Protein AF-A0A950Y5V3-F1 (afdb_monomer)

Solvent-accessible surface area (backbone atoms only — not comparable to full-atom values): 19984 Å² total; per-residue (Å²): 130,84,79,66,85,81,79,57,84,55,58,84,80,72,54,72,93,62,82,49,72,66,54,45,43,53,50,51,50,52,52,50,48,52,49,56,53,43,55,74,75,44,81,48,53,52,63,59,47,15,34,53,45,17,49,51,51,35,51,53,52,33,49,35,44,51,53,21,43,54,52,46,48,54,53,44,57,75,69,38,39,94,94,52,65,68,78,80,76,93,67,59,49,24,31,29,23,24,55,45,47,20,21,37,52,18,55,76,78,48,67,42,35,44,41,41,38,30,52,66,90,45,53,93,45,45,72,60,53,36,51,26,48,55,43,23,50,44,67,30,47,45,76,52,99,82,45,51,72,41,50,77,39,53,57,89,38,74,70,26,84,84,25,70,78,53,42,37,52,65,58,52,51,53,38,51,69,76,64,58,53,63,62,55,43,52,46,54,73,28,42,25,53,51,26,68,33,39,66,60,35,48,52,50,52,43,54,49,43,40,46,34,20,71,73,34,20,53,94,58,64,29,42,63,58,44,48,52,50,53,53,47,59,34,56,75,49,60,95,55,74,32,59,45,52,24,85,24,16,53,48,42,57,51,52,49,55,38,53,52,49,38,50,59,80,40,72,76,71,85,71,53,38,70,68,56,44,42,53,49,36,32,75,72,69,74,38,55,70,73,56,36,55,48,51,47,53,45,51,48,45,53,50,25,47,55,49,27,42,18,69,75,68,72,35,74,70,54,58,83,70,89,50,66,69,60,46,53,53,32,44,54,50,25,45,47,35,64,56,77,83,88,63,92,66,50,69,64,56,51,51,52,53,45,17,56,51,41,36,52,55,39,46,62,67,56,71,106

Radius of gyration: 21.38 Å; Cα contacts (8 Å, |Δi|>4): 505; chains: 1; bounding box: 55×49×60 Å

Foldseek 3Di:
DPPDPVPAPPCVVVQDPCLDLVSLQVVLVVQQVVLLVCLQVPLAALLVSLLNNLSSVLVSLQSLLVNLLVVLVVVQCVPADPVRHDDDDPFWKWKKWWDCSLQSRHAQADATAIAIEDAPVCVVVLVSSLSSVVSSQCSQQPQDPSGGSHHYADQLPQVGPPDDRYYYLVVLLVCLQPPDALVSLLRLLSMATRYTPRVVVLVSSLVSLLSSLVVQQPPNNCLQVLVVVLVVQLCVCPPDQFQANHQLHVVLLSSLLSNLVSNLNSDRDNHHHSLRSLVVSVVSVNDPPVVSVLSVLLNSLSSLLQNLCCSLVVHGDRDQDPDPVSQVSSQVSSCSNRDHDPDPDGSVRVSVVSSVVSNVVSCVRRVD

Structure (mmCIF, N/CA/C/O backbone):
data_AF-A0A950Y5V3-F1
#
_entry.id   AF-A0A950Y5V3-F1
#
loop_
_atom_site.group_PDB
_atom_site.id
_atom_site.type_symbol
_atom_site.label_atom_id
_atom_site.label_alt_id
_atom_site.label_comp_id
_atom_site.label_asym_id
_atom_site.label_entity_id
_atom_site.label_seq_id
_atom_site.pdbx_PDB_ins_code
_atom_site.Cartn_x
_atom_site.Cartn_y
_atom_site.Cartn_z
_atom_site.occupancy
_atom_site.B_iso_or_equiv
_atom_site.auth_seq_id
_atom_site.auth_comp_id
_atom_site.auth_asym_id
_atom_site.auth_atom_id
_atom_site.pdbx_PDB_model_num
ATOM 1 N N . MET A 1 1 ? -24.090 -4.302 1.471 1.00 30.78 1 MET A N 1
ATOM 2 C CA . MET A 1 1 ? -24.110 -4.257 -0.006 1.00 30.78 1 MET A CA 1
ATOM 3 C C . MET A 1 1 ? -22.688 -4.464 -0.476 1.00 30.78 1 MET A C 1
ATOM 5 O O . MET A 1 1 ? -21.856 -3.620 -0.173 1.00 30.78 1 MET A O 1
ATOM 9 N N . ALA A 1 2 ? -22.394 -5.600 -1.109 1.00 27.20 2 ALA A N 1
ATOM 10 C CA . ALA A 1 2 ? -21.111 -5.784 -1.777 1.00 27.20 2 ALA A CA 1
ATOM 11 C C . ALA A 1 2 ? -20.998 -4.718 -2.875 1.00 27.20 2 ALA A C 1
ATOM 13 O O . ALA A 1 2 ? -21.950 -4.526 -3.633 1.00 27.20 2 ALA A O 1
ATOM 14 N N . ALA A 1 3 ? -19.895 -3.971 -2.889 1.00 33.31 3 ALA A N 1
ATOM 15 C CA . ALA A 1 3 ? -19.605 -3.045 -3.969 1.00 33.31 3 ALA A CA 1
ATOM 16 C C . ALA A 1 3 ? -19.523 -3.849 -5.271 1.00 33.31 3 ALA A C 1
ATOM 18 O O . ALA A 1 3 ? -18.838 -4.866 -5.321 1.00 33.31 3 ALA A O 1
ATOM 19 N N . ASP A 1 4 ? -20.256 -3.414 -6.289 1.00 33.53 4 ASP A N 1
ATOM 20 C CA . ASP A 1 4 ? -20.145 -3.948 -7.640 1.00 33.53 4 ASP A CA 1
ATOM 21 C C . ASP A 1 4 ? -18.736 -3.618 -8.179 1.00 33.53 4 ASP A C 1
ATOM 23 O O . ASP A 1 4 ? -18.425 -2.436 -8.369 1.00 33.53 4 ASP A O 1
ATOM 27 N N . PRO A 1 5 ? -17.852 -4.613 -8.386 1.00 37.56 5 PRO A N 1
ATOM 28 C CA . PRO A 1 5 ? -16.492 -4.375 -8.857 1.00 37.56 5 PRO A CA 1
ATOM 29 C C . PRO A 1 5 ? -16.435 -3.836 -10.298 1.00 37.56 5 PRO A C 1
ATOM 31 O O . PRO A 1 5 ? -15.358 -3.402 -10.714 1.00 37.56 5 PRO A O 1
ATOM 34 N N . GLU A 1 6 ? -17.553 -3.821 -11.037 1.00 37.25 6 GLU A N 1
ATOM 35 C CA . GLU A 1 6 ? -17.638 -3.310 -12.413 1.00 37.25 6 GLU A CA 1
ATOM 36 C C . GLU A 1 6 ? -18.034 -1.824 -12.509 1.00 37.25 6 GLU A C 1
ATOM 38 O O . GLU A 1 6 ? -17.840 -1.204 -13.553 1.00 37.25 6 GLU A O 1
ATOM 43 N N . ARG A 1 7 ? -18.480 -1.182 -11.419 1.00 43.97 7 ARG A N 1
ATOM 44 C CA . ARG A 1 7 ? -18.772 0.271 -11.375 1.00 43.97 7 ARG A CA 1
ATOM 45 C C . ARG A 1 7 ? -17.561 1.121 -10.980 1.00 43.97 7 ARG A C 1
ATOM 47 O O . ARG A 1 7 ? -17.662 2.054 -10.184 1.00 43.97 7 ARG A O 1
ATOM 54 N N . ARG A 1 8 ? -16.385 0.799 -11.509 1.00 57.81 8 ARG A N 1
ATOM 55 C CA . ARG A 1 8 ? -15.167 1.570 -11.221 1.00 57.81 8 ARG A CA 1
ATOM 56 C C . ARG A 1 8 ? -15.019 2.701 -12.239 1.00 57.81 8 ARG A C 1
ATOM 58 O O . ARG A 1 8 ? -15.225 2.449 -13.425 1.00 57.81 8 ARG A O 1
ATOM 65 N N . PRO A 1 9 ? -14.666 3.932 -11.821 1.00 57.97 9 PRO A N 1
ATOM 66 C CA . PRO A 1 9 ? -14.405 5.004 -12.768 1.00 57.97 9 PRO A CA 1
ATOM 67 C C . PRO A 1 9 ? -13.230 4.597 -13.657 1.00 57.97 9 PRO A C 1
ATOM 69 O O . PRO A 1 9 ? -12.082 4.521 -13.220 1.00 57.97 9 PRO A O 1
ATOM 72 N N . ALA A 1 10 ? -13.533 4.295 -14.914 1.00 66.38 10 ALA A N 1
ATOM 73 C CA . ALA A 1 10 ? -12.530 4.076 -15.934 1.00 66.38 10 ALA A CA 1
ATOM 74 C C . ALA A 1 10 ? -12.007 5.448 -16.364 1.00 66.38 10 ALA A C 1
ATOM 76 O O . ALA A 1 10 ? -12.484 6.017 -17.343 1.00 66.38 10 ALA A O 1
ATOM 77 N N . PHE A 1 11 ? -11.031 5.989 -15.628 1.00 82.50 11 PHE A N 1
ATOM 78 C CA . PHE A 1 11 ? -10.346 7.222 -16.033 1.00 82.50 11 PHE A CA 1
ATOM 79 C C . PHE A 1 11 ? -9.751 7.094 -17.444 1.00 82.50 11 PHE A C 1
ATOM 81 O O . PHE A 1 11 ? -9.668 8.080 -18.160 1.00 82.50 11 PHE A O 1
ATOM 88 N N . GLU A 1 12 ? -9.431 5.876 -17.898 1.00 71.62 12 GLU A N 1
ATOM 89 C CA . GLU A 1 12 ? -9.037 5.609 -19.288 1.00 71.62 12 GLU A CA 1
ATOM 90 C C . GLU A 1 12 ? -10.112 5.980 -20.322 1.00 71.62 12 GLU A C 1
ATOM 92 O O . GLU A 1 12 ? -9.761 6.381 -21.427 1.00 71.62 12 GLU A O 1
ATOM 97 N N . ALA A 1 13 ? -11.400 5.877 -19.983 1.00 69.75 13 ALA A N 1
ATOM 98 C CA . ALA A 1 13 ? -12.501 6.195 -20.892 1.00 69.75 13 ALA A CA 1
ATOM 99 C C . ALA A 1 13 ? -12.866 7.689 -20.901 1.00 69.75 13 ALA A C 1
ATOM 101 O O . ALA A 1 13 ? -13.433 8.170 -21.880 1.00 69.75 13 ALA A O 1
ATOM 102 N N . SER A 1 14 ? -12.574 8.418 -19.818 1.00 72.50 14 SER A N 1
ATOM 103 C CA . SER A 1 14 ? -12.936 9.834 -19.659 1.00 72.50 14 SER A CA 1
ATOM 104 C C . SER A 1 14 ? -11.762 10.805 -19.800 1.00 72.50 14 SER A C 1
ATOM 106 O O . SER A 1 14 ? -11.987 11.998 -20.005 1.00 72.50 14 SER A O 1
ATOM 108 N N . ALA A 1 15 ? -10.518 10.334 -19.688 1.00 77.38 15 ALA A N 1
ATOM 109 C CA . ALA A 1 15 ? -9.348 11.194 -19.771 1.00 77.38 15 ALA A CA 1
ATOM 110 C C . ALA A 1 15 ? -9.096 11.681 -21.210 1.00 77.38 15 ALA A C 1
ATOM 112 O O . ALA A 1 15 ? -9.225 10.908 -22.164 1.00 77.38 15 ALA A O 1
ATOM 113 N N . PRO A 1 16 ? -8.662 12.943 -21.388 1.00 78.56 16 PRO A N 1
ATOM 114 C CA . PRO A 1 16 ? -8.148 13.404 -22.673 1.00 78.56 16 PRO A CA 1
ATOM 115 C C . PRO A 1 16 ? -6.844 12.667 -23.032 1.00 78.56 16 PRO A C 1
ATOM 117 O O . PRO A 1 16 ? -6.314 11.871 -22.256 1.00 78.56 16 PRO A O 1
ATOM 120 N N . ALA A 1 17 ? -6.278 12.947 -24.208 1.00 75.38 17 ALA A N 1
ATOM 121 C CA . ALA A 1 17 ? -4.962 12.433 -24.583 1.00 75.38 17 ALA A CA 1
ATOM 122 C C . ALA A 1 17 ? -3.862 13.036 -23.678 1.00 75.38 17 ALA A C 1
ATOM 124 O O . ALA A 1 17 ? -3.264 14.060 -23.996 1.00 75.38 17 ALA A O 1
ATOM 125 N N . LEU A 1 18 ? -3.619 12.415 -22.520 1.00 80.81 18 LEU A N 1
ATOM 126 C CA . LEU A 1 18 ? -2.630 12.831 -21.518 1.00 80.81 18 LEU A CA 1
ATOM 127 C C . LEU A 1 18 ? -1.224 12.376 -21.926 1.00 80.81 18 LEU A C 1
ATOM 129 O O . LEU A 1 18 ? -0.666 11.442 -21.340 1.00 80.81 18 LEU A O 1
ATOM 133 N N . ASN A 1 19 ? -0.694 12.980 -22.987 1.00 75.00 19 ASN A N 1
ATOM 134 C CA . ASN A 1 19 ? 0.603 12.621 -23.570 1.00 75.00 19 ASN A CA 1
ATOM 135 C C . ASN A 1 19 ? 1.759 13.492 -23.048 1.00 75.00 19 ASN A C 1
ATOM 137 O O . ASN A 1 19 ? 2.917 13.146 -23.257 1.00 75.00 19 ASN A O 1
ATOM 141 N N . ASP A 1 20 ? 1.460 14.590 -22.352 1.00 85.38 20 ASP A N 1
ATOM 142 C CA . ASP A 1 20 ? 2.444 15.441 -21.686 1.00 85.38 20 ASP A CA 1
ATOM 143 C C . ASP A 1 20 ? 2.291 15.410 -20.155 1.00 85.38 20 ASP A C 1
ATOM 145 O O . ASP A 1 20 ? 1.214 15.151 -19.604 1.00 85.38 20 ASP A O 1
ATOM 149 N N . ILE A 1 21 ? 3.401 15.671 -19.460 1.00 91.25 21 ILE A N 1
ATOM 150 C CA . ILE A 1 21 ? 3.504 15.586 -17.996 1.00 91.25 21 ILE A CA 1
ATOM 151 C C . ILE A 1 21 ? 2.609 16.631 -17.309 1.00 91.25 21 ILE A C 1
ATOM 153 O O . ILE A 1 21 ? 2.000 16.346 -16.276 1.00 91.25 21 ILE A O 1
ATOM 157 N N . ASP A 1 22 ? 2.481 17.828 -17.884 1.00 90.00 22 ASP A N 1
ATOM 158 C CA . ASP A 1 22 ? 1.691 18.905 -17.285 1.00 90.00 22 ASP A CA 1
ATOM 159 C C . ASP A 1 22 ? 0.186 18.653 -17.422 1.00 90.00 22 ASP A C 1
ATOM 161 O O . ASP A 1 22 ? -0.574 18.903 -16.483 1.00 90.00 22 ASP A O 1
ATOM 165 N N . GLY A 1 23 ? -0.251 18.104 -18.556 1.00 91.00 23 GLY A N 1
ATOM 166 C CA . GLY A 1 23 ? -1.608 17.612 -18.762 1.00 91.00 23 GLY A CA 1
ATOM 167 C C . GLY A 1 23 ? -1.978 16.538 -17.745 1.00 91.00 23 GLY A C 1
ATOM 168 O O . GLY A 1 23 ? -3.021 16.648 -17.096 1.00 91.00 23 GLY A O 1
ATOM 169 N N . LEU A 1 24 ? -1.103 15.545 -17.546 1.00 92.75 24 LEU A N 1
ATOM 170 C CA . LEU A 1 24 ? -1.306 14.483 -16.556 1.00 92.75 24 LEU A CA 1
ATOM 171 C C . LEU A 1 24 ? -1.449 15.046 -15.134 1.00 92.75 24 LEU A C 1
ATOM 173 O O . LEU A 1 24 ? -2.336 14.633 -14.384 1.00 92.75 24 LEU A O 1
ATOM 177 N N . ARG A 1 25 ? -0.620 16.032 -14.780 1.00 93.00 25 ARG A N 1
ATOM 178 C CA . ARG A 1 25 ? -0.653 16.695 -13.472 1.00 93.00 25 ARG A CA 1
ATOM 179 C C . ARG A 1 25 ? -1.942 17.492 -13.247 1.00 93.00 25 ARG A C 1
ATOM 181 O O . ARG A 1 25 ? -2.551 17.366 -12.184 1.00 93.00 25 ARG A O 1
ATOM 188 N N . ARG A 1 26 ? -2.389 18.275 -14.236 1.00 91.75 26 ARG A N 1
ATOM 189 C CA . ARG A 1 26 ? -3.663 19.018 -14.158 1.00 91.75 26 ARG A CA 1
ATOM 190 C C . ARG A 1 26 ? -4.854 18.078 -14.006 1.00 91.75 26 ARG A C 1
ATOM 192 O O . ARG A 1 26 ? -5.717 18.322 -13.167 1.00 91.75 26 ARG A O 1
ATOM 199 N N . PHE A 1 27 ? -4.869 16.988 -14.775 1.00 93.56 27 PHE A N 1
ATOM 200 C CA . PHE A 1 27 ? -5.906 15.964 -14.677 1.00 93.56 27 PHE A CA 1
ATOM 201 C C . PHE A 1 27 ? -5.957 15.348 -13.277 1.00 93.56 27 PHE A C 1
ATOM 203 O O . PHE A 1 27 ? -7.015 15.332 -12.655 1.00 93.56 27 PHE A O 1
ATOM 210 N N . PHE A 1 28 ? -4.808 14.913 -12.746 1.00 94.44 28 PHE A N 1
ATOM 211 C CA . PHE A 1 28 ? -4.733 14.332 -11.405 1.00 94.44 28 PHE A CA 1
ATOM 212 C C . PHE A 1 28 ? -5.331 15.250 -10.341 1.00 94.44 28 PHE A C 1
ATOM 214 O O . PHE A 1 28 ? -6.136 14.816 -9.524 1.00 94.44 28 PHE A O 1
ATOM 221 N N . LYS A 1 29 ? -4.959 16.530 -10.358 1.00 93.38 29 LYS A N 1
ATOM 222 C CA . LYS A 1 29 ? -5.463 17.503 -9.389 1.00 93.38 29 LYS A CA 1
ATOM 223 C C . LYS A 1 29 ? -6.957 17.728 -9.487 1.00 93.38 29 LYS A C 1
ATOM 225 O O . LYS A 1 29 ? -7.616 17.799 -8.454 1.00 93.38 29 LYS A O 1
ATOM 230 N N . HIS A 1 30 ? -7.460 17.871 -10.710 1.00 94.25 30 HIS A N 1
ATOM 231 C CA . HIS A 1 30 ? -8.881 18.058 -10.956 1.00 94.25 30 HIS A CA 1
ATOM 232 C C . HIS A 1 30 ? -9.675 16.877 -10.394 1.00 94.25 30 HIS A C 1
ATOM 234 O O . HIS A 1 30 ? -10.546 17.065 -9.549 1.00 94.25 30 HIS A O 1
ATOM 240 N N . GLU A 1 31 ? -9.303 15.655 -10.776 1.00 95.56 31 GLU A N 1
ATOM 241 C CA . GLU A 1 31 ? -9.992 14.450 -10.315 1.00 95.56 31 GLU A CA 1
ATOM 242 C C . GLU A 1 31 ? -9.834 14.233 -8.809 1.00 95.56 31 GLU A C 1
ATOM 244 O O . GLU A 1 31 ? -10.801 13.887 -8.134 1.00 95.56 31 GLU A O 1
ATOM 249 N N . MET A 1 32 ? -8.651 14.499 -8.246 1.00 95.38 32 MET A N 1
ATOM 250 C CA . MET A 1 32 ? -8.439 14.433 -6.802 1.00 95.38 32 MET A CA 1
ATOM 251 C C . MET A 1 32 ? -9.374 15.406 -6.080 1.00 95.38 32 MET A C 1
ATOM 253 O O . MET A 1 32 ? -10.070 14.997 -5.153 1.00 95.38 32 MET A O 1
ATOM 257 N N . PHE A 1 33 ? -9.452 16.663 -6.527 1.00 94.94 33 PHE A N 1
ATOM 258 C CA . PHE A 1 33 ? -10.370 17.651 -5.965 1.00 94.94 33 PHE A CA 1
ATOM 259 C C . PHE A 1 33 ? -11.827 17.182 -6.050 1.00 94.94 33 PHE A C 1
ATOM 261 O O . PHE A 1 33 ? -12.532 17.226 -5.045 1.00 94.94 33 PHE A O 1
ATOM 268 N N . CYS A 1 34 ? -12.269 16.675 -7.204 1.00 95.38 34 CYS A N 1
ATOM 269 C CA . CYS A 1 34 ? -13.626 16.158 -7.377 1.00 95.38 34 CYS A CA 1
ATOM 270 C C . CYS A 1 34 ? -13.931 14.982 -6.437 1.00 95.38 34 CYS A C 1
ATOM 272 O O . CYS A 1 34 ? -14.991 14.964 -5.812 1.00 95.38 34 CYS A O 1
ATOM 274 N N . ILE A 1 35 ? -13.006 14.027 -6.293 1.00 95.44 35 ILE A N 1
ATOM 275 C CA . ILE A 1 35 ? -13.162 12.874 -5.394 1.00 95.44 35 ILE A CA 1
ATOM 276 C C . ILE A 1 35 ? -13.253 13.331 -3.931 1.00 95.44 35 ILE A C 1
ATOM 278 O O . ILE A 1 35 ? -14.135 12.868 -3.206 1.00 95.44 35 ILE A O 1
ATOM 282 N N . GLN A 1 36 ? -12.382 14.249 -3.501 1.00 95.56 36 GLN A N 1
ATOM 283 C CA . GLN A 1 36 ? -12.391 14.764 -2.127 1.00 95.56 36 GLN A CA 1
ATOM 284 C C . GLN A 1 36 ? -13.626 15.635 -1.845 1.00 95.56 36 GLN A C 1
ATOM 286 O O . GLN A 1 36 ? -14.238 15.530 -0.788 1.00 95.56 36 GLN A O 1
ATOM 291 N N . ALA A 1 37 ? -14.059 16.460 -2.799 1.00 95.50 37 ALA A N 1
ATOM 292 C CA . ALA A 1 37 ? -15.290 17.236 -2.663 1.00 95.50 37 ALA A CA 1
ATOM 293 C C . ALA A 1 37 ? -16.520 16.319 -2.558 1.00 95.50 37 ALA A C 1
ATOM 295 O O . ALA A 1 37 ? -17.403 16.548 -1.730 1.00 95.50 37 ALA A O 1
ATOM 296 N N . ALA A 1 38 ? -16.565 15.246 -3.354 1.00 94.25 38 ALA A N 1
ATOM 297 C CA . ALA A 1 38 ? -17.622 14.247 -3.266 1.00 94.25 38 ALA A CA 1
ATOM 298 C C . ALA A 1 38 ? -17.640 13.548 -1.898 1.00 94.25 38 ALA A C 1
ATOM 300 O O . ALA A 1 38 ? -18.726 13.350 -1.359 1.00 94.25 38 ALA A O 1
ATOM 301 N N . SER A 1 39 ? -16.480 13.239 -1.304 1.00 94.12 39 SER A N 1
ATOM 302 C CA . SER A 1 39 ? -16.420 12.585 0.013 1.00 94.12 39 SER A CA 1
ATOM 303 C C . SER A 1 39 ? -17.003 13.441 1.141 1.00 94.12 39 SER A C 1
ATOM 305 O O . SER A 1 39 ? -17.593 12.903 2.078 1.00 94.12 39 SER A O 1
ATOM 307 N N . VAL A 1 40 ? -16.896 14.768 1.039 1.00 93.88 40 VAL A N 1
ATOM 308 C CA . VAL A 1 40 ? -17.511 15.716 1.982 1.00 93.88 40 VAL A CA 1
ATOM 309 C C . VAL A 1 40 ? -19.021 15.837 1.747 1.00 93.88 40 VAL A C 1
ATOM 311 O O . VAL A 1 40 ? -19.812 15.865 2.696 1.00 93.88 40 VAL A O 1
ATOM 314 N N . CYS A 1 41 ? -19.438 15.902 0.481 1.00 91.88 41 CYS A N 1
ATOM 315 C CA . CYS A 1 41 ? -20.822 16.179 0.098 1.00 91.88 41 CYS A CA 1
ATOM 316 C C . CYS A 1 41 ? -21.745 14.949 0.148 1.00 91.88 41 CYS A C 1
ATOM 318 O O . CYS A 1 41 ? -22.943 15.100 0.394 1.00 91.88 41 CYS A O 1
ATOM 320 N N . VAL A 1 42 ? -21.217 13.745 -0.084 1.00 87.94 42 VAL A N 1
ATOM 321 C CA . VAL A 1 42 ? -21.991 12.501 -0.203 1.00 87.94 42 VAL A CA 1
ATOM 322 C C . VAL A 1 42 ? -21.745 11.610 1.023 1.00 87.94 42 VAL A C 1
ATOM 324 O O . VAL A 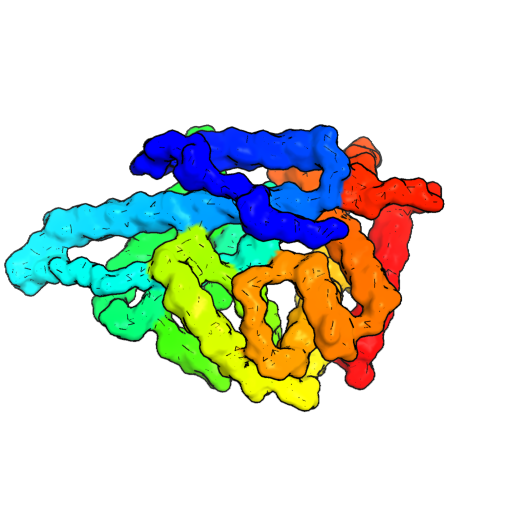1 42 ? -20.602 11.239 1.288 1.00 87.94 42 VAL A O 1
ATOM 327 N N . PRO A 1 43 ? -22.791 11.233 1.786 1.00 84.12 43 PRO A N 1
ATOM 328 C CA . PRO A 1 43 ? -22.647 10.382 2.964 1.00 84.12 43 PRO A CA 1
ATOM 329 C C . PRO A 1 43 ? -22.516 8.908 2.553 1.00 84.12 43 PRO A C 1
ATOM 331 O O . PRO A 1 43 ? -23.477 8.138 2.593 1.00 84.12 43 PRO A O 1
ATOM 334 N N . GLU A 1 44 ? -21.316 8.520 2.136 1.00 88.06 44 GLU A N 1
ATOM 335 C CA . GLU A 1 44 ? -20.955 7.143 1.794 1.00 88.06 44 GLU A CA 1
ATOM 336 C C . GLU A 1 44 ? -19.795 6.633 2.658 1.00 88.06 44 GLU A C 1
ATOM 338 O O . GLU A 1 44 ? -19.155 7.385 3.389 1.00 88.06 44 GLU A O 1
ATOM 343 N N . SER A 1 45 ? -19.526 5.327 2.622 1.00 90.31 45 SER A N 1
ATOM 344 C CA . SER A 1 45 ? -18.393 4.774 3.370 1.00 90.31 45 SER A CA 1
ATOM 345 C C . SER A 1 45 ? -17.077 5.370 2.866 1.00 90.31 45 SER A C 1
ATOM 347 O O . SER A 1 45 ? -16.850 5.424 1.656 1.00 90.31 45 SER A O 1
ATOM 349 N N . VAL A 1 46 ? -16.167 5.711 3.787 1.00 94.56 46 VAL A N 1
ATOM 350 C CA . VAL A 1 46 ? -14.829 6.235 3.454 1.00 94.56 46 VAL A CA 1
ATOM 351 C C . VAL A 1 46 ? -14.094 5.347 2.444 1.00 94.56 46 VAL A C 1
ATOM 353 O O . VAL A 1 46 ? -13.416 5.852 1.554 1.00 94.56 46 VAL A O 1
ATOM 356 N N . PHE A 1 47 ? -14.292 4.025 2.496 1.00 94.81 47 PHE A N 1
ATOM 357 C CA . PHE A 1 47 ? -13.660 3.083 1.571 1.00 94.81 47 PHE A CA 1
ATOM 358 C C . PHE A 1 47 ? -14.038 3.310 0.100 1.00 94.81 47 PHE A C 1
ATOM 360 O O . PHE A 1 47 ? -13.232 2.997 -0.768 1.00 94.81 47 PHE A O 1
ATOM 367 N N . GLN A 1 48 ? -15.201 3.895 -0.204 1.00 93.38 48 GLN A N 1
ATOM 368 C CA . GLN A 1 48 ? -15.578 4.231 -1.584 1.00 93.38 48 GLN A CA 1
ATOM 369 C C . GLN A 1 48 ? -14.741 5.399 -2.121 1.00 93.38 48 GLN A C 1
ATOM 371 O O . GLN A 1 48 ? -14.267 5.372 -3.257 1.00 93.38 48 GLN A O 1
ATOM 376 N N . THR A 1 49 ? -14.480 6.405 -1.285 1.00 95.06 49 THR A N 1
ATOM 377 C CA . THR A 1 49 ? -13.554 7.497 -1.612 1.00 95.06 49 THR A CA 1
ATOM 378 C C . THR A 1 49 ? -12.134 6.988 -1.796 1.00 95.06 49 THR A C 1
ATOM 380 O O . THR A 1 49 ? -11.480 7.355 -2.774 1.00 95.06 49 THR A O 1
ATOM 383 N N . LEU A 1 50 ? -11.667 6.117 -0.902 1.00 96.38 50 LEU A N 1
ATOM 384 C CA . LEU A 1 50 ? -10.321 5.559 -0.997 1.00 96.38 50 LEU A CA 1
ATOM 385 C C . LEU A 1 50 ? -10.146 4.668 -2.237 1.00 96.38 50 LEU A C 1
ATOM 387 O O . LEU A 1 50 ? -9.094 4.704 -2.874 1.00 96.38 50 LEU A O 1
ATOM 391 N N . ASP A 1 51 ? -11.184 3.927 -2.633 1.00 95.00 51 ASP A N 1
ATOM 392 C CA . ASP A 1 51 ? -11.174 3.120 -3.857 1.00 95.00 51 ASP A CA 1
ATOM 393 C C . ASP A 1 51 ? -11.032 3.997 -5.113 1.00 95.00 51 ASP A C 1
ATOM 395 O O . ASP A 1 51 ? -10.149 3.757 -5.940 1.00 95.00 51 ASP A O 1
ATOM 399 N N . ARG A 1 52 ? -11.829 5.073 -5.220 1.00 95.56 52 ARG A N 1
ATOM 400 C CA . ARG A 1 52 ? -11.734 6.050 -6.325 1.00 95.56 52 ARG A CA 1
ATOM 401 C C . ARG A 1 52 ? -10.376 6.749 -6.354 1.00 95.56 52 ARG A C 1
ATOM 403 O O . ARG A 1 52 ? -9.784 6.905 -7.419 1.00 95.56 52 ARG A O 1
ATOM 410 N N . THR A 1 53 ? -9.866 7.126 -5.182 1.00 96.62 53 THR A N 1
ATOM 411 C CA . THR A 1 53 ? -8.548 7.761 -5.028 1.00 96.62 53 THR A CA 1
ATOM 412 C C . THR A 1 53 ? -7.425 6.814 -5.461 1.00 96.62 53 THR A C 1
ATOM 414 O O . THR A 1 53 ? -6.483 7.226 -6.137 1.00 96.62 53 THR A O 1
ATOM 417 N N . SER A 1 54 ? -7.553 5.522 -5.150 1.00 96.75 54 SER A N 1
ATOM 418 C CA . SER A 1 54 ? -6.617 4.485 -5.594 1.00 96.75 54 SER A CA 1
ATOM 419 C C . SER A 1 54 ? -6.664 4.285 -7.103 1.00 96.75 54 SER A C 1
ATOM 421 O O . SER A 1 54 ? -5.618 4.258 -7.740 1.00 96.75 54 SER A O 1
ATOM 423 N N . ALA A 1 55 ? -7.863 4.225 -7.689 1.00 95.75 55 ALA A N 1
ATOM 424 C CA . ALA A 1 55 ? -8.029 4.110 -9.135 1.00 95.75 55 ALA A CA 1
ATOM 425 C C . ALA A 1 55 ? -7.398 5.297 -9.886 1.00 95.75 55 ALA A C 1
ATOM 427 O O . ALA A 1 55 ? -6.756 5.099 -10.917 1.00 95.75 55 ALA A O 1
ATOM 428 N N . LEU A 1 56 ? -7.514 6.515 -9.344 1.00 96.81 56 LEU A N 1
ATOM 429 C CA . LEU A 1 56 ? -6.854 7.696 -9.898 1.00 96.81 56 LEU A CA 1
ATOM 430 C C . LEU A 1 56 ? -5.324 7.580 -9.808 1.00 96.81 56 LEU A C 1
ATOM 432 O O . LEU A 1 56 ? -4.635 7.834 -10.795 1.00 96.81 56 LEU A O 1
ATOM 436 N N . ALA A 1 57 ? -4.792 7.169 -8.653 1.00 97.06 57 ALA A N 1
ATOM 437 C CA . ALA A 1 57 ? -3.355 6.971 -8.459 1.00 97.06 57 ALA A CA 1
ATOM 438 C C . ALA A 1 57 ? -2.783 5.906 -9.414 1.00 97.06 57 ALA A C 1
ATOM 440 O O . ALA A 1 57 ? -1.759 6.130 -10.055 1.00 97.06 57 ALA A O 1
ATOM 441 N N . GLU A 1 58 ? -3.471 4.774 -9.568 1.00 95.94 58 GLU A N 1
ATOM 442 C CA . GLU A 1 58 ? -3.114 3.721 -10.527 1.00 95.94 58 GLU A CA 1
ATOM 443 C C . GLU A 1 58 ? -3.078 4.247 -11.960 1.00 95.94 58 GLU A C 1
ATOM 445 O O . GLU A 1 58 ? -2.106 4.016 -12.681 1.00 95.94 58 GLU A O 1
ATOM 450 N N . PHE A 1 59 ? -4.110 4.993 -12.359 1.00 95.69 59 PHE A N 1
ATOM 451 C CA . PHE A 1 59 ? -4.199 5.569 -13.693 1.00 95.69 59 PHE A CA 1
ATOM 452 C C . PHE A 1 59 ? -3.006 6.484 -13.992 1.00 95.69 59 PHE A C 1
ATOM 454 O O . PHE A 1 59 ? -2.355 6.334 -15.030 1.00 95.69 59 PHE A O 1
ATOM 461 N N . VAL A 1 60 ? -2.667 7.400 -13.078 1.00 96.19 60 VAL A N 1
ATOM 462 C CA . VAL A 1 60 ? -1.549 8.327 -13.306 1.00 96.19 60 VAL A CA 1
ATOM 463 C C . VAL A 1 60 ? -0.190 7.634 -13.257 1.00 96.19 60 VAL A C 1
ATOM 465 O O . VAL A 1 60 ? 0.679 7.986 -14.050 1.00 96.19 60 VAL A O 1
ATOM 468 N N . ILE A 1 61 ? -0.018 6.605 -12.418 1.00 97.56 61 ILE A N 1
ATOM 469 C CA . ILE A 1 61 ? 1.191 5.765 -12.406 1.00 97.56 61 ILE A CA 1
ATOM 470 C C . ILE A 1 61 ? 1.343 5.035 -13.744 1.00 97.56 61 ILE A C 1
ATOM 472 O O . ILE A 1 61 ? 2.422 5.056 -14.335 1.00 97.56 61 ILE A O 1
ATOM 476 N N . ALA A 1 62 ? 0.271 4.435 -14.265 1.00 96.31 62 ALA A N 1
ATOM 477 C CA . ALA A 1 62 ? 0.300 3.734 -15.545 1.00 96.31 62 ALA A CA 1
ATOM 478 C C . ALA A 1 62 ? 0.591 4.678 -16.722 1.00 96.31 62 ALA A C 1
ATOM 480 O O . ALA A 1 62 ? 1.377 4.338 -17.609 1.00 96.31 62 ALA A O 1
ATOM 481 N N . ARG A 1 63 ? 0.010 5.886 -16.728 1.00 95.81 63 ARG A N 1
ATOM 482 C CA . ARG A 1 63 ? 0.310 6.911 -17.743 1.00 95.81 63 ARG A CA 1
ATOM 483 C C . ARG A 1 63 ? 1.751 7.403 -17.650 1.00 95.81 63 ARG A C 1
ATOM 485 O O . ARG A 1 63 ? 2.429 7.440 -18.673 1.00 95.81 63 ARG A O 1
ATOM 492 N N . ALA A 1 64 ? 2.234 7.720 -16.451 1.00 96.81 64 ALA A N 1
ATOM 493 C CA . ALA A 1 64 ? 3.617 8.133 -16.243 1.00 96.81 64 ALA A CA 1
ATOM 494 C C . ALA A 1 64 ? 4.605 7.029 -16.656 1.00 96.81 64 ALA A C 1
ATOM 496 O O . ALA A 1 64 ? 5.624 7.326 -17.272 1.00 96.81 64 ALA A O 1
ATOM 497 N N . TYR A 1 65 ? 4.282 5.755 -16.400 1.00 97.56 65 TYR A N 1
ATOM 498 C CA . TYR A 1 65 ? 5.110 4.620 -16.818 1.00 97.56 65 TYR A CA 1
ATOM 499 C C . TYR A 1 65 ? 5.239 4.546 -18.343 1.00 97.56 65 TYR A C 1
ATOM 501 O O . TYR A 1 65 ? 6.348 4.392 -18.856 1.00 97.56 65 TYR A O 1
ATOM 509 N N . ARG A 1 66 ? 4.125 4.707 -19.072 1.00 95.38 66 ARG A N 1
ATOM 510 C CA . ARG A 1 66 ? 4.119 4.724 -20.544 1.00 95.38 66 ARG A CA 1
ATOM 511 C C . ARG A 1 66 ? 4.971 5.870 -21.092 1.00 95.38 66 ARG A C 1
ATOM 513 O O . ARG A 1 66 ? 5.874 5.606 -21.882 1.00 95.38 66 ARG A O 1
ATOM 520 N N . ILE A 1 67 ? 4.761 7.097 -20.599 1.00 95.31 67 ILE A N 1
ATOM 521 C CA . ILE A 1 67 ? 5.565 8.273 -20.979 1.00 95.31 67 ILE A CA 1
ATOM 522 C C . ILE A 1 67 ? 7.049 7.999 -20.714 1.00 95.31 67 ILE A C 1
ATOM 524 O O . ILE A 1 67 ? 7.888 8.206 -21.591 1.00 95.31 67 ILE A O 1
ATOM 528 N N . ALA A 1 68 ? 7.380 7.477 -19.529 1.00 96.81 68 ALA A N 1
ATOM 529 C CA . ALA A 1 68 ? 8.767 7.248 -19.164 1.00 96.81 68 ALA A CA 1
ATOM 530 C C . ALA A 1 68 ? 9.449 6.188 -20.036 1.00 96.81 68 ALA A C 1
ATOM 532 O O . ALA A 1 68 ? 10.605 6.346 -20.438 1.00 96.81 68 ALA A O 1
ATOM 533 N N . ARG A 1 69 ? 8.722 5.117 -20.366 1.00 96.25 69 ARG A N 1
ATOM 534 C CA . ARG A 1 69 ? 9.193 4.059 -21.262 1.00 96.25 69 ARG A CA 1
ATOM 535 C C . ARG A 1 69 ? 9.413 4.588 -22.678 1.00 96.25 69 ARG A C 1
ATOM 537 O O . ARG A 1 69 ? 10.471 4.331 -23.245 1.00 96.25 69 ARG A O 1
ATOM 544 N N . GLU A 1 70 ? 8.459 5.332 -23.232 1.00 94.56 70 GLU A N 1
ATOM 545 C CA . GLU A 1 70 ? 8.557 5.921 -24.575 1.00 94.56 70 GLU A CA 1
ATOM 546 C C . GLU A 1 70 ? 9.766 6.855 -24.695 1.00 94.56 70 GLU A C 1
ATOM 548 O O . GLU A 1 70 ? 10.562 6.724 -25.629 1.00 94.56 70 GLU A O 1
ATOM 553 N N . GLN A 1 71 ? 9.972 7.735 -23.711 1.00 94.94 71 GLN A N 1
ATOM 554 C CA . GLN A 1 71 ? 11.123 8.638 -23.693 1.00 94.94 71 GLN A CA 1
ATOM 555 C C . GLN A 1 71 ? 12.453 7.886 -23.550 1.00 94.94 71 GLN A C 1
ATOM 557 O O . GLN A 1 71 ? 13.420 8.204 -24.246 1.00 94.94 71 GLN A O 1
ATOM 562 N N . ALA A 1 72 ? 12.512 6.852 -22.704 1.00 95.25 72 ALA A N 1
ATOM 563 C CA . ALA A 1 72 ? 13.711 6.031 -22.550 1.00 95.25 72 ALA A CA 1
ATOM 564 C C . ALA A 1 72 ? 14.056 5.250 -23.829 1.00 95.25 72 ALA A C 1
ATOM 566 O O . ALA A 1 72 ? 15.234 5.146 -24.177 1.00 95.25 72 ALA A O 1
ATOM 567 N N . VAL A 1 73 ? 13.052 4.723 -24.542 1.00 95.31 73 VAL A N 1
ATOM 568 C CA . VAL A 1 73 ? 13.232 4.065 -25.848 1.00 95.31 73 VAL A CA 1
ATOM 569 C C . VAL A 1 73 ? 13.742 5.065 -26.881 1.00 95.31 73 VAL A C 1
ATOM 571 O O . VAL A 1 73 ? 14.760 4.802 -27.518 1.00 95.31 73 VAL A O 1
ATOM 574 N N . ALA A 1 74 ? 13.107 6.233 -27.006 1.00 94.69 74 ALA A N 1
ATOM 575 C CA . ALA A 1 74 ? 13.536 7.276 -27.938 1.00 94.69 74 ALA A CA 1
ATOM 576 C C . ALA A 1 74 ? 14.981 7.731 -27.666 1.00 94.69 74 ALA A C 1
ATOM 578 O O . ALA A 1 74 ? 15.784 7.865 -28.592 1.00 94.69 74 ALA A O 1
ATOM 579 N N . HIS A 1 75 ? 15.344 7.903 -26.392 1.00 94.38 75 HIS A N 1
ATOM 580 C CA . HIS A 1 75 ? 16.710 8.218 -25.984 1.00 94.38 75 HIS A CA 1
ATOM 581 C C . HIS A 1 75 ? 17.695 7.084 -26.313 1.00 94.38 75 HIS A C 1
ATOM 583 O O . HIS A 1 75 ? 18.796 7.340 -26.797 1.00 94.38 75 HIS A O 1
ATOM 589 N N . ALA A 1 76 ? 17.324 5.825 -26.071 1.00 93.56 76 ALA A N 1
ATOM 590 C CA . ALA A 1 76 ? 18.185 4.686 -26.373 1.00 93.56 76 ALA A CA 1
ATOM 591 C C . ALA A 1 76 ? 18.412 4.516 -27.884 1.00 93.56 76 ALA A C 1
ATOM 593 O O . ALA A 1 76 ? 19.538 4.245 -28.300 1.00 93.56 76 ALA A O 1
ATOM 594 N N . LEU A 1 77 ? 17.374 4.732 -28.695 1.00 94.44 77 LEU A N 1
ATOM 595 C CA . LEU A 1 77 ? 17.452 4.709 -30.155 1.00 94.44 77 LEU A CA 1
ATOM 596 C C . LEU A 1 77 ? 18.349 5.828 -30.698 1.00 94.44 77 LEU A C 1
ATOM 598 O O . LEU A 1 77 ? 19.170 5.565 -31.572 1.00 94.44 77 LEU A O 1
ATOM 602 N N . SER A 1 78 ? 18.262 7.049 -30.156 1.00 94.75 78 SER A N 1
ATOM 603 C CA . SER A 1 78 ? 19.092 8.177 -30.613 1.00 94.75 78 SER A CA 1
ATOM 604 C C . SER A 1 78 ? 20.583 8.031 -30.287 1.00 94.75 78 SER A C 1
ATOM 606 O O . SER A 1 78 ? 21.412 8.668 -30.931 1.00 94.75 78 SER A O 1
ATOM 608 N N . HIS A 1 79 ? 20.933 7.167 -29.329 1.00 92.38 79 HIS A N 1
ATOM 609 C CA . HIS A 1 79 ? 22.318 6.868 -28.942 1.00 92.38 79 HIS A CA 1
ATOM 610 C C . HIS A 1 79 ? 22.794 5.484 -29.416 1.00 92.38 79 HIS A C 1
ATOM 612 O O . HIS A 1 79 ? 23.922 5.079 -29.113 1.00 92.38 79 HIS A O 1
ATOM 618 N N . ALA A 1 80 ? 21.952 4.733 -30.132 1.00 91.56 80 ALA A N 1
ATOM 619 C CA . ALA A 1 80 ? 22.319 3.437 -30.684 1.00 91.56 80 ALA A CA 1
ATOM 620 C C . ALA A 1 80 ? 23.335 3.608 -31.824 1.00 91.56 80 ALA A C 1
ATOM 622 O O . ALA A 1 80 ? 23.242 4.518 -32.643 1.00 91.56 80 ALA A O 1
ATOM 623 N N . THR A 1 81 ? 24.309 2.703 -31.899 1.00 92.06 81 THR A N 1
ATOM 624 C CA . THR A 1 81 ? 25.304 2.673 -32.986 1.00 92.06 81 THR A CA 1
ATOM 625 C C . THR A 1 81 ? 25.373 1.276 -33.586 1.00 92.06 81 THR A C 1
ATOM 627 O O . THR A 1 81 ? 24.942 0.315 -32.954 1.00 92.06 81 THR A O 1
ATOM 630 N N . VAL A 1 82 ? 25.970 1.121 -34.771 1.00 89.44 82 VAL A N 1
ATOM 631 C CA . VAL A 1 82 ? 26.161 -0.207 -35.392 1.00 89.44 82 VAL A CA 1
ATOM 632 C C . VAL A 1 82 ? 26.946 -1.153 -34.472 1.00 89.44 82 VAL A C 1
ATOM 634 O O . VAL A 1 82 ? 26.614 -2.328 -34.365 1.00 89.44 82 VAL A O 1
ATOM 637 N N . ALA A 1 83 ? 27.952 -0.635 -33.759 1.00 90.38 83 ALA A N 1
ATOM 638 C CA . ALA A 1 83 ? 28.758 -1.415 -32.818 1.00 90.38 83 ALA A CA 1
ATOM 639 C C . ALA A 1 83 ? 28.027 -1.734 -31.500 1.00 90.38 83 ALA A C 1
ATOM 641 O O . ALA A 1 83 ? 28.409 -2.661 -30.787 1.00 90.38 83 ALA A O 1
ATOM 642 N N . LYS A 1 84 ? 26.989 -0.964 -31.157 1.00 88.00 84 LYS A N 1
ATOM 643 C CA . LYS A 1 84 ? 26.186 -1.140 -29.946 1.00 88.00 84 LYS A CA 1
ATOM 644 C C . LYS A 1 84 ? 24.715 -0.838 -30.254 1.00 88.00 84 LYS A C 1
ATOM 646 O O . LYS A 1 84 ? 24.229 0.241 -29.895 1.00 88.00 84 LYS A O 1
ATOM 651 N N . PRO A 1 85 ? 24.021 -1.753 -30.951 1.00 88.94 85 PRO A N 1
ATOM 652 C CA . PRO A 1 85 ? 22.622 -1.555 -31.282 1.00 88.94 85 PRO A CA 1
ATOM 653 C C . PRO A 1 85 ? 21.782 -1.574 -30.005 1.00 88.94 85 PRO A C 1
ATOM 655 O O . PRO A 1 85 ? 22.051 -2.342 -29.076 1.00 88.94 85 PRO A O 1
ATOM 658 N N . PHE A 1 86 ? 20.751 -0.733 -29.959 1.00 91.06 86 PHE A N 1
ATOM 659 C CA . PHE A 1 86 ? 19.724 -0.864 -28.937 1.00 91.06 86 PHE A CA 1
ATOM 660 C C . PHE A 1 86 ? 18.869 -2.088 -29.259 1.00 91.06 86 PHE A C 1
ATOM 662 O O . PHE A 1 86 ? 18.376 -2.240 -30.373 1.00 91.06 86 PHE A O 1
ATOM 669 N N . GLN A 1 87 ? 18.722 -2.970 -28.277 1.00 88.81 87 GLN A N 1
ATOM 670 C CA . GLN A 1 87 ? 17.795 -4.087 -28.357 1.00 88.81 87 GLN A CA 1
ATOM 671 C C . GLN A 1 87 ? 16.574 -3.729 -27.530 1.00 88.81 87 GLN A C 1
ATOM 673 O O . GLN A 1 87 ? 16.691 -3.614 -26.306 1.00 88.81 87 GLN A O 1
ATOM 678 N N . GLU A 1 88 ? 15.431 -3.575 -28.189 1.00 88.62 88 GLU A N 1
ATOM 679 C CA . GLU A 1 88 ? 14.178 -3.314 -27.493 1.00 88.62 88 GLU A CA 1
ATOM 680 C C . GLU A 1 88 ? 13.872 -4.421 -26.470 1.00 88.62 88 GLU A C 1
ATOM 682 O O . GLU A 1 88 ? 14.184 -5.595 -26.714 1.00 88.62 88 GLU A O 1
ATOM 687 N N . PRO A 1 89 ? 13.307 -4.065 -25.303 1.00 89.62 89 PRO A N 1
ATOM 688 C CA . PRO A 1 89 ? 12.844 -5.058 -24.346 1.00 89.62 89 PRO A CA 1
ATOM 689 C C . PRO A 1 89 ? 11.765 -5.955 -24.956 1.00 89.62 89 PRO A C 1
ATOM 691 O O . PRO A 1 89 ? 10.881 -5.472 -25.663 1.00 89.62 89 PRO A O 1
ATOM 694 N N . GLN A 1 90 ? 11.816 -7.251 -24.653 1.00 85.75 90 GLN A N 1
ATOM 695 C CA . GLN A 1 90 ? 10.863 -8.236 -25.183 1.00 85.75 90 GLN A CA 1
ATOM 696 C C . GLN A 1 90 ? 9.564 -8.291 -24.375 1.00 85.75 90 GLN A C 1
ATOM 698 O O . GLN A 1 90 ? 8.546 -8.784 -24.853 1.00 85.75 90 GLN A O 1
ATOM 703 N N . THR A 1 91 ? 9.609 -7.795 -23.144 1.00 93.19 91 THR A N 1
ATOM 704 C CA . THR A 1 91 ? 8.496 -7.760 -22.195 1.00 93.19 91 THR A CA 1
ATOM 705 C C . THR A 1 91 ? 8.457 -6.407 -21.501 1.00 93.19 91 THR A C 1
ATOM 707 O O . THR A 1 91 ? 9.413 -5.635 -21.577 1.00 93.19 91 THR A O 1
ATOM 710 N N . GLU A 1 92 ? 7.379 -6.118 -20.781 1.00 94.94 92 GLU A N 1
ATOM 711 C CA . GLU A 1 92 ? 7.318 -4.939 -19.920 1.00 94.94 92 GLU A CA 1
ATOM 712 C C . GLU A 1 92 ? 7.861 -5.226 -18.513 1.00 94.94 92 GLU A C 1
ATOM 714 O O . GLU A 1 92 ? 7.989 -6.372 -18.078 1.00 94.94 92 GLU A O 1
ATOM 719 N N . MET A 1 93 ? 8.213 -4.156 -17.803 1.00 98.12 93 MET A N 1
ATOM 720 C CA . MET A 1 93 ? 8.522 -4.209 -16.375 1.00 98.12 93 MET A CA 1
ATOM 721 C C . MET A 1 93 ? 7.218 -4.359 -15.590 1.00 98.12 93 MET A C 1
ATOM 723 O O . MET A 1 93 ? 6.184 -3.841 -15.994 1.00 98.12 93 MET A O 1
ATOM 727 N N . MET A 1 94 ? 7.264 -5.020 -14.445 1.00 98.62 94 MET A N 1
ATOM 728 C CA . MET A 1 94 ? 6.156 -5.086 -13.502 1.00 98.62 94 MET A CA 1
ATOM 729 C C . MET A 1 94 ? 6.264 -3.922 -12.515 1.00 98.62 94 MET A C 1
ATOM 731 O O . MET A 1 94 ? 7.253 -3.818 -11.783 1.00 98.62 94 MET A O 1
ATOM 735 N N . VAL A 1 95 ? 5.243 -3.064 -12.474 1.00 98.56 95 VAL A N 1
ATOM 736 C CA . VAL A 1 95 ? 5.102 -2.019 -11.451 1.00 98.56 95 VAL A CA 1
ATOM 737 C C . VAL A 1 95 ? 4.061 -2.476 -10.440 1.00 98.56 95 VAL A C 1
ATOM 739 O O . VAL A 1 95 ? 2.895 -2.700 -10.781 1.00 98.56 95 VAL A O 1
ATOM 742 N N . ILE A 1 96 ? 4.484 -2.629 -9.189 1.00 98.38 96 ILE A N 1
ATOM 743 C CA . ILE A 1 96 ? 3.670 -3.202 -8.117 1.00 98.38 96 ILE A CA 1
ATOM 744 C C . ILE A 1 96 ? 3.526 -2.176 -7.001 1.00 98.38 96 ILE A C 1
ATOM 746 O O . ILE A 1 96 ? 4.520 -1.658 -6.505 1.00 98.38 96 ILE A O 1
ATOM 750 N N . ALA A 1 97 ? 2.294 -1.916 -6.579 1.00 97.75 97 ALA A N 1
ATOM 751 C CA . ALA A 1 97 ? 2.000 -1.127 -5.398 1.00 97.75 97 ALA A CA 1
ATOM 752 C C . ALA A 1 97 ? 1.897 -2.009 -4.153 1.00 97.75 97 ALA A C 1
ATOM 754 O O . ALA A 1 97 ? 1.303 -3.085 -4.198 1.00 97.75 97 ALA A O 1
ATOM 755 N N . LEU A 1 98 ? 2.421 -1.523 -3.034 1.00 95.75 98 LEU A N 1
ATOM 756 C CA . LEU A 1 98 ? 2.287 -2.080 -1.690 1.00 95.75 98 LEU A CA 1
ATOM 757 C C . LEU A 1 98 ? 1.349 -1.204 -0.843 1.00 95.75 98 LEU A C 1
ATOM 759 O O . LEU A 1 98 ? 0.740 -0.243 -1.324 1.00 95.75 98 LEU A O 1
ATOM 763 N N . GLY A 1 99 ? 1.220 -1.557 0.438 1.00 93.56 99 GLY A N 1
ATOM 764 C CA . GLY A 1 99 ? 0.619 -0.678 1.436 1.00 93.56 99 GLY A CA 1
ATOM 765 C C . GLY A 1 99 ? -0.811 -0.271 1.085 1.00 93.56 99 GLY A C 1
ATOM 766 O O . GLY A 1 99 ? -1.617 -1.089 0.648 1.00 93.56 99 GLY A O 1
ATOM 767 N N . ARG A 1 100 ? -1.143 1.006 1.291 1.00 94.81 100 ARG A N 1
ATOM 768 C CA . ARG A 1 100 ? -2.505 1.521 1.068 1.00 94.81 100 ARG A CA 1
ATOM 769 C C . ARG A 1 100 ? -2.928 1.461 -0.394 1.00 94.81 100 ARG A C 1
ATOM 771 O O . ARG A 1 100 ? -4.066 1.094 -0.667 1.00 94.81 100 ARG A O 1
ATOM 778 N N . LEU A 1 101 ? -2.028 1.758 -1.328 1.00 96.56 101 LEU A N 1
ATOM 779 C CA . LEU A 1 101 ? -2.347 1.727 -2.755 1.00 96.56 101 LEU A CA 1
ATOM 780 C C . LEU A 1 101 ? -2.594 0.297 -3.250 1.00 96.56 101 LEU A C 1
ATOM 782 O O . LEU A 1 101 ? -3.587 0.033 -3.935 1.00 96.56 101 LEU A O 1
ATOM 786 N N . GLY A 1 102 ? -1.750 -0.654 -2.844 1.00 94.94 102 GLY A N 1
ATOM 787 C CA . GLY A 1 102 ? -1.952 -2.068 -3.168 1.00 94.94 102 GLY A CA 1
ATOM 788 C C . GLY A 1 102 ? -3.285 -2.611 -2.632 1.00 94.94 102 GLY A C 1
ATOM 789 O O . GLY A 1 102 ? -3.933 -3.441 -3.270 1.00 94.94 102 GLY A O 1
ATOM 790 N N . MET A 1 103 ? -3.765 -2.032 -1.529 1.00 93.94 103 MET A N 1
ATOM 791 C CA . MET A 1 103 ? -5.053 -2.324 -0.896 1.00 93.94 103 MET A CA 1
ATOM 792 C C . MET A 1 103 ? -6.271 -1.595 -1.438 1.00 93.94 103 MET A C 1
ATOM 794 O O . MET A 1 103 ? -7.370 -1.848 -0.952 1.00 93.94 103 MET A O 1
ATOM 798 N N . ARG A 1 104 ? -6.094 -0.700 -2.410 1.00 95.19 104 ARG A N 1
ATOM 799 C CA . ARG A 1 104 ? -7.156 0.208 -2.865 1.00 95.19 104 ARG A CA 1
ATOM 800 C C . ARG A 1 104 ? -7.719 1.083 -1.736 1.00 95.19 104 ARG A C 1
ATOM 802 O O . ARG A 1 104 ? -8.898 1.411 -1.690 1.00 95.19 104 ARG A O 1
ATOM 809 N N . GLU A 1 105 ? -6.842 1.465 -0.815 1.00 96.19 105 GLU A N 1
ATOM 810 C CA . GLU A 1 105 ? -7.128 2.355 0.308 1.00 96.19 105 GLU A CA 1
ATOM 811 C C . GLU A 1 105 ? -6.283 3.636 0.285 1.00 96.19 105 GLU A C 1
ATOM 813 O O . GLU A 1 105 ? -6.016 4.233 1.334 1.00 96.19 105 GLU A O 1
ATOM 818 N N . PHE A 1 106 ? -5.814 4.029 -0.900 1.00 96.38 106 PHE A N 1
ATOM 819 C CA . PHE A 1 106 ? -5.032 5.239 -1.114 1.00 96.38 106 PHE A CA 1
ATOM 820 C C . PHE A 1 106 ? -5.839 6.492 -0.763 1.00 96.38 106 PHE A C 1
ATOM 822 O O . PHE A 1 106 ? -7.053 6.531 -0.950 1.00 96.38 106 PHE A O 1
ATOM 829 N N . ASP A 1 107 ? -5.162 7.511 -0.246 1.00 95.31 107 ASP A N 1
ATOM 830 C CA . ASP A 1 107 ? -5.788 8.705 0.327 1.00 95.31 107 ASP A CA 1
ATOM 831 C C . ASP A 1 107 ? -5.010 9.969 -0.054 1.00 95.31 107 ASP A C 1
ATOM 833 O O . ASP A 1 107 ? -3.854 9.886 -0.482 1.00 95.31 107 ASP A O 1
ATOM 837 N N . LEU A 1 108 ? -5.607 11.140 0.165 1.00 92.12 108 LEU A N 1
ATOM 838 C CA . LEU A 1 108 ? -4.993 12.440 -0.092 1.00 92.12 108 LEU A CA 1
ATOM 839 C C . LEU A 1 108 ? -3.642 12.566 0.627 1.00 92.12 108 LEU A C 1
ATOM 841 O O . LEU A 1 108 ? -3.552 12.389 1.843 1.00 92.12 108 LEU A O 1
ATOM 845 N N . GLY A 1 109 ? -2.581 12.879 -0.118 1.00 89.88 109 GLY A N 1
ATOM 846 C CA . GLY A 1 109 ? -1.234 13.023 0.445 1.00 89.88 109 GLY A CA 1
ATOM 847 C C . GLY A 1 109 ? -0.672 11.723 1.033 1.00 89.88 109 GLY A C 1
ATOM 848 O O . GLY A 1 109 ? 0.059 11.759 2.022 1.00 89.88 109 GLY A O 1
ATOM 849 N N . SER A 1 110 ? -1.086 10.565 0.513 1.00 93.38 110 SER A N 1
ATOM 850 C CA . SER A 1 110 ? -0.432 9.285 0.803 1.00 93.38 110 SER A CA 1
ATOM 851 C C . SER A 1 110 ? 0.804 9.108 -0.074 1.00 93.38 110 SER A C 1
ATOM 853 O O . SER A 1 110 ? 0.797 9.495 -1.242 1.00 93.38 110 SER A O 1
ATOM 855 N N . ASP A 1 111 ? 1.831 8.466 0.472 1.00 94.69 111 ASP A N 1
ATOM 856 C CA . ASP A 1 111 ? 2.959 7.988 -0.321 1.00 94.69 111 ASP A CA 1
ATOM 857 C C . ASP A 1 111 ? 2.552 6.706 -1.062 1.00 94.69 111 ASP A C 1
ATOM 859 O O . ASP A 1 111 ? 1.908 5.819 -0.490 1.00 94.69 111 ASP A O 1
ATOM 863 N N . ALA A 1 112 ? 2.897 6.602 -2.345 1.00 97.19 112 ALA A N 1
ATOM 864 C CA . ALA A 1 112 ? 2.721 5.380 -3.114 1.00 97.19 112 ALA A CA 1
ATOM 865 C C . ALA A 1 112 ? 3.947 4.478 -2.920 1.00 97.19 112 ALA A C 1
ATOM 867 O O . ALA A 1 112 ? 5.016 4.736 -3.474 1.00 97.19 112 ALA A O 1
ATOM 868 N N . ASP A 1 113 ? 3.774 3.413 -2.138 1.00 97.81 113 ASP A N 1
ATOM 869 C CA . ASP A 1 113 ? 4.782 2.369 -1.964 1.00 97.81 113 ASP A CA 1
ATOM 870 C C . ASP A 1 113 ? 4.892 1.538 -3.254 1.00 97.81 113 ASP A C 1
ATOM 872 O O . ASP A 1 113 ? 3.992 0.747 -3.545 1.00 97.81 113 ASP A O 1
ATOM 876 N N . LEU A 1 114 ? 5.960 1.704 -4.039 1.00 98.50 114 LEU A N 1
ATOM 877 C CA . LEU A 1 114 ? 6.145 1.041 -5.335 1.00 98.50 114 LEU A CA 1
ATOM 878 C C . LEU A 1 114 ? 7.369 0.117 -5.368 1.00 98.50 114 LEU A C 1
ATOM 880 O O . LEU A 1 114 ? 8.441 0.427 -4.845 1.00 98.50 114 LEU A O 1
ATOM 884 N N . LEU A 1 115 ? 7.206 -1.008 -6.060 1.00 98.50 115 LEU A N 1
ATOM 885 C CA . LEU A 1 115 ? 8.251 -1.958 -6.422 1.00 98.50 115 LEU A CA 1
ATOM 886 C C . LEU A 1 115 ? 8.357 -2.059 -7.943 1.00 98.50 115 LEU A C 1
ATOM 888 O O . LEU A 1 115 ? 7.347 -2.038 -8.652 1.00 98.50 115 LEU A O 1
ATOM 892 N N . PHE A 1 116 ? 9.584 -2.253 -8.420 1.00 98.69 116 PHE A N 1
ATOM 893 C CA . PHE A 1 116 ? 9.901 -2.362 -9.839 1.00 98.69 116 PHE A CA 1
ATOM 894 C C . PHE A 1 116 ? 10.646 -3.667 -10.091 1.00 98.69 116 PHE A C 1
ATOM 896 O O . PHE A 1 116 ? 11.754 -3.881 -9.586 1.00 98.69 116 PHE A O 1
ATOM 903 N N . ILE A 1 117 ? 10.003 -4.567 -10.831 1.00 98.69 117 ILE A N 1
ATOM 904 C CA . ILE A 1 117 ? 10.484 -5.936 -11.021 1.00 98.69 117 ILE A CA 1
ATOM 905 C C . ILE A 1 117 ? 10.538 -6.237 -12.507 1.00 98.69 117 ILE A C 1
ATOM 907 O O . ILE A 1 117 ? 9.595 -5.949 -13.239 1.00 98.69 117 ILE A O 1
ATOM 911 N N . ILE A 1 118 ? 11.636 -6.827 -12.958 1.00 98.50 118 ILE A N 1
ATOM 912 C CA . ILE A 1 118 ? 11.791 -7.256 -14.345 1.00 98.50 118 ILE A CA 1
ATOM 913 C C . ILE A 1 118 ? 11.862 -8.781 -14.439 1.00 98.50 118 ILE A C 1
ATOM 915 O O . ILE A 1 118 ? 12.360 -9.439 -13.522 1.00 98.50 118 ILE A O 1
ATOM 919 N N . PRO A 1 119 ? 11.416 -9.350 -15.565 1.00 97.69 119 PRO A N 1
ATOM 920 C CA . PRO A 1 119 ? 11.704 -10.732 -15.920 1.00 97.69 119 PRO A CA 1
ATOM 921 C C . PRO A 1 119 ? 13.194 -11.059 -15.868 1.00 97.69 119 PRO A C 1
ATOM 923 O O . PRO A 1 119 ? 14.023 -10.229 -16.244 1.00 97.69 119 PRO A O 1
ATOM 926 N N . ASP A 1 120 ? 13.545 -12.297 -15.517 1.00 97.00 120 ASP A N 1
ATOM 927 C CA . ASP A 1 120 ? 14.942 -12.754 -15.583 1.00 97.00 120 ASP A CA 1
ATOM 928 C C . ASP A 1 120 ? 15.539 -12.618 -16.998 1.00 97.00 120 ASP A C 1
ATOM 930 O O . ASP A 1 120 ? 16.714 -12.285 -17.153 1.00 97.00 120 ASP A O 1
ATOM 934 N N . SER A 1 121 ? 14.717 -12.778 -18.043 1.00 96.06 121 SER A N 1
ATOM 935 C CA . SER A 1 121 ? 15.106 -12.558 -19.446 1.00 96.06 121 SER A CA 1
ATOM 936 C C . SER A 1 121 ? 15.507 -11.111 -19.756 1.00 96.06 121 SER A C 1
ATOM 938 O O . SER A 1 121 ? 16.238 -10.862 -20.714 1.00 96.06 121 SER A O 1
ATOM 940 N N . GLU A 1 122 ? 15.060 -10.153 -18.943 1.00 96.44 122 GLU A N 1
ATOM 941 C CA . GLU A 1 122 ? 15.362 -8.728 -19.080 1.00 96.44 122 GLU A CA 1
ATOM 942 C C . GLU A 1 122 ? 16.517 -8.273 -18.175 1.00 96.44 122 GLU A C 1
ATOM 944 O O . GLU A 1 122 ? 16.891 -7.098 -18.206 1.00 96.44 122 GLU A O 1
ATOM 949 N N . ALA A 1 123 ? 17.154 -9.182 -17.424 1.00 96.31 123 ALA A N 1
ATOM 950 C CA . ALA A 1 123 ? 18.325 -8.869 -16.600 1.00 96.31 123 ALA A CA 1
ATOM 951 C C . ALA A 1 123 ? 19.450 -8.133 -17.369 1.00 96.31 123 ALA A C 1
ATOM 953 O O . ALA A 1 123 ? 19.978 -7.151 -16.839 1.00 96.31 123 ALA A O 1
ATOM 954 N N . PRO A 1 124 ? 19.784 -8.479 -18.636 1.00 95.00 124 PRO A N 1
ATOM 955 C CA . PRO A 1 124 ? 20.768 -7.720 -19.419 1.00 95.00 124 PRO A CA 1
ATOM 956 C C . PRO A 1 124 ? 20.375 -6.253 -19.671 1.00 95.00 124 PRO A C 1
ATOM 958 O O . PRO A 1 124 ? 21.240 -5.413 -19.926 1.00 95.00 124 PRO A O 1
ATOM 961 N N . ARG A 1 125 ? 19.078 -5.927 -19.584 1.00 95.31 125 ARG A N 1
ATOM 962 C CA . ARG A 1 125 ? 18.515 -4.580 -19.764 1.00 95.31 125 ARG A CA 1
ATOM 963 C C . ARG A 1 125 ? 18.170 -3.892 -18.442 1.00 95.31 125 ARG A C 1
ATOM 965 O O . ARG A 1 125 ? 17.525 -2.847 -18.463 1.00 95.31 125 ARG A O 1
ATOM 972 N N . GLN A 1 126 ? 18.650 -4.386 -17.297 1.00 95.81 126 GLN A N 1
ATOM 973 C CA . GLN A 1 126 ? 18.375 -3.782 -15.985 1.00 95.81 126 GLN A CA 1
ATOM 974 C C . GLN A 1 126 ? 18.675 -2.274 -15.954 1.00 95.81 126 GLN A C 1
ATOM 976 O O . GLN A 1 126 ? 17.859 -1.505 -15.467 1.00 95.81 126 GLN A O 1
ATOM 981 N N . ARG A 1 127 ? 19.786 -1.817 -16.555 1.00 95.12 127 ARG A N 1
ATOM 982 C CA . ARG A 1 127 ? 20.121 -0.378 -16.626 1.00 95.12 127 ARG A CA 1
ATOM 983 C C . ARG A 1 127 ? 19.101 0.452 -17.410 1.00 95.12 127 ARG A C 1
ATOM 985 O O . ARG A 1 127 ? 18.873 1.605 -17.066 1.00 95.12 127 ARG A O 1
ATOM 992 N N . PHE A 1 128 ? 18.524 -0.108 -18.472 1.00 96.69 128 PHE A N 1
ATOM 993 C CA . PHE A 1 128 ? 17.463 0.554 -19.230 1.00 96.69 128 PHE A CA 1
ATOM 994 C C . PHE A 1 128 ? 16.209 0.692 -18.359 1.00 96.69 128 PHE A C 1
ATOM 996 O O . PHE A 1 128 ? 15.670 1.787 -18.234 1.00 96.69 128 PHE A O 1
ATOM 1003 N N . TRP A 1 129 ? 15.808 -0.382 -17.678 1.00 98.06 129 TRP A N 1
ATOM 1004 C CA . TRP A 1 129 ? 14.644 -0.368 -16.793 1.00 98.06 129 TRP A CA 1
ATOM 1005 C C . TRP A 1 129 ? 14.822 0.520 -15.560 1.00 98.06 129 TRP A C 1
ATOM 1007 O O . TRP A 1 129 ? 13.870 1.181 -15.148 1.00 98.06 129 TRP A O 1
ATOM 1017 N N . THR A 1 130 ? 16.037 0.616 -15.015 1.00 98.19 130 THR A N 1
ATOM 1018 C CA . THR A 1 130 ? 16.355 1.586 -13.960 1.00 98.19 130 THR A CA 1
ATOM 1019 C C . THR A 1 130 ? 16.109 3.013 -14.442 1.00 98.19 130 THR A C 1
ATOM 1021 O O . THR A 1 130 ? 15.435 3.755 -13.742 1.00 98.19 130 THR A O 1
ATOM 1024 N N . ARG A 1 131 ? 16.534 3.375 -15.661 1.00 97.69 131 ARG A N 1
ATOM 1025 C CA . ARG A 1 131 ? 16.271 4.713 -16.227 1.00 97.69 131 ARG A CA 1
ATOM 1026 C C . ARG A 1 131 ? 14.783 4.986 -16.432 1.00 97.69 131 ARG A C 1
ATOM 1028 O O . ARG A 1 131 ? 14.317 6.068 -16.101 1.00 97.69 131 ARG A O 1
ATOM 1035 N N . VAL A 1 132 ? 14.034 4.002 -16.942 1.00 98.44 132 VAL A N 1
ATOM 1036 C CA . VAL A 1 132 ? 12.565 4.100 -17.047 1.00 98.44 132 VAL A CA 1
ATOM 1037 C C . VAL A 1 132 ? 11.953 4.370 -15.672 1.00 98.44 132 VAL A C 1
ATOM 1039 O O . VAL A 1 132 ? 11.067 5.205 -15.542 1.00 98.44 132 VAL A O 1
ATOM 1042 N N . THR A 1 133 ? 12.444 3.684 -14.642 1.00 98.62 133 THR A N 1
ATOM 1043 C CA . THR A 1 133 ? 11.944 3.812 -13.270 1.00 98.62 133 THR A CA 1
ATOM 1044 C C . THR A 1 133 ? 12.285 5.163 -12.648 1.00 98.62 133 THR A C 1
ATOM 1046 O O . THR A 1 133 ? 11.416 5.801 -12.064 1.00 98.62 133 THR A O 1
ATOM 1049 N N . GLU A 1 134 ? 13.531 5.616 -12.779 1.00 98.38 134 GLU A N 1
ATOM 1050 C CA . GLU A 1 134 ? 13.976 6.927 -12.294 1.00 98.38 134 GLU A CA 1
ATOM 1051 C C . GLU A 1 134 ? 13.148 8.044 -12.927 1.00 98.38 134 GLU A C 1
ATOM 1053 O O . GLU A 1 134 ? 12.661 8.924 -12.222 1.00 98.38 134 GLU A O 1
ATOM 1058 N N . HIS A 1 135 ? 12.909 7.957 -14.235 1.00 97.62 135 HIS A N 1
ATOM 105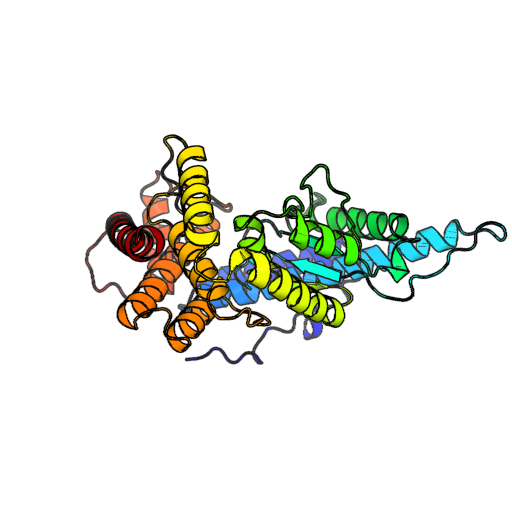9 C CA . HIS A 1 135 ? 12.128 8.958 -14.940 1.00 97.62 135 HIS A CA 1
ATOM 1060 C C . HIS A 1 135 ? 10.622 8.874 -14.626 1.00 97.62 135 HIS A C 1
ATOM 1062 O O . HIS A 1 135 ? 9.965 9.897 -14.475 1.00 97.62 135 HIS A O 1
ATOM 1068 N N . LEU A 1 136 ? 10.066 7.674 -14.421 1.00 98.25 136 LEU A N 1
ATOM 1069 C CA . LEU A 1 136 ? 8.714 7.504 -13.872 1.00 98.25 136 LEU A CA 1
ATOM 1070 C C . LEU A 1 136 ? 8.570 8.209 -12.513 1.00 98.25 136 LEU A C 1
ATOM 1072 O O . LEU A 1 136 ? 7.609 8.949 -12.302 1.00 98.25 136 LEU A O 1
ATOM 1076 N N . ILE A 1 137 ? 9.518 7.988 -11.598 1.00 98.19 137 ILE A N 1
ATOM 1077 C CA . ILE A 1 137 ? 9.521 8.640 -10.283 1.00 98.19 137 ILE A CA 1
ATOM 1078 C C . ILE A 1 137 ? 9.608 10.156 -10.463 1.00 98.19 137 ILE A C 1
ATOM 1080 O O . ILE A 1 137 ? 8.800 10.874 -9.883 1.00 98.19 137 ILE A O 1
ATOM 1084 N N . GLU A 1 138 ? 10.509 10.639 -11.319 1.00 96.81 138 GLU A N 1
ATOM 1085 C CA . GLU A 1 138 ? 10.649 12.061 -11.632 1.00 96.81 138 GLU A CA 1
ATOM 1086 C C . GLU A 1 138 ? 9.332 12.678 -12.123 1.00 96.81 138 GLU A C 1
ATOM 1088 O O . GLU A 1 138 ? 8.899 13.683 -11.564 1.00 96.81 138 GLU A O 1
ATOM 1093 N N . ILE A 1 139 ? 8.642 12.057 -13.087 1.00 95.88 139 ILE A N 1
ATOM 1094 C CA . ILE A 1 139 ? 7.342 12.531 -13.596 1.00 95.88 139 ILE A CA 1
ATOM 1095 C C . ILE A 1 139 ? 6.329 12.706 -12.455 1.00 95.88 139 ILE A C 1
ATOM 1097 O O . ILE A 1 139 ? 5.598 13.699 -12.416 1.00 95.88 139 ILE A O 1
ATOM 1101 N N . LEU A 1 140 ? 6.275 11.746 -11.528 1.00 96.88 140 LEU A N 1
ATOM 1102 C CA . LEU A 1 140 ? 5.296 11.739 -10.442 1.00 96.88 140 LEU A CA 1
ATOM 1103 C C . LEU A 1 140 ? 5.660 12.714 -9.312 1.00 96.88 140 LEU A C 1
ATOM 1105 O O . LEU A 1 140 ? 4.761 13.353 -8.758 1.00 96.88 140 LEU A O 1
ATOM 1109 N N . THR A 1 141 ? 6.950 12.861 -8.992 1.00 96.25 141 THR A N 1
ATOM 1110 C CA . THR A 1 141 ? 7.421 13.616 -7.817 1.00 96.25 141 THR A CA 1
ATOM 1111 C C . THR A 1 141 ? 7.921 15.025 -8.129 1.00 96.25 141 THR A C 1
ATOM 1113 O O . THR A 1 141 ? 8.075 15.826 -7.207 1.00 96.25 141 THR A O 1
ATOM 1116 N N . ALA A 1 142 ? 8.216 15.348 -9.393 1.00 92.25 142 ALA A N 1
ATOM 1117 C CA . ALA A 1 142 ? 8.802 16.635 -9.755 1.00 92.25 142 ALA A CA 1
ATOM 1118 C C . ALA A 1 142 ? 7.889 17.799 -9.356 1.00 92.25 142 ALA A C 1
ATOM 1120 O O . ALA A 1 142 ? 6.697 17.838 -9.690 1.00 92.25 142 ALA A O 1
ATOM 1121 N N . TYR A 1 143 ? 8.488 18.775 -8.675 1.00 84.88 143 TYR A N 1
ATOM 1122 C CA . TYR A 1 143 ? 7.819 20.001 -8.278 1.00 84.88 143 TYR A CA 1
ATOM 1123 C C . TYR A 1 143 ? 7.769 20.963 -9.470 1.00 84.88 143 TYR A C 1
ATOM 1125 O O . TYR A 1 143 ? 8.772 21.573 -9.834 1.00 84.88 143 TYR A O 1
ATOM 1133 N N . ALA A 1 144 ? 6.601 21.076 -10.097 1.00 79.94 144 ALA A N 1
ATOM 1134 C CA . ALA A 1 144 ? 6.334 22.083 -11.123 1.00 79.94 144 ALA A CA 1
ATOM 1135 C C . ALA A 1 144 ? 5.482 23.225 -10.551 1.00 79.94 144 ALA A C 1
ATOM 1137 O O . ALA A 1 144 ? 5.183 23.239 -9.360 1.00 79.94 144 ALA A O 1
ATOM 1138 N N . ALA A 1 145 ? 5.033 24.157 -11.398 1.00 78.62 145 ALA A N 1
ATOM 1139 C CA . ALA A 1 145 ? 4.135 25.248 -10.992 1.00 78.62 145 ALA A CA 1
ATOM 1140 C C . ALA A 1 145 ? 2.871 24.750 -10.259 1.00 78.62 145 ALA A C 1
ATOM 1142 O O . ALA A 1 145 ? 2.326 25.421 -9.390 1.00 78.62 145 ALA A O 1
ATOM 1143 N N . GLU A 1 146 ? 2.432 23.538 -10.590 1.00 75.50 146 GLU A N 1
ATOM 1144 C CA . GLU A 1 146 ? 1.280 22.874 -9.997 1.00 75.50 146 GLU A CA 1
ATOM 1145 C C . GLU A 1 146 ? 1.685 21.919 -8.839 1.00 75.50 146 GLU A C 1
ATOM 1147 O O . GLU A 1 146 ? 0.832 21.315 -8.213 1.00 75.50 146 GLU A O 1
ATOM 1152 N N . GLY A 1 147 ? 2.954 21.772 -8.466 1.00 84.06 147 GLY A N 1
ATOM 1153 C CA . GLY A 1 147 ? 3.382 20.802 -7.442 1.00 84.06 147 GLY A CA 1
ATOM 1154 C C . GLY A 1 147 ? 3.402 19.342 -7.939 1.00 84.06 147 GLY A C 1
ATOM 1155 O O . GLY A 1 147 ? 3.235 19.098 -9.135 1.00 84.06 147 GLY A O 1
ATOM 1156 N N . PRO A 1 148 ? 3.678 18.358 -7.065 1.00 91.19 148 PRO A N 1
ATOM 1157 C CA . PRO A 1 148 ? 3.833 16.956 -7.464 1.00 91.19 148 PRO A CA 1
ATOM 1158 C C . PRO A 1 148 ? 2.485 16.265 -7.723 1.00 91.19 148 PRO A C 1
ATOM 1160 O O . PRO A 1 148 ? 1.443 16.714 -7.246 1.00 91.19 148 PRO A O 1
ATOM 1163 N N . ILE A 1 149 ? 2.513 15.149 -8.461 1.00 94.31 149 ILE A N 1
ATOM 1164 C CA . ILE A 1 149 ? 1.351 14.260 -8.620 1.00 94.31 149 ILE A CA 1
ATOM 1165 C C . ILE A 1 149 ? 1.252 13.365 -7.382 1.00 94.31 149 ILE A C 1
ATOM 1167 O O . ILE A 1 149 ? 0.253 13.384 -6.673 1.00 94.31 149 ILE A O 1
ATOM 1171 N N . LEU A 1 150 ? 2.310 12.603 -7.096 1.00 95.25 150 LEU A N 1
ATOM 1172 C CA . LEU A 1 150 ? 2.373 11.665 -5.978 1.00 95.25 150 LEU A CA 1
ATOM 1173 C C . LEU A 1 150 ? 3.753 11.723 -5.329 1.00 95.25 150 LEU A C 1
ATOM 1175 O O . LEU A 1 150 ? 4.761 11.913 -6.006 1.00 95.25 150 LEU A O 1
ATOM 1179 N N . SER A 1 151 ? 3.799 11.470 -4.027 1.00 94.94 151 SER A N 1
ATOM 1180 C CA . SER A 1 151 ? 5.027 11.045 -3.359 1.00 94.94 151 SER A CA 1
ATOM 1181 C C . SER A 1 151 ? 5.226 9.548 -3.585 1.00 94.94 151 SER A C 1
ATOM 1183 O O . SER A 1 151 ? 4.259 8.788 -3.521 1.00 94.94 151 SER A O 1
ATOM 1185 N N . ILE A 1 152 ? 6.462 9.115 -3.834 1.00 97.44 152 ILE A N 1
ATOM 1186 C CA . ILE A 1 152 ? 6.798 7.704 -4.064 1.00 97.44 152 ILE A CA 1
ATOM 1187 C C . ILE A 1 152 ? 7.731 7.206 -2.962 1.00 97.44 152 ILE A C 1
ATOM 1189 O O . ILE A 1 152 ? 8.751 7.836 -2.678 1.00 97.44 152 ILE A O 1
ATOM 1193 N N . ASP A 1 153 ? 7.422 6.040 -2.400 1.00 97.62 153 ASP A N 1
ATOM 1194 C CA . ASP A 1 153 ? 8.312 5.302 -1.508 1.00 97.62 153 ASP A CA 1
ATOM 1195 C C . ASP A 1 153 ? 8.706 3.966 -2.147 1.00 97.62 153 ASP A C 1
ATOM 1197 O O . ASP A 1 153 ? 7.873 3.214 -2.636 1.00 97.62 153 ASP A O 1
ATOM 1201 N N . THR A 1 154 ? 9.999 3.655 -2.153 1.00 97.56 154 THR A N 1
ATOM 1202 C CA . THR A 1 154 ? 10.546 2.411 -2.722 1.00 97.56 154 THR A CA 1
ATOM 1203 C C . THR A 1 154 ? 11.289 1.571 -1.684 1.00 97.56 154 THR A C 1
ATOM 1205 O O . THR A 1 154 ? 11.970 0.604 -2.033 1.00 97.56 154 THR A O 1
ATOM 1208 N N . ARG A 1 155 ? 11.219 1.939 -0.397 1.00 96.88 155 ARG A N 1
ATOM 1209 C CA . ARG A 1 155 ? 12.028 1.348 0.685 1.00 96.88 155 ARG A CA 1
ATOM 1210 C C . ARG A 1 155 ? 11.652 -0.086 1.043 1.00 96.88 155 ARG A C 1
ATOM 1212 O O . ARG A 1 155 ? 12.453 -0.748 1.687 1.00 96.88 155 ARG A O 1
ATOM 1219 N N . LEU A 1 156 ? 10.482 -0.566 0.629 1.00 95.88 156 LEU A N 1
ATOM 1220 C CA . LEU A 1 156 ? 10.020 -1.932 0.900 1.00 95.88 156 LEU A CA 1
ATOM 1221 C C . LEU A 1 156 ? 10.528 -2.972 -0.116 1.00 95.88 156 LEU A C 1
ATOM 1223 O O . LEU A 1 156 ? 10.123 -4.131 -0.063 1.00 95.88 156 LEU A O 1
ATOM 1227 N N . ARG A 1 157 ? 11.403 -2.588 -1.054 1.00 97.38 157 ARG A N 1
ATOM 1228 C CA . ARG A 1 157 ? 12.087 -3.535 -1.951 1.00 97.38 157 ARG A CA 1
ATOM 1229 C C . ARG A 1 157 ? 13.129 -4.379 -1.194 1.00 97.38 157 ARG A C 1
ATOM 1231 O O . ARG A 1 157 ? 13.629 -3.918 -0.167 1.00 97.38 157 ARG A O 1
ATOM 1238 N N . PRO A 1 158 ? 13.530 -5.558 -1.706 1.00 97.31 158 PRO A N 1
ATOM 1239 C CA . PRO A 1 158 ? 14.584 -6.370 -1.107 1.00 97.31 158 PRO A CA 1
ATOM 1240 C C . PRO A 1 158 ? 15.857 -5.562 -0.857 1.00 97.31 158 PRO A C 1
ATOM 1242 O O . PRO A 1 158 ? 16.343 -4.876 -1.763 1.00 97.31 158 PRO A O 1
ATOM 1245 N N . ASN A 1 159 ? 16.402 -5.679 0.357 1.00 96.06 159 ASN A N 1
ATOM 1246 C CA . ASN A 1 159 ? 17.552 -4.913 0.867 1.00 96.06 159 ASN A CA 1
ATOM 1247 C C . ASN A 1 159 ? 17.299 -3.399 1.045 1.00 96.06 159 ASN A C 1
ATOM 1249 O O . ASN A 1 159 ? 18.235 -2.626 1.249 1.00 96.06 159 ASN A O 1
ATOM 1253 N N . GLY A 1 160 ? 16.041 -2.958 0.991 1.00 94.19 160 GLY A N 1
ATOM 1254 C CA . GLY A 1 160 ? 15.632 -1.585 1.262 1.00 94.19 160 GLY A CA 1
ATOM 1255 C C . GLY A 1 160 ? 16.387 -0.548 0.434 1.00 94.19 160 GLY A C 1
ATOM 1256 O O . GLY A 1 160 ? 16.524 -0.688 -0.780 1.00 94.19 160 GLY A O 1
ATOM 1257 N N . ARG A 1 161 ? 16.883 0.511 1.090 1.00 92.06 161 ARG A N 1
ATOM 1258 C CA . ARG A 1 161 ? 17.629 1.604 0.432 1.00 92.06 161 ARG A CA 1
ATOM 1259 C C . ARG A 1 161 ? 18.921 1.140 -0.243 1.00 92.06 161 ARG A C 1
ATOM 1261 O O . ARG A 1 161 ? 19.259 1.690 -1.286 1.00 92.06 161 ARG A O 1
ATOM 1268 N N . GLU A 1 162 ? 19.574 0.126 0.317 1.00 94.69 162 GLU A N 1
ATOM 1269 C CA . GLU A 1 162 ? 20.812 -0.459 -0.213 1.00 94.69 162 GLU A CA 1
ATOM 1270 C C . GLU A 1 162 ? 20.548 -1.407 -1.396 1.00 94.69 162 GLU A C 1
ATOM 1272 O O . GLU A 1 162 ? 21.455 -1.762 -2.146 1.00 94.69 162 GLU A O 1
ATOM 1277 N N . GLY A 1 163 ? 19.294 -1.826 -1.588 1.00 94.69 163 GLY A N 1
ATOM 1278 C CA . GLY A 1 163 ? 18.883 -2.662 -2.706 1.00 94.69 163 GLY A CA 1
ATOM 1279 C C . GLY A 1 163 ? 18.776 -1.894 -4.018 1.00 94.69 163 GLY A C 1
ATOM 1280 O O . GLY A 1 163 ? 18.375 -0.725 -4.055 1.00 94.69 163 GLY A O 1
ATOM 1281 N N . MET A 1 164 ? 19.039 -2.594 -5.124 1.00 97.62 164 MET A N 1
ATOM 1282 C CA . MET A 1 164 ? 18.802 -2.076 -6.473 1.00 97.62 164 MET A CA 1
ATOM 1283 C C . MET A 1 164 ? 17.337 -1.652 -6.639 1.00 97.62 164 MET A C 1
ATOM 1285 O O . MET A 1 164 ? 16.431 -2.364 -6.201 1.00 97.62 164 MET A O 1
ATOM 1289 N N . LEU A 1 165 ? 17.115 -0.509 -7.295 1.00 98.19 165 LEU A N 1
ATOM 1290 C CA . LEU A 1 165 ? 15.779 0.042 -7.542 1.00 98.19 165 LEU A CA 1
ATOM 1291 C C . LEU A 1 165 ? 14.912 -0.895 -8.400 1.00 98.19 165 LEU A C 1
ATOM 1293 O O . LEU A 1 165 ? 13.735 -1.078 -8.108 1.00 98.19 165 LEU A O 1
ATOM 1297 N N . VAL A 1 166 ? 15.525 -1.515 -9.412 1.00 98.56 166 VAL A N 1
ATOM 1298 C CA . VAL A 1 166 ? 14.918 -2.542 -10.266 1.00 98.56 166 VAL A CA 1
ATOM 1299 C C . VAL A 1 166 ? 15.650 -3.856 -10.036 1.00 98.56 166 VAL A C 1
ATOM 1301 O O . VAL A 1 166 ? 16.877 -3.900 -10.141 1.00 98.56 166 VAL A O 1
ATOM 1304 N N . GLN A 1 167 ? 14.919 -4.926 -9.732 1.00 98.38 167 GLN A N 1
ATOM 1305 C CA . GLN A 1 167 ? 15.476 -6.264 -9.492 1.00 98.38 167 GLN A CA 1
ATOM 1306 C C . GLN A 1 167 ? 14.725 -7.321 -10.305 1.00 98.38 167 GLN A C 1
ATOM 1308 O O . GLN A 1 167 ? 13.605 -7.089 -10.756 1.00 98.38 167 GLN A O 1
ATOM 1313 N N . THR A 1 168 ? 15.353 -8.474 -10.517 1.00 98.38 168 THR A N 1
ATOM 1314 C CA . THR A 1 168 ? 14.734 -9.586 -11.242 1.00 98.38 168 THR A CA 1
ATOM 1315 C C . THR A 1 168 ? 13.792 -10.388 -10.344 1.00 98.38 168 THR A C 1
ATOM 1317 O O . THR A 1 168 ? 13.954 -10.397 -9.122 1.00 98.38 168 THR A O 1
ATOM 1320 N N . GLU A 1 169 ? 12.838 -11.106 -10.937 1.00 97.75 169 GLU A N 1
ATOM 1321 C CA . GLU A 1 169 ? 11.947 -12.031 -10.214 1.00 97.75 169 GLU A CA 1
ATOM 1322 C C . GLU A 1 169 ? 12.728 -13.025 -9.343 1.00 97.75 169 GLU A C 1
ATOM 1324 O O . GLU A 1 169 ? 12.430 -13.172 -8.155 1.00 97.75 169 GLU A O 1
ATOM 1329 N N . SER A 1 170 ? 13.775 -13.651 -9.897 1.00 97.44 170 SER A N 1
ATOM 1330 C CA . SER A 1 170 ? 14.615 -14.609 -9.166 1.00 97.44 170 SER A CA 1
ATOM 1331 C C . SER A 1 170 ? 15.253 -14.009 -7.912 1.00 97.44 170 SER A C 1
ATOM 1333 O O . SER A 1 170 ? 15.327 -14.687 -6.888 1.00 97.44 170 SER A O 1
ATOM 1335 N N . LYS A 1 171 ? 15.651 -12.729 -7.942 1.00 97.62 171 LYS A N 1
ATOM 1336 C CA . LYS A 1 171 ? 16.233 -12.042 -6.778 1.00 97.62 171 LYS A CA 1
ATOM 1337 C C . LYS A 1 171 ? 15.223 -11.830 -5.659 1.00 97.62 171 LYS A C 1
ATOM 1339 O O . LYS A 1 171 ? 15.570 -12.004 -4.492 1.00 97.62 171 LYS A O 1
ATOM 1344 N N . TYR A 1 172 ? 13.975 -11.517 -5.998 1.00 97.81 172 TYR A N 1
ATOM 1345 C CA . TYR A 1 172 ? 12.908 -11.469 -5.002 1.00 97.81 172 TYR A CA 1
ATOM 1346 C C . TYR A 1 172 ? 12.630 -12.856 -4.416 1.00 97.81 172 TYR A C 1
ATOM 1348 O O . TYR A 1 172 ? 12.556 -12.988 -3.197 1.00 97.81 172 TYR A O 1
ATOM 1356 N N . VAL A 1 173 ? 12.510 -13.895 -5.250 1.00 97.44 173 VAL A N 1
ATOM 1357 C CA . VAL A 1 173 ? 12.262 -15.264 -4.763 1.00 97.44 173 VAL A CA 1
ATOM 1358 C C . VAL A 1 173 ? 13.387 -15.724 -3.837 1.00 97.44 173 VAL A C 1
ATOM 1360 O O . VAL A 1 173 ? 13.112 -16.246 -2.756 1.00 97.44 173 VAL A O 1
ATOM 1363 N N . GLU A 1 174 ? 14.644 -15.494 -4.218 1.00 97.25 174 GLU A N 1
ATOM 1364 C CA . GLU A 1 174 ? 15.823 -15.799 -3.405 1.00 97.25 174 GLU A CA 1
ATOM 1365 C C . GLU A 1 174 ? 15.770 -15.075 -2.050 1.00 97.25 174 GLU A C 1
ATOM 1367 O O . GLU A 1 174 ? 15.939 -15.706 -1.003 1.00 97.25 174 GLU A O 1
ATOM 1372 N N . TYR A 1 175 ? 15.468 -13.774 -2.056 1.00 97.75 175 TYR A N 1
ATOM 1373 C CA . TYR A 1 175 ? 15.376 -12.966 -0.842 1.00 97.75 175 TYR A CA 1
ATOM 1374 C C . TYR A 1 175 ? 14.260 -13.442 0.094 1.00 97.75 175 TYR A C 1
ATOM 1376 O O . TYR A 1 175 ? 14.497 -13.642 1.283 1.00 97.75 175 TYR A O 1
ATOM 1384 N N . PHE A 1 176 ? 13.053 -13.685 -0.423 1.00 96.00 176 PHE A N 1
ATOM 1385 C CA . PHE A 1 176 ? 11.923 -14.147 0.391 1.00 96.00 176 PHE A CA 1
ATOM 1386 C C . PHE A 1 176 ? 12.101 -15.577 0.904 1.00 96.00 176 PHE A C 1
ATOM 1388 O O . PHE A 1 176 ? 11.652 -15.902 2.007 1.00 96.00 176 PHE A O 1
ATOM 1395 N N . SER A 1 177 ? 12.812 -16.416 0.152 1.00 95.38 177 SER A N 1
ATOM 1396 C CA . SER A 1 177 ? 13.112 -17.787 0.570 1.00 95.38 177 SER A CA 1
ATOM 1397 C C . SER A 1 177 ? 14.108 -17.836 1.729 1.00 95.38 177 SER A C 1
ATOM 1399 O O . SER A 1 177 ? 13.955 -18.671 2.618 1.00 95.38 177 SER A O 1
ATOM 1401 N N . ASN A 1 178 ? 15.105 -16.944 1.736 1.00 94.94 178 ASN A N 1
ATOM 1402 C CA . ASN A 1 178 ? 16.282 -17.092 2.599 1.00 94.94 178 ASN A CA 1
ATOM 1403 C C . ASN A 1 178 ? 16.462 -15.976 3.635 1.00 94.94 178 ASN A C 1
ATOM 1405 O O . ASN A 1 178 ? 17.016 -16.221 4.704 1.00 94.94 178 ASN A O 1
ATOM 1409 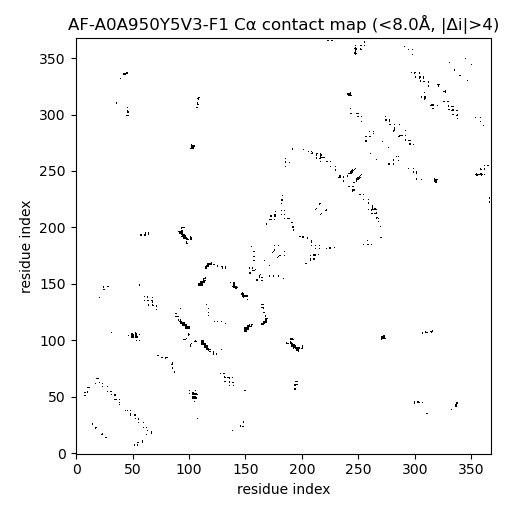N N . THR A 1 179 ? 16.033 -14.753 3.326 1.00 95.94 179 THR A N 1
ATOM 1410 C CA . THR A 1 179 ? 16.400 -13.549 4.085 1.00 95.94 179 THR A CA 1
ATOM 1411 C C . THR A 1 179 ? 15.194 -12.868 4.710 1.00 95.94 179 THR A C 1
ATOM 1413 O O . THR A 1 179 ? 15.199 -12.701 5.924 1.00 95.94 179 THR A O 1
ATOM 1416 N N . ALA A 1 180 ? 14.150 -12.572 3.926 1.00 95.25 180 ALA A N 1
ATOM 1417 C CA . ALA A 1 180 ? 13.021 -11.727 4.338 1.00 95.25 180 ALA A CA 1
ATOM 1418 C C . ALA A 1 180 ? 12.426 -12.126 5.692 1.00 95.25 180 ALA A C 1
ATOM 1420 O O . ALA A 1 180 ? 12.257 -13.315 5.943 1.00 95.25 180 ALA A O 1
ATOM 1421 N N . GLU A 1 181 ? 12.082 -11.164 6.537 1.00 95.00 181 GLU A N 1
ATOM 1422 C CA . GLU A 1 181 ? 11.430 -11.415 7.822 1.00 95.00 181 GLU A CA 1
ATOM 1423 C C . GLU A 1 181 ? 9.906 -11.588 7.668 1.00 95.00 181 GLU A C 1
ATOM 1425 O O . GLU A 1 181 ? 9.295 -11.132 6.702 1.00 95.00 181 GLU A O 1
ATOM 1430 N N . ALA A 1 182 ? 9.244 -12.188 8.667 1.00 94.06 182 ALA A N 1
ATOM 1431 C CA . ALA A 1 182 ? 7.795 -12.432 8.630 1.00 94.06 182 ALA A CA 1
ATOM 1432 C C . ALA A 1 182 ? 6.961 -11.156 8.410 1.00 94.06 182 ALA A C 1
ATOM 1434 O O . ALA A 1 182 ? 5.878 -11.200 7.822 1.00 94.06 182 ALA A O 1
ATOM 1435 N N . TRP A 1 183 ? 7.453 -10.010 8.895 1.00 94.69 183 TRP A N 1
ATOM 1436 C CA . TRP A 1 183 ? 6.770 -8.730 8.727 1.00 94.69 183 TRP A CA 1
ATOM 1437 C C . TRP A 1 183 ? 6.820 -8.226 7.276 1.00 94.69 183 TRP A C 1
ATOM 1439 O O . TRP A 1 183 ? 5.872 -7.585 6.822 1.00 94.69 183 TRP A O 1
ATOM 1449 N N . GLU A 1 184 ? 7.883 -8.544 6.531 1.00 94.88 184 GLU A N 1
ATOM 1450 C CA . GLU A 1 184 ? 7.990 -8.234 5.102 1.00 94.88 184 GLU A CA 1
ATOM 1451 C C . GLU A 1 184 ? 7.000 -9.087 4.308 1.00 94.88 184 GLU A C 1
ATOM 1453 O O . GLU A 1 184 ? 6.298 -8.573 3.438 1.00 94.88 184 GLU A O 1
ATOM 1458 N N . GLY A 1 185 ? 6.852 -10.358 4.690 1.00 92.81 185 GLY A N 1
ATOM 1459 C CA . GLY A 1 185 ? 5.825 -11.262 4.173 1.00 92.81 185 GLY A CA 1
ATOM 1460 C C . GLY A 1 185 ? 4.419 -10.668 4.223 1.00 92.81 185 GLY A C 1
ATOM 1461 O O . GLY A 1 185 ? 3.770 -10.461 3.191 1.00 92.81 185 GLY A O 1
ATOM 1462 N N . ILE A 1 186 ? 3.969 -10.272 5.420 1.00 91.75 186 ILE A N 1
ATOM 1463 C CA . ILE A 1 186 ? 2.648 -9.644 5.582 1.00 91.75 186 ILE A CA 1
ATOM 1464 C C . ILE A 1 186 ? 2.540 -8.265 4.914 1.00 91.75 186 ILE A C 1
ATOM 1466 O O . ILE A 1 186 ? 1.441 -7.854 4.532 1.00 91.75 186 ILE A O 1
ATOM 1470 N N . ALA A 1 187 ? 3.650 -7.543 4.730 1.00 92.69 187 ALA A N 1
ATOM 1471 C CA . ALA A 1 187 ? 3.650 -6.316 3.941 1.00 92.69 187 ALA A CA 1
ATOM 1472 C C . ALA A 1 187 ? 3.365 -6.621 2.460 1.00 92.69 187 ALA A C 1
ATOM 1474 O O . ALA A 1 187 ? 2.515 -5.964 1.856 1.00 92.69 187 ALA A O 1
ATOM 1475 N N . TYR A 1 188 ? 3.982 -7.668 1.906 1.00 93.69 188 TYR A N 1
ATOM 1476 C CA . TYR A 1 188 ? 3.808 -8.103 0.515 1.00 93.69 188 TYR A CA 1
ATOM 1477 C C . TYR A 1 188 ? 2.469 -8.788 0.241 1.00 93.69 188 TYR A C 1
ATOM 1479 O O . TYR A 1 188 ? 1.991 -8.790 -0.893 1.00 93.69 188 TYR A O 1
ATOM 1487 N N . MET A 1 189 ? 1.768 -9.263 1.270 1.00 90.56 189 MET A N 1
ATOM 1488 C CA . MET A 1 189 ? 0.361 -9.660 1.129 1.00 90.56 189 MET A CA 1
ATOM 1489 C C . MET A 1 189 ? -0.549 -8.501 0.707 1.00 90.56 189 MET A C 1
ATOM 1491 O O . MET A 1 189 ? -1.659 -8.726 0.220 1.00 90.56 189 MET A O 1
ATOM 1495 N N . LYS A 1 190 ? -0.091 -7.258 0.870 1.00 92.75 190 LYS A N 1
ATOM 1496 C CA . LYS A 1 190 ? -0.785 -6.044 0.430 1.00 92.75 190 LYS A CA 1
ATOM 1497 C C . LYS A 1 190 ? -0.362 -5.595 -0.970 1.00 92.75 190 LYS A C 1
ATOM 1499 O O . LYS A 1 190 ? -0.804 -4.536 -1.395 1.00 92.75 190 LYS A O 1
ATOM 1504 N N . ALA A 1 191 ? 0.474 -6.370 -1.660 1.00 93.88 191 ALA A N 1
ATOM 1505 C CA . ALA A 1 191 ? 0.989 -6.031 -2.976 1.00 93.88 191 ALA A CA 1
ATOM 1506 C C . ALA A 1 191 ? -0.035 -6.269 -4.094 1.00 93.88 191 ALA A C 1
ATOM 1508 O O . ALA A 1 191 ? -0.798 -7.238 -4.058 1.00 93.88 191 ALA A O 1
ATOM 1509 N N . ARG A 1 192 ? -0.003 -5.417 -5.121 1.00 93.62 192 ARG A N 1
ATOM 1510 C CA . ARG A 1 192 ? -0.833 -5.533 -6.322 1.00 93.62 192 ARG A CA 1
ATOM 1511 C C . ARG A 1 192 ? -0.183 -4.853 -7.521 1.00 93.62 192 ARG A C 1
ATOM 1513 O O . ARG A 1 192 ? 0.404 -3.786 -7.386 1.00 93.62 192 ARG A O 1
ATOM 1520 N N . ALA A 1 193 ? -0.331 -5.442 -8.701 1.00 94.62 193 ALA A N 1
ATOM 1521 C CA . ALA A 1 193 ? 0.125 -4.837 -9.948 1.00 94.62 193 ALA A CA 1
ATOM 1522 C C . ALA A 1 193 ? -0.668 -3.562 -10.292 1.00 94.62 193 ALA A C 1
ATOM 1524 O O . ALA A 1 193 ? -1.896 -3.556 -10.174 1.00 94.62 193 ALA A O 1
ATOM 1525 N N . VAL A 1 194 ? 0.027 -2.507 -10.729 1.00 95.88 194 VAL A N 1
ATOM 1526 C CA . VAL A 1 194 ? -0.583 -1.208 -11.083 1.00 95.88 194 VAL A CA 1
ATOM 1527 C C . VAL A 1 194 ? -0.170 -0.672 -12.456 1.00 95.88 194 VAL A C 1
ATOM 1529 O O . VAL A 1 194 ? -0.900 0.138 -13.015 1.00 95.88 194 VAL A O 1
ATOM 1532 N N . ALA A 1 195 ? 0.955 -1.117 -13.028 1.00 96.81 195 ALA A N 1
ATOM 1533 C CA .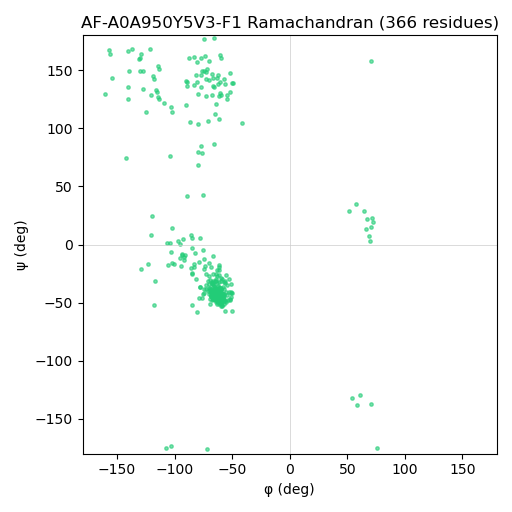 ALA A 1 195 ? 1.357 -0.765 -14.393 1.00 96.81 195 ALA A CA 1
ATOM 1534 C C . ALA A 1 195 ? 2.331 -1.793 -15.000 1.00 96.81 195 ALA A C 1
ATOM 1536 O O . ALA A 1 195 ? 2.889 -2.633 -14.288 1.00 96.81 195 ALA A O 1
ATOM 1537 N N . GLY A 1 196 ? 2.532 -1.693 -16.318 1.00 97.06 196 GLY A N 1
ATOM 1538 C CA . GLY A 1 196 ? 3.368 -2.599 -17.106 1.00 97.06 196 GLY A CA 1
ATOM 1539 C C . GLY A 1 196 ? 2.751 -3.990 -17.255 1.00 97.06 196 GLY A C 1
ATOM 1540 O O . GLY A 1 196 ? 1.538 -4.107 -17.444 1.00 97.06 196 GLY A O 1
ATOM 1541 N N . ASP A 1 197 ? 3.556 -5.048 -17.121 1.00 97.19 197 ASP A N 1
ATOM 1542 C CA . ASP A 1 197 ? 3.080 -6.435 -17.254 1.00 97.19 197 ASP A CA 1
ATOM 1543 C C . ASP A 1 197 ? 2.302 -6.890 -16.002 1.00 97.19 197 ASP A C 1
ATOM 1545 O O . ASP A 1 197 ? 2.810 -7.564 -15.101 1.00 97.19 197 ASP A O 1
ATOM 1549 N N . THR A 1 198 ? 1.042 -6.461 -15.911 1.00 95.06 198 THR A N 1
ATOM 1550 C CA . THR A 1 198 ? 0.192 -6.712 -14.736 1.00 95.06 198 THR A CA 1
ATOM 1551 C C . THR A 1 198 ? -0.229 -8.175 -14.581 1.00 95.06 198 THR A C 1
ATOM 1553 O O . THR A 1 198 ? -0.465 -8.634 -13.455 1.00 95.06 198 THR A O 1
ATOM 1556 N N . GLU A 1 199 ? -0.300 -8.927 -15.681 1.00 95.25 199 GLU A N 1
ATOM 1557 C CA . GLU A 1 199 ? -0.616 -10.355 -15.659 1.00 95.25 199 GLU A CA 1
ATOM 1558 C C . GLU A 1 199 ? 0.541 -11.140 -15.041 1.00 95.25 199 GLU A C 1
ATOM 1560 O O . GLU A 1 199 ? 0.341 -11.866 -14.057 1.00 95.25 199 GLU A O 1
ATOM 1565 N N . ARG A 1 200 ? 1.767 -10.916 -15.532 1.00 96.56 200 ARG A N 1
ATOM 1566 C CA . ARG A 1 200 ? 2.969 -11.528 -14.961 1.00 96.56 200 ARG A CA 1
ATOM 1567 C C . ARG A 1 200 ? 3.171 -11.121 -13.511 1.00 96.56 200 ARG A C 1
ATOM 1569 O O . ARG A 1 200 ? 3.420 -11.989 -12.680 1.00 96.56 200 ARG A O 1
ATOM 1576 N N . ALA A 1 201 ? 2.966 -9.846 -13.181 1.00 96.56 201 ALA A N 1
ATOM 1577 C CA . ALA A 1 201 ? 3.045 -9.364 -11.805 1.00 96.56 201 ALA A CA 1
ATOM 1578 C C . ALA A 1 201 ? 2.071 -10.102 -10.875 1.00 96.56 201 ALA A C 1
ATOM 1580 O O . ALA A 1 201 ? 2.438 -10.486 -9.767 1.00 96.56 201 ALA A O 1
ATOM 1581 N N . THR A 1 202 ? 0.836 -10.348 -11.325 1.00 94.00 202 THR A N 1
ATOM 1582 C CA . THR A 1 202 ? -0.160 -11.097 -10.541 1.00 94.00 202 THR A CA 1
ATOM 1583 C C . THR A 1 202 ? 0.284 -12.544 -10.313 1.00 94.00 202 THR A C 1
ATOM 1585 O O . THR A 1 202 ? 0.178 -13.059 -9.194 1.00 94.00 202 THR A O 1
ATOM 1588 N N . LYS A 1 203 ? 0.814 -13.198 -11.353 1.00 94.62 203 LYS A N 1
ATOM 1589 C CA . LYS A 1 203 ? 1.349 -14.561 -11.255 1.00 94.62 203 LYS A CA 1
ATOM 1590 C C . LYS A 1 203 ? 2.550 -14.622 -10.305 1.00 94.62 203 LYS A C 1
ATOM 1592 O O . LYS A 1 203 ? 2.550 -15.427 -9.378 1.00 94.62 203 LYS A O 1
ATOM 1597 N N . PHE A 1 204 ? 3.510 -13.720 -10.472 1.00 96.00 204 PHE A N 1
ATOM 1598 C CA . PHE A 1 204 ? 4.693 -13.613 -9.625 1.00 96.00 204 PHE A CA 1
ATOM 1599 C C . PHE A 1 204 ? 4.332 -13.373 -8.149 1.00 96.00 204 PHE A C 1
ATOM 1601 O O . PHE A 1 204 ? 4.838 -14.060 -7.265 1.00 96.00 204 PHE A O 1
ATOM 1608 N N . LEU A 1 205 ? 3.400 -12.459 -7.856 1.00 94.56 205 LEU A N 1
ATOM 1609 C CA . LEU A 1 205 ? 2.940 -12.215 -6.483 1.00 94.56 205 LEU A CA 1
ATOM 1610 C C . LEU A 1 205 ? 2.249 -13.439 -5.867 1.00 94.56 205 LEU A C 1
ATOM 1612 O O . LEU A 1 205 ? 2.366 -13.661 -4.662 1.00 94.56 205 LEU A O 1
ATOM 1616 N N . THR A 1 206 ? 1.555 -14.241 -6.677 1.00 92.38 206 THR A N 1
ATOM 1617 C CA . THR A 1 206 ? 0.974 -15.516 -6.231 1.00 92.38 206 THR A CA 1
ATOM 1618 C C . THR A 1 206 ? 2.073 -16.492 -5.813 1.00 92.38 206 THR A C 1
ATOM 1620 O O . THR A 1 206 ? 1.999 -17.080 -4.735 1.00 92.38 206 THR A O 1
ATOM 1623 N N . GLU A 1 207 ? 3.120 -16.633 -6.627 1.00 92.81 207 GLU A N 1
ATOM 1624 C CA . GLU A 1 207 ? 4.275 -17.488 -6.329 1.00 92.81 207 GLU A CA 1
ATOM 1625 C C . GLU A 1 207 ? 5.025 -17.009 -5.076 1.00 92.81 207 GLU A C 1
ATOM 1627 O O . GLU A 1 207 ? 5.320 -17.805 -4.181 1.00 92.81 207 GLU A O 1
ATOM 1632 N N . LEU A 1 208 ? 5.261 -15.701 -4.955 1.00 93.25 208 LEU A N 1
ATOM 1633 C CA . LEU A 1 208 ? 5.951 -15.108 -3.810 1.00 93.25 208 LEU A CA 1
ATOM 1634 C C . LEU A 1 208 ? 5.162 -15.287 -2.503 1.00 93.25 208 LEU A C 1
ATOM 1636 O O . LEU A 1 208 ? 5.744 -15.623 -1.473 1.00 93.25 208 LEU A O 1
ATOM 1640 N N . GLN A 1 209 ? 3.832 -15.147 -2.539 1.00 90.81 209 GLN A N 1
ATOM 1641 C CA . GLN A 1 209 ? 2.979 -15.416 -1.374 1.00 90.81 209 GLN A CA 1
ATOM 1642 C C . GLN A 1 209 ? 3.002 -16.894 -0.959 1.00 90.81 209 GLN A C 1
ATOM 1644 O O . GLN A 1 209 ? 2.914 -17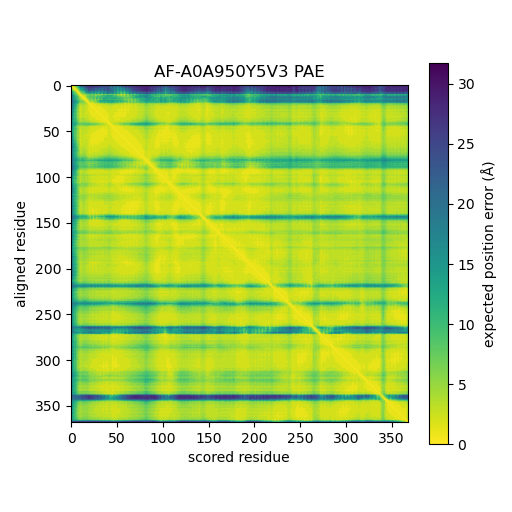.190 0.232 1.00 90.81 209 GLN A O 1
ATOM 1649 N N . GLN A 1 210 ? 3.171 -17.834 -1.896 1.00 90.75 210 GLN A N 1
ATOM 1650 C CA . GLN A 1 210 ? 3.369 -19.243 -1.541 1.00 90.75 210 GLN A CA 1
ATOM 1651 C C . GLN A 1 210 ? 4.718 -19.481 -0.853 1.00 90.75 210 GLN A C 1
ATOM 1653 O O . GLN A 1 210 ? 4.787 -20.279 0.083 1.00 90.75 210 GLN A O 1
ATOM 1658 N N . VAL A 1 211 ? 5.785 -18.810 -1.302 1.00 92.38 211 VAL A N 1
ATOM 1659 C CA . VAL A 1 211 ? 7.103 -18.857 -0.643 1.00 92.38 211 VAL A CA 1
ATOM 1660 C C . VAL A 1 211 ? 6.988 -18.346 0.793 1.00 92.38 211 VAL A C 1
ATOM 1662 O O . VAL A 1 211 ? 7.377 -19.050 1.727 1.00 92.38 211 VAL A O 1
ATOM 1665 N N . ASP A 1 212 ? 6.372 -17.177 0.970 1.00 90.06 212 ASP A N 1
ATOM 1666 C CA . ASP A 1 212 ? 6.144 -16.568 2.280 1.00 90.06 212 ASP A CA 1
ATOM 1667 C C . ASP A 1 212 ? 5.305 -17.470 3.199 1.00 90.06 212 ASP A C 1
ATOM 1669 O O . ASP A 1 212 ? 5.685 -17.757 4.337 1.00 90.06 212 ASP A O 1
ATOM 1673 N N . TRP A 1 213 ? 4.212 -18.035 2.678 1.00 91.19 213 TRP A N 1
ATOM 1674 C CA . TRP A 1 213 ? 3.368 -18.967 3.421 1.00 91.19 213 TRP A CA 1
ATOM 1675 C C . TRP A 1 213 ? 4.125 -20.215 3.898 1.00 91.19 213 TRP A C 1
ATOM 1677 O O . TRP A 1 213 ? 3.981 -20.614 5.057 1.00 91.19 213 TRP A O 1
ATOM 1687 N N . ARG A 1 214 ? 4.957 -20.834 3.047 1.00 90.94 214 ARG A N 1
ATOM 1688 C CA . ARG A 1 214 ? 5.760 -22.010 3.444 1.00 90.94 214 ARG A CA 1
ATOM 1689 C C . ARG A 1 214 ? 6.723 -21.675 4.581 1.00 90.94 214 ARG A C 1
ATOM 1691 O O . ARG A 1 214 ? 6.950 -22.512 5.458 1.00 90.94 214 ARG A O 1
ATOM 1698 N N . ARG A 1 215 ? 7.277 -20.462 4.574 1.00 90.25 215 ARG A N 1
ATOM 1699 C CA . ARG A 1 215 ? 8.226 -20.004 5.590 1.00 90.25 215 ARG A CA 1
ATOM 1700 C C . ARG A 1 215 ? 7.523 -19.644 6.900 1.00 90.25 215 ARG A C 1
ATOM 1702 O O . ARG A 1 215 ? 7.939 -20.116 7.961 1.00 90.25 215 ARG A O 1
ATOM 1709 N N . TYR A 1 216 ? 6.426 -18.891 6.822 1.00 92.00 216 TYR A N 1
ATOM 1710 C CA . TYR A 1 216 ? 5.853 -18.172 7.963 1.00 92.00 216 TYR A CA 1
ATOM 1711 C C . TYR A 1 216 ? 4.391 -18.494 8.300 1.00 92.00 216 TYR A C 1
ATOM 1713 O O . TYR A 1 216 ? 3.951 -18.198 9.413 1.00 92.00 216 TYR A O 1
ATOM 1721 N N . GLY A 1 217 ? 3.634 -19.110 7.393 1.00 86.75 217 GLY A N 1
ATOM 1722 C CA . GLY A 1 217 ? 2.203 -19.386 7.572 1.00 86.75 217 GLY A CA 1
ATOM 1723 C C . GLY A 1 217 ? 1.879 -20.676 8.316 1.00 86.75 217 GLY A C 1
ATOM 1724 O O . GLY A 1 217 ? 0.794 -20.816 8.882 1.00 86.75 217 GLY A O 1
ATOM 1725 N N . GLN A 1 218 ? 2.822 -21.616 8.364 1.00 84.25 218 GLN A N 1
ATOM 1726 C CA . GLN A 1 218 ? 2.615 -22.927 8.976 1.00 84.25 218 GLN A CA 1
ATOM 1727 C C . GLN A 1 218 ? 2.807 -22.898 10.497 1.00 84.25 218 GLN A C 1
ATOM 1729 O O . GLN A 1 218 ? 3.759 -22.308 11.010 1.00 84.25 218 GLN A O 1
ATOM 1734 N N . SER A 1 219 ? 1.911 -23.582 11.216 1.00 77.81 219 SER A N 1
ATOM 1735 C CA . SER A 1 219 ? 2.021 -23.901 12.651 1.00 77.81 219 SER A CA 1
ATOM 1736 C C . SER A 1 219 ? 2.322 -22.714 13.581 1.00 77.81 219 SER A C 1
ATOM 1738 O O . SER A 1 219 ? 2.947 -22.889 14.621 1.00 77.81 219 SER A O 1
ATOM 1740 N N . GLY A 1 220 ? 1.899 -21.499 13.215 1.00 78.31 220 GLY A N 1
ATOM 1741 C CA . GLY A 1 220 ? 2.086 -20.302 14.043 1.00 78.31 220 GLY A CA 1
ATOM 1742 C C . GLY A 1 220 ? 3.530 -19.793 14.141 1.00 78.31 220 GLY A C 1
ATOM 1743 O O . GLY A 1 220 ? 3.797 -18.960 15.002 1.00 78.31 220 GLY A O 1
ATOM 1744 N N . ARG A 1 221 ? 4.449 -20.242 13.270 1.00 82.12 221 ARG A N 1
ATOM 1745 C CA . ARG A 1 221 ? 5.882 -19.871 13.302 1.00 82.12 221 ARG A CA 1
ATOM 1746 C C . ARG A 1 221 ? 6.126 -18.364 13.387 1.00 82.12 221 ARG A C 1
ATOM 1748 O O . ARG A 1 221 ? 6.972 -17.925 14.149 1.00 82.12 221 ARG A O 1
ATOM 1755 N N . SER A 1 222 ? 5.356 -17.578 12.640 1.00 91.50 222 SER A N 1
ATOM 1756 C CA . SER A 1 222 ? 5.494 -16.119 12.582 1.00 91.50 222 SER A CA 1
ATOM 1757 C C . SER A 1 222 ? 4.816 -15.368 13.726 1.00 91.50 222 SER A C 1
ATOM 1759 O O . SER A 1 222 ? 4.982 -14.158 13.841 1.00 91.50 222 SER A O 1
ATOM 1761 N N . LYS A 1 223 ? 4.038 -16.040 14.582 1.00 93.56 223 LYS A N 1
ATOM 1762 C CA . LYS A 1 223 ? 3.184 -15.382 15.578 1.00 93.56 223 LYS A CA 1
ATOM 1763 C C . LYS A 1 223 ? 3.982 -14.504 16.540 1.00 93.56 223 LYS A C 1
ATOM 1765 O O . LYS A 1 223 ? 3.658 -13.331 16.723 1.00 93.56 223 LYS A O 1
ATOM 1770 N N . GLN A 1 224 ? 5.020 -15.076 17.151 1.00 93.81 224 GLN A N 1
ATOM 1771 C CA . GLN A 1 224 ? 5.862 -14.362 18.106 1.00 93.81 224 GLN A CA 1
ATOM 1772 C C . GLN A 1 224 ? 6.653 -13.251 17.411 1.00 93.81 224 GLN A C 1
ATOM 1774 O O . GLN A 1 224 ? 6.676 -12.131 17.917 1.00 93.81 224 GLN A O 1
ATOM 1779 N N . ASP A 1 225 ? 7.222 -13.527 16.238 1.00 94.19 225 ASP A N 1
ATOM 1780 C CA . ASP A 1 225 ? 8.001 -12.558 15.460 1.00 94.19 225 ASP A CA 1
ATOM 1781 C C . ASP A 1 225 ? 7.159 -11.339 15.069 1.00 94.19 225 ASP A C 1
ATOM 1783 O O . ASP A 1 225 ? 7.557 -10.196 15.300 1.00 94.19 225 ASP A O 1
ATOM 1787 N N . LEU A 1 226 ? 5.946 -11.570 14.561 1.00 96.00 226 LEU A N 1
ATOM 1788 C CA . LEU A 1 226 ? 5.001 -10.516 14.199 1.00 96.00 226 LEU A CA 1
ATOM 1789 C C . LEU A 1 226 ? 4.544 -9.720 15.424 1.00 96.00 226 LEU A C 1
ATOM 1791 O O . LEU A 1 226 ? 4.483 -8.491 15.363 1.00 96.00 226 LEU A O 1
ATOM 1795 N N . ARG A 1 227 ? 4.291 -10.384 16.561 1.00 96.31 227 ARG A N 1
ATOM 1796 C CA . ARG A 1 227 ? 3.984 -9.694 17.823 1.00 96.31 227 ARG A CA 1
ATOM 1797 C C . ARG A 1 227 ? 5.140 -8.787 18.243 1.00 96.31 227 ARG A C 1
ATOM 1799 O O . ARG A 1 227 ? 4.913 -7.623 18.566 1.00 96.31 227 ARG A O 1
ATOM 1806 N N . GLN A 1 228 ? 6.372 -9.295 18.237 1.00 95.75 228 GLN A N 1
ATOM 1807 C CA . GLN A 1 228 ? 7.550 -8.515 18.625 1.00 95.75 228 GLN A CA 1
ATOM 1808 C C . GLN A 1 228 ? 7.792 -7.345 17.674 1.00 95.75 228 GLN A C 1
ATOM 1810 O O . GLN A 1 228 ? 8.061 -6.238 18.139 1.00 95.75 228 GLN A O 1
ATOM 1815 N N . MET A 1 229 ? 7.632 -7.554 16.367 1.00 96.31 229 MET A N 1
ATOM 1816 C CA . MET A 1 229 ? 7.722 -6.478 15.384 1.00 96.31 229 MET A CA 1
ATOM 1817 C C . MET A 1 229 ? 6.665 -5.399 15.638 1.00 96.31 229 MET A C 1
ATOM 1819 O O . MET A 1 229 ? 6.988 -4.213 15.689 1.00 96.31 229 MET A O 1
ATOM 1823 N N . ARG A 1 230 ? 5.410 -5.784 15.894 1.00 96.31 230 ARG A N 1
ATOM 1824 C CA . ARG A 1 230 ? 4.343 -4.826 16.201 1.00 96.31 230 ARG A CA 1
ATOM 1825 C C . ARG A 1 230 ? 4.639 -3.992 17.451 1.00 96.31 230 ARG A C 1
ATOM 1827 O O . ARG A 1 230 ? 4.420 -2.777 17.440 1.00 96.31 230 ARG A O 1
ATOM 1834 N N . LEU A 1 231 ? 5.141 -4.625 18.512 1.00 95.06 231 LEU A N 1
ATOM 1835 C CA . LEU A 1 231 ? 5.538 -3.938 19.746 1.00 95.06 231 LEU A CA 1
ATOM 1836 C C . LEU A 1 231 ? 6.761 -3.036 19.540 1.00 95.06 231 LEU A C 1
ATOM 1838 O O . LEU A 1 231 ? 6.849 -1.982 20.167 1.00 95.06 231 LEU A O 1
ATOM 1842 N N . ARG A 1 232 ? 7.692 -3.414 18.660 1.00 95.19 232 ARG A N 1
ATOM 1843 C CA . ARG A 1 232 ? 8.834 -2.575 18.275 1.00 95.19 232 ARG A CA 1
ATOM 1844 C C . ARG A 1 232 ? 8.364 -1.295 17.585 1.00 95.19 232 ARG A C 1
ATOM 1846 O O . ARG A 1 232 ? 8.683 -0.217 18.073 1.00 95.19 232 ARG A O 1
ATOM 1853 N N . LEU A 1 233 ? 7.505 -1.420 16.568 1.00 93.38 233 LEU A N 1
ATOM 1854 C CA . LEU A 1 233 ? 6.901 -0.278 15.866 1.00 93.38 233 LEU A CA 1
ATOM 1855 C C . LEU A 1 233 ? 6.143 0.662 16.813 1.00 93.38 233 LEU A C 1
ATOM 1857 O O . LEU A 1 233 ? 6.117 1.866 16.583 1.00 93.38 233 LEU A O 1
ATOM 1861 N N . GLN A 1 234 ? 5.527 0.125 17.874 1.00 92.75 234 GLN A N 1
ATOM 1862 C CA . GLN A 1 234 ? 4.884 0.927 18.922 1.00 92.75 234 GLN A CA 1
ATOM 1863 C C . GLN A 1 234 ? 5.910 1.731 19.731 1.00 92.75 234 GLN A C 1
ATOM 1865 O O . GLN A 1 234 ? 5.709 2.917 19.966 1.00 92.75 234 GLN A O 1
ATOM 1870 N N . ARG A 1 235 ? 7.006 1.095 20.165 1.00 92.12 235 ARG A N 1
ATOM 1871 C CA . ARG A 1 235 ? 8.050 1.731 20.989 1.00 92.12 235 ARG A CA 1
ATOM 1872 C C . ARG A 1 235 ? 8.823 2.807 20.233 1.00 92.12 235 ARG A C 1
ATOM 1874 O O . ARG A 1 235 ? 9.202 3.805 20.836 1.00 92.12 235 ARG A O 1
ATOM 1881 N N . GLU A 1 236 ? 9.027 2.623 18.932 1.00 91.94 236 GLU A N 1
ATOM 1882 C CA . GL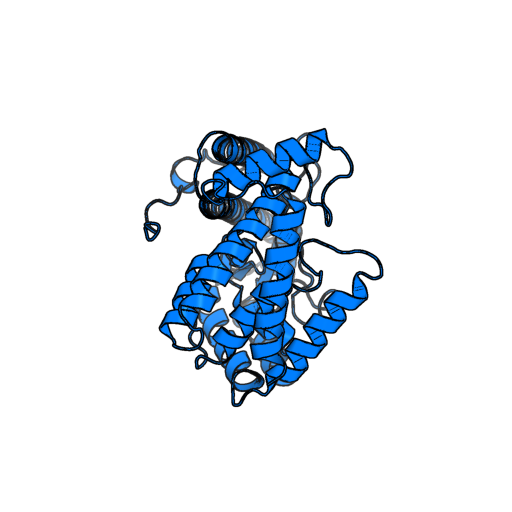U A 1 236 ? 9.712 3.591 18.062 1.00 91.94 236 GLU A CA 1
ATOM 1883 C C . GLU A 1 236 ? 8.989 4.946 17.983 1.00 91.94 236 GLU A C 1
ATOM 1885 O O . GLU A 1 236 ? 9.618 5.953 17.680 1.00 91.94 236 GLU A O 1
ATOM 1890 N N . GLN A 1 237 ? 7.698 5.001 18.331 1.00 87.00 237 GLN A N 1
ATOM 1891 C CA . GLN A 1 237 ? 6.928 6.251 18.408 1.00 87.00 237 GLN A CA 1
ATOM 1892 C C . GLN A 1 237 ? 7.282 7.097 19.646 1.00 87.00 237 GLN A C 1
ATOM 1894 O O . GLN A 1 237 ? 6.887 8.260 19.750 1.00 87.00 237 GLN A O 1
ATOM 1899 N N . GLY A 1 238 ? 8.015 6.533 20.613 1.00 84.62 238 GLY A N 1
ATOM 1900 C CA . GLY A 1 238 ? 8.386 7.211 21.852 1.00 84.62 238 GLY A CA 1
ATOM 1901 C C . GLY A 1 238 ? 7.166 7.632 22.678 1.00 84.62 238 GLY A C 1
ATOM 1902 O O . GLY A 1 238 ? 6.268 6.835 22.935 1.00 84.62 238 GLY A O 1
ATOM 1903 N N . ASN A 1 239 ? 7.129 8.901 23.092 1.00 80.44 239 ASN A N 1
ATOM 1904 C CA . ASN A 1 239 ? 6.061 9.459 23.937 1.00 80.44 239 ASN A CA 1
ATOM 1905 C C . ASN A 1 239 ? 4.837 9.947 23.136 1.00 80.44 239 ASN A C 1
ATOM 1907 O O . ASN A 1 239 ? 3.961 10.626 23.674 1.00 80.44 239 ASN A O 1
ATOM 1911 N N . ILE A 1 240 ? 4.789 9.670 21.834 1.00 83.88 240 ILE A N 1
ATOM 1912 C CA . ILE A 1 240 ? 3.674 10.032 20.960 1.00 83.88 240 ILE A CA 1
ATOM 1913 C C . ILE A 1 240 ? 2.650 8.889 20.982 1.00 83.88 240 ILE A C 1
ATOM 1915 O O . ILE A 1 240 ? 3.009 7.716 20.947 1.00 83.88 240 ILE A O 1
ATOM 1919 N N . THR A 1 241 ? 1.358 9.227 21.009 1.00 83.62 241 THR A N 1
ATOM 1920 C CA . THR A 1 241 ? 0.251 8.271 20.828 1.00 83.62 241 THR A CA 1
ATOM 1921 C C . THR A 1 241 ? -0.341 8.416 19.419 1.00 83.62 241 THR A C 1
ATOM 1923 O O . THR A 1 241 ? -1.400 9.032 19.258 1.00 83.62 241 THR A O 1
ATOM 1926 N N . PRO A 1 242 ? 0.332 7.907 18.371 1.00 90.38 242 PRO A N 1
ATOM 1927 C CA . PRO A 1 242 ? -0.101 8.125 16.998 1.00 90.38 242 PRO A CA 1
ATOM 1928 C C . PRO A 1 242 ? -1.357 7.314 16.670 1.00 90.38 242 PRO A C 1
ATOM 1930 O O . PRO A 1 242 ? -1.550 6.200 17.151 1.00 90.38 242 PRO A O 1
ATOM 1933 N N . LEU A 1 243 ? -2.210 7.825 15.791 1.00 88.50 243 LEU A N 1
ATOM 1934 C CA . LEU A 1 243 ? -3.462 7.177 15.386 1.00 88.50 243 LEU A CA 1
ATOM 1935 C C . LEU A 1 243 ? -3.255 5.751 14.859 1.00 88.50 243 LEU A C 1
ATOM 1937 O O . LEU A 1 243 ? -4.005 4.842 15.215 1.00 88.50 243 LEU A O 1
ATOM 1941 N N . LYS A 1 244 ? -2.201 5.543 14.063 1.00 92.12 244 LYS A N 1
ATOM 1942 C CA . LYS A 1 244 ? -1.907 4.256 13.416 1.00 92.12 244 LYS A CA 1
ATOM 1943 C C . LYS A 1 244 ? -1.135 3.293 14.317 1.00 92.12 244 LYS A C 1
ATOM 1945 O O . LYS A 1 244 ? -1.563 2.153 14.473 1.00 92.12 244 LYS A O 1
ATOM 1950 N N . ALA A 1 245 ? -0.020 3.744 14.895 1.00 93.38 245 ALA A N 1
ATOM 1951 C CA . ALA A 1 245 ? 0.932 2.879 15.595 1.00 93.38 245 ALA A CA 1
ATOM 1952 C C . ALA A 1 245 ? 0.709 2.764 17.117 1.00 93.38 245 ALA A C 1
ATOM 1954 O O . ALA A 1 245 ? 1.326 1.894 17.743 1.00 93.38 245 ALA A O 1
ATOM 1955 N N . ALA A 1 246 ? -0.177 3.578 17.714 1.00 92.88 246 ALA A N 1
ATOM 1956 C CA . ALA A 1 246 ? -0.524 3.457 19.130 1.00 92.88 246 ALA A CA 1
ATOM 1957 C C . ALA A 1 246 ? -1.111 2.082 19.460 1.00 92.88 246 ALA A C 1
ATOM 1959 O O . ALA A 1 246 ? -1.586 1.354 18.587 1.00 92.88 246 ALA A O 1
ATOM 1960 N N . GLU A 1 247 ? -1.086 1.740 20.741 1.00 94.75 247 GLU A N 1
ATOM 1961 C CA . GLU A 1 247 ? -1.762 0.561 21.270 1.00 94.75 247 GLU A CA 1
ATOM 1962 C C . GLU A 1 247 ? -3.253 0.570 20.898 1.00 94.75 247 GLU A C 1
ATOM 1964 O O . GLU A 1 247 ? -3.932 1.587 21.058 1.00 94.75 247 GLU A O 1
ATOM 1969 N N . GLY A 1 248 ? -3.752 -0.531 20.327 1.00 95.94 248 GLY A N 1
ATOM 1970 C CA . GLY A 1 248 ? -5.121 -0.606 19.814 1.00 95.94 248 GLY A CA 1
ATOM 1971 C C . GLY A 1 248 ? -5.390 0.229 18.556 1.00 95.94 248 GLY A C 1
ATOM 1972 O O . GLY A 1 248 ? -6.530 0.296 18.102 1.00 95.94 248 GLY A O 1
ATOM 1973 N N . GLY A 1 249 ? -4.375 0.889 17.994 1.00 95.25 249 GLY A N 1
ATOM 1974 C CA . GLY A 1 249 ? -4.483 1.646 16.751 1.00 95.25 249 GLY A CA 1
ATOM 1975 C C . GLY A 1 249 ? -4.629 0.751 15.520 1.00 95.25 249 GLY A C 1
ATOM 1976 O O . GLY A 1 249 ? -4.674 -0.479 15.604 1.00 95.25 249 GLY A O 1
ATOM 1977 N N . TYR A 1 250 ? -4.655 1.376 14.342 1.00 95.50 250 TYR A N 1
ATOM 1978 C CA . TYR A 1 250 ? -4.845 0.665 13.074 1.00 95.50 250 TYR A CA 1
ATOM 1979 C C . TYR A 1 250 ? -3.836 -0.477 12.854 1.00 95.50 250 TYR A C 1
ATOM 1981 O O . TYR A 1 250 ? -4.188 -1.503 12.278 1.00 95.50 250 TYR A O 1
ATOM 1989 N N . TYR A 1 251 ? -2.586 -0.327 13.303 1.00 96.31 251 TYR A N 1
ATOM 1990 C CA . TYR A 1 251 ? -1.569 -1.366 13.128 1.00 96.31 251 TYR A CA 1
ATOM 1991 C C . TYR A 1 251 ? -1.903 -2.660 13.879 1.00 96.31 251 TYR A C 1
ATOM 1993 O O . TYR A 1 251 ? -1.548 -3.724 13.386 1.00 96.31 251 TYR A O 1
ATOM 2001 N N . ASP A 1 252 ? -2.625 -2.615 15.004 1.00 97.56 252 ASP A N 1
ATOM 2002 C CA . ASP A 1 252 ? -3.093 -3.847 15.657 1.00 97.56 252 ASP A CA 1
ATOM 2003 C C . ASP A 1 252 ? -4.061 -4.599 14.729 1.00 97.56 252 ASP A C 1
ATOM 2005 O O . ASP A 1 252 ? -3.887 -5.797 14.508 1.00 97.56 252 ASP A O 1
ATOM 2009 N N . ALA A 1 253 ? -5.007 -3.889 14.101 1.00 96.50 253 ALA A N 1
ATOM 2010 C CA . ALA A 1 253 ? -5.937 -4.471 13.131 1.00 96.50 253 ALA A CA 1
ATOM 2011 C C . ALA A 1 253 ? -5.221 -5.033 11.889 1.00 96.50 253 ALA A C 1
ATOM 2013 O O . ALA A 1 253 ? -5.524 -6.145 11.456 1.00 96.50 253 ALA A O 1
ATOM 2014 N N . ASP A 1 254 ? -4.253 -4.296 11.330 1.00 95.38 254 ASP A N 1
ATOM 2015 C CA . ASP A 1 254 ? -3.484 -4.737 10.155 1.00 95.38 254 ASP A CA 1
ATOM 2016 C C . ASP A 1 254 ? -2.701 -6.023 10.457 1.00 95.38 254 ASP A C 1
ATOM 2018 O O . ASP A 1 254 ? -2.786 -6.994 9.706 1.00 95.38 254 ASP A O 1
ATOM 2022 N N . PHE A 1 255 ? -2.008 -6.076 11.600 1.00 96.31 255 PHE A N 1
ATOM 2023 C CA . PHE A 1 255 ? -1.270 -7.269 12.019 1.00 96.31 255 PHE A CA 1
ATOM 2024 C C . PHE A 1 255 ? -2.197 -8.458 12.290 1.00 96.31 255 PHE A C 1
ATOM 2026 O O . PHE A 1 255 ? -1.868 -9.569 11.878 1.00 96.31 255 PHE A O 1
ATOM 2033 N N . ILE A 1 256 ? -3.356 -8.247 12.930 1.00 95.50 256 ILE A N 1
ATOM 2034 C CA . ILE A 1 256 ? -4.375 -9.293 13.125 1.00 95.50 256 ILE A CA 1
ATOM 2035 C C . ILE A 1 256 ? -4.797 -9.876 11.776 1.00 95.50 256 ILE A C 1
ATOM 2037 O O . ILE A 1 256 ? -4.673 -11.081 11.556 1.00 95.50 256 ILE A O 1
ATOM 2041 N N . LEU A 1 257 ? -5.270 -9.027 10.860 1.00 93.94 257 LEU A N 1
ATOM 2042 C CA . LEU A 1 257 ? -5.824 -9.474 9.584 1.00 93.94 257 LEU A CA 1
ATOM 2043 C C . LEU A 1 257 ? -4.771 -10.171 8.725 1.00 93.94 257 LEU A C 1
ATOM 2045 O O . LEU A 1 257 ? -5.060 -11.202 8.117 1.00 93.94 257 LEU A O 1
ATOM 2049 N N . MET A 1 258 ? -3.546 -9.643 8.686 1.00 92.69 258 MET A N 1
ATOM 2050 C CA . MET A 1 258 ? -2.485 -10.248 7.886 1.00 92.69 258 MET A CA 1
ATOM 2051 C C . MET A 1 258 ? -1.955 -11.542 8.489 1.00 92.69 258 MET A C 1
ATOM 2053 O O . MET A 1 258 ? -1.734 -12.491 7.743 1.00 92.69 258 MET A O 1
ATOM 2057 N N . TYR A 1 259 ? -1.825 -11.640 9.813 1.00 93.25 259 TYR A N 1
ATOM 2058 C CA . TYR A 1 259 ? -1.453 -12.899 10.457 1.00 93.25 259 TYR A CA 1
ATOM 2059 C C . TYR A 1 259 ? -2.513 -13.986 10.242 1.00 93.25 259 TYR A C 1
ATOM 2061 O O . TYR A 1 259 ? -2.178 -15.118 9.886 1.00 93.25 259 TYR A O 1
ATOM 2069 N N . LEU A 1 260 ? -3.798 -13.657 10.412 1.00 91.50 260 LEU A N 1
ATOM 2070 C CA . LEU A 1 260 ? -4.881 -14.616 10.190 1.00 91.50 260 LEU A CA 1
ATOM 2071 C C . LEU A 1 260 ? -4.969 -15.045 8.720 1.00 91.50 260 LEU A C 1
ATOM 2073 O O . LEU A 1 260 ? -5.155 -16.230 8.451 1.00 91.50 260 LEU A O 1
ATOM 2077 N N . ARG A 1 261 ? -4.754 -14.127 7.770 1.00 88.56 261 ARG A N 1
ATOM 2078 C CA . ARG A 1 261 ? -4.632 -14.473 6.346 1.00 88.56 261 ARG A CA 1
ATOM 2079 C C . ARG A 1 261 ? -3.430 -15.377 6.079 1.00 88.56 261 ARG A C 1
ATOM 2081 O O . ARG A 1 261 ? -3.578 -16.387 5.398 1.00 88.56 261 ARG A O 1
ATOM 2088 N N . LEU A 1 262 ? -2.260 -15.038 6.616 1.00 88.62 262 LEU A N 1
ATOM 2089 C CA . LEU A 1 262 ? -1.030 -15.815 6.453 1.00 88.62 262 LEU A CA 1
ATOM 2090 C C . LEU A 1 262 ? -1.192 -17.251 6.976 1.00 88.62 262 LEU A C 1
ATOM 2092 O O . LEU A 1 262 ? -0.604 -18.174 6.426 1.00 88.62 262 LEU A O 1
ATOM 2096 N N . ARG A 1 263 ? -2.043 -17.483 7.978 1.00 85.88 263 ARG A N 1
ATOM 2097 C CA . ARG A 1 263 ? -2.376 -18.839 8.443 1.00 85.88 263 ARG A CA 1
ATOM 2098 C C . ARG A 1 263 ? -3.284 -19.636 7.499 1.00 85.88 263 ARG A C 1
ATOM 2100 O O . ARG A 1 263 ? -3.221 -20.864 7.521 1.00 85.88 263 ARG A O 1
ATOM 2107 N N . GLY A 1 264 ? -4.097 -18.975 6.677 1.00 75.94 264 GLY A N 1
ATOM 2108 C CA . GLY A 1 264 ? -5.154 -19.568 5.843 1.00 75.94 264 GLY A CA 1
ATOM 2109 C C . GLY A 1 264 ? -4.686 -20.316 4.586 1.00 75.94 264 GLY A C 1
ATOM 2110 O O . GLY A 1 264 ? -5.279 -20.163 3.526 1.00 75.94 264 GLY A O 1
ATOM 2111 N N . ALA A 1 265 ? -3.627 -21.127 4.682 1.00 64.19 265 ALA A N 1
ATOM 2112 C CA . ALA A 1 265 ? -3.131 -22.015 3.616 1.00 64.19 265 ALA A CA 1
ATOM 2113 C C . ALA A 1 265 ? -2.541 -21.346 2.349 1.00 64.19 265 ALA A C 1
ATOM 2115 O O . ALA A 1 265 ? -2.452 -21.985 1.303 1.00 64.19 265 ALA A O 1
ATOM 2116 N N . GLY A 1 266 ? -2.095 -20.087 2.425 1.00 61.22 266 GLY A N 1
ATOM 2117 C CA . GLY A 1 266 ? -1.366 -19.446 1.318 1.00 61.22 266 GLY A CA 1
ATOM 2118 C C . GLY A 1 266 ? -2.242 -19.108 0.108 1.00 61.22 266 GLY A C 1
ATOM 2119 O O . GLY A 1 266 ? -1.734 -18.979 -1.005 1.00 61.22 266 GLY A O 1
ATOM 2120 N N . LEU A 1 267 ? -3.556 -18.977 0.316 1.00 65.19 267 LEU A N 1
ATOM 2121 C CA . LEU A 1 267 ? -4.495 -18.540 -0.713 1.00 65.19 267 LEU A CA 1
ATOM 2122 C C . LEU A 1 267 ? -4.178 -17.100 -1.146 1.00 65.19 267 LEU A C 1
ATOM 2124 O O . LEU A 1 267 ? -4.187 -16.164 -0.339 1.00 65.19 267 LEU A O 1
ATOM 2128 N N . PHE A 1 268 ? -3.904 -16.931 -2.441 1.00 67.81 268 PHE A N 1
ATOM 2129 C CA . PHE A 1 268 ? -3.737 -15.620 -3.056 1.00 67.81 268 PHE A CA 1
ATOM 2130 C C . PHE A 1 268 ? -5.105 -14.998 -3.334 1.00 67.81 268 PHE A C 1
ATOM 2132 O O . PHE A 1 268 ? -5.957 -15.602 -3.986 1.00 67.81 268 PHE A O 1
ATOM 2139 N N . PHE A 1 269 ? -5.287 -13.753 -2.898 1.00 69.88 269 PHE A N 1
ATOM 2140 C CA . PHE A 1 269 ? -6.437 -12.936 -3.266 1.00 69.88 269 PHE A CA 1
ATOM 2141 C C . PHE A 1 269 ? -5.952 -11.763 -4.110 1.00 69.88 269 PHE A C 1
ATOM 2143 O O . PHE A 1 269 ? -5.077 -11.011 -3.679 1.00 69.88 269 PHE A O 1
ATOM 2150 N N . LYS A 1 270 ? -6.523 -11.610 -5.312 1.00 64.62 270 LYS A N 1
ATOM 2151 C CA . LYS A 1 270 ? -6.037 -10.657 -6.322 1.00 64.62 270 LYS A CA 1
ATOM 2152 C C . LYS A 1 270 ? -6.074 -9.211 -5.841 1.00 64.62 270 LYS A C 1
ATOM 2154 O O . LYS A 1 270 ? -5.158 -8.444 -6.125 1.00 64.62 270 LYS A O 1
ATOM 2159 N N . THR A 1 271 ? -7.117 -8.813 -5.122 1.00 68.38 271 THR A N 1
ATOM 2160 C CA . THR A 1 271 ? -7.190 -7.497 -4.482 1.00 68.38 271 THR A CA 1
ATOM 2161 C C . THR A 1 271 ? -8.224 -7.539 -3.382 1.00 68.38 271 THR A C 1
ATOM 2163 O O . THR A 1 271 ? -9.334 -7.983 -3.644 1.00 68.38 271 THR A O 1
ATOM 2166 N N . LEU A 1 272 ? -7.856 -7.085 -2.185 1.00 78.88 272 LEU A N 1
ATOM 2167 C CA . LEU A 1 272 ? -8.796 -6.931 -1.084 1.00 78.88 272 LEU A CA 1
ATOM 2168 C C . LEU A 1 272 ? -8.494 -5.646 -0.320 1.00 78.88 272 LEU A C 1
ATOM 2170 O O . LEU A 1 272 ? -7.363 -5.494 0.169 1.00 78.88 272 LEU A O 1
ATOM 2174 N N . ASN A 1 273 ? -9.493 -4.783 -0.171 1.00 91.50 273 ASN A N 1
ATOM 2175 C CA . ASN A 1 273 ? -9.483 -3.734 0.847 1.00 91.50 273 ASN A CA 1
ATOM 2176 C C . ASN A 1 273 ? -9.738 -4.340 2.244 1.00 91.50 273 ASN A C 1
ATOM 2178 O O . ASN A 1 273 ? -9.922 -5.549 2.405 1.00 91.50 273 ASN A O 1
ATOM 2182 N N . THR A 1 274 ? -9.692 -3.522 3.290 1.00 94.75 274 THR A N 1
ATOM 2183 C CA . THR A 1 274 ? -9.855 -3.961 4.683 1.00 94.75 274 THR A CA 1
ATOM 2184 C C . THR A 1 274 ? -11.214 -4.612 4.941 1.00 94.75 274 THR A C 1
ATOM 2186 O O . THR A 1 274 ? -11.210 -5.720 5.482 1.00 94.75 274 THR A O 1
ATOM 2189 N N . PRO A 1 275 ? -12.356 -4.030 4.518 1.00 94.12 275 PRO A N 1
ATOM 2190 C CA . PRO A 1 275 ? -13.653 -4.697 4.609 1.00 94.12 275 PRO A CA 1
ATOM 2191 C C . PRO A 1 275 ? -13.677 -6.105 4.001 1.00 94.12 275 PRO A C 1
ATOM 2193 O O . PRO A 1 275 ? -14.122 -7.053 4.644 1.00 94.12 275 PRO A O 1
ATOM 2196 N N . GLU A 1 276 ? -13.149 -6.258 2.787 1.00 92.44 276 GLU A N 1
ATOM 2197 C CA . GLU A 1 276 ? -13.119 -7.539 2.071 1.00 92.44 276 GLU A CA 1
ATOM 2198 C C . GLU A 1 276 ? -12.193 -8.561 2.752 1.00 92.44 276 GLU A C 1
ATOM 2200 O O . GLU A 1 276 ? -12.465 -9.760 2.752 1.00 92.44 276 GLU A O 1
ATOM 2205 N N . ARG A 1 277 ? -11.110 -8.103 3.392 1.00 91.69 277 ARG A N 1
ATOM 2206 C CA . ARG A 1 277 ? -10.220 -8.973 4.183 1.00 91.69 277 ARG A CA 1
ATOM 2207 C C . ARG A 1 277 ? -10.878 -9.487 5.438 1.00 91.69 277 ARG A C 1
ATOM 2209 O O . ARG A 1 277 ? -10.691 -10.653 5.763 1.00 91.69 277 ARG A O 1
ATOM 2216 N N . ILE A 1 278 ? -11.597 -8.620 6.143 1.00 94.38 278 ILE A N 1
ATOM 2217 C CA . ILE A 1 278 ? -12.345 -9.013 7.334 1.00 94.38 278 ILE A CA 1
ATOM 2218 C C . ILE A 1 278 ? -13.347 -10.105 6.948 1.00 94.38 278 ILE A C 1
ATOM 2220 O O . ILE A 1 278 ? -13.331 -11.171 7.557 1.00 94.38 278 ILE A O 1
ATOM 2224 N N . ASP A 1 279 ? -14.123 -9.881 5.883 1.00 91.81 279 ASP A N 1
ATOM 2225 C CA . ASP A 1 279 ? -15.104 -10.841 5.359 1.00 91.81 279 ASP A CA 1
ATOM 2226 C C . ASP A 1 279 ? -14.466 -12.190 4.983 1.00 91.81 279 ASP A C 1
ATOM 2228 O O . ASP A 1 279 ? -14.973 -13.250 5.343 1.00 91.81 279 ASP A O 1
ATOM 2232 N N . ILE A 1 280 ? -13.311 -12.178 4.315 1.00 89.12 280 ILE A N 1
ATOM 2233 C CA . ILE A 1 280 ? -12.614 -13.413 3.936 1.00 89.12 280 ILE A CA 1
ATOM 2234 C C . ILE A 1 280 ? -12.051 -14.159 5.145 1.00 89.12 280 ILE A C 1
ATOM 2236 O O . ILE A 1 280 ? -12.194 -15.377 5.232 1.00 89.12 280 ILE A O 1
ATOM 2240 N N . VAL A 1 281 ? -11.421 -13.459 6.087 1.00 90.31 281 VAL A N 1
ATOM 2241 C CA . VAL A 1 281 ? -10.860 -14.084 7.294 1.00 90.31 281 VAL A CA 1
ATOM 2242 C C . VAL A 1 281 ? -11.968 -14.665 8.180 1.00 90.31 281 VAL A C 1
ATOM 2244 O O . VAL A 1 281 ? -11.803 -15.757 8.727 1.00 90.31 281 VAL A O 1
ATOM 2247 N N . GLU A 1 282 ? -13.113 -13.990 8.260 1.00 92.25 282 GLU A N 1
ATOM 2248 C CA . GLU A 1 282 ? -14.330 -14.502 8.895 1.00 92.25 282 GLU A CA 1
ATOM 2249 C C . GLU A 1 282 ? -14.841 -15.770 8.191 1.00 92.25 282 GLU A C 1
ATOM 2251 O O . GLU A 1 282 ? -15.015 -16.804 8.833 1.00 92.25 282 GLU A O 1
ATOM 2256 N N . LYS A 1 283 ? -15.006 -15.739 6.861 1.00 89.50 283 LYS A N 1
ATOM 2257 C CA . LYS A 1 283 ? -15.484 -16.888 6.066 1.00 89.50 283 LYS A CA 1
ATOM 2258 C C . LYS A 1 283 ? -14.555 -18.100 6.111 1.00 89.50 283 LYS A C 1
ATOM 2260 O O . LYS A 1 283 ? -15.024 -19.227 5.975 1.00 89.50 283 LYS A O 1
ATOM 2265 N N . MET A 1 284 ? -13.256 -17.892 6.328 1.00 87.00 284 MET A N 1
ATOM 2266 C CA . MET A 1 284 ? -12.289 -18.971 6.570 1.00 87.00 284 MET A CA 1
ATOM 2267 C C . MET A 1 284 ? -12.394 -19.579 7.982 1.00 87.00 284 MET A C 1
ATOM 2269 O O . MET A 1 284 ? -11.679 -20.530 8.293 1.00 87.00 284 MET A O 1
ATOM 2273 N N . GLY A 1 285 ? -13.251 -19.040 8.856 1.00 89.12 285 GLY A N 1
ATOM 2274 C CA . GLY A 1 285 ? -13.392 -19.485 10.243 1.00 89.12 285 GLY A CA 1
ATOM 2275 C C . GLY A 1 285 ? -12.212 -19.085 11.131 1.00 89.12 285 GLY A C 1
ATOM 2276 O O . GLY A 1 285 ? -11.979 -19.698 12.171 1.00 89.12 285 GLY A O 1
ATOM 2277 N N . HIS A 1 286 ? -11.420 -18.091 10.718 1.00 88.88 286 HIS A N 1
ATOM 2278 C CA . HIS A 1 286 ? -10.278 -17.588 11.489 1.00 88.88 286 HIS A CA 1
ATOM 2279 C C . HIS A 1 286 ? -10.643 -16.427 12.417 1.00 88.88 286 HIS A C 1
ATOM 2281 O O . HIS A 1 286 ? -9.818 -16.034 13.243 1.00 88.88 286 HIS A O 1
ATOM 2287 N N . LEU A 1 287 ? -11.859 -15.896 12.288 1.00 90.69 287 LEU A N 1
ATOM 2288 C CA . LEU A 1 287 ? -12.392 -14.814 13.101 1.00 90.69 287 LEU A CA 1
ATOM 2289 C C . LEU A 1 287 ? -13.863 -15.088 13.423 1.00 90.69 287 LEU A C 1
ATOM 2291 O O . LEU A 1 287 ? -14.624 -15.488 12.543 1.00 90.69 287 LEU A O 1
ATOM 2295 N N . GLU A 1 288 ? -14.263 -14.875 14.675 1.00 93.19 288 GLU A N 1
ATOM 2296 C CA . GLU A 1 288 ? -15.669 -14.962 15.072 1.00 93.19 288 GLU A CA 1
ATOM 2297 C C . GLU A 1 288 ? -16.465 -13.775 14.519 1.00 93.19 288 GLU A C 1
ATOM 2299 O O . GLU A 1 288 ? -15.941 -12.667 14.378 1.00 93.19 288 GLU A O 1
ATOM 2304 N N . ARG A 1 289 ? -17.766 -13.979 14.275 1.00 94.88 289 ARG A N 1
ATOM 2305 C CA . ARG A 1 289 ? -18.665 -12.949 13.730 1.00 94.88 289 ARG A CA 1
ATOM 2306 C C . ARG A 1 289 ? -18.602 -11.630 14.509 1.00 94.88 289 ARG A C 1
ATOM 2308 O O . ARG A 1 289 ? -18.512 -10.561 13.915 1.00 94.88 289 ARG A O 1
ATOM 2315 N N . ALA A 1 290 ? -18.618 -11.713 15.840 1.00 95.62 290 ALA A N 1
ATOM 2316 C CA . ALA A 1 290 ? -18.608 -10.545 16.719 1.00 95.62 290 ALA A CA 1
ATOM 2317 C C . ALA A 1 290 ? -17.296 -9.742 16.642 1.00 95.62 290 ALA A C 1
ATOM 2319 O O . ALA A 1 290 ? -17.310 -8.514 16.781 1.00 95.62 290 ALA A O 1
ATOM 2320 N N . ASP A 1 291 ? -16.168 -10.418 16.413 1.00 95.75 291 ASP A N 1
ATOM 2321 C CA . ASP A 1 291 ? -14.877 -9.764 16.208 1.00 95.75 291 ASP A CA 1
ATOM 2322 C C . ASP A 1 291 ? -14.764 -9.197 14.790 1.00 95.75 291 ASP A C 1
ATOM 2324 O O . ASP A 1 291 ? -14.242 -8.098 14.625 1.00 95.75 291 ASP A O 1
ATOM 2328 N N . ALA A 1 292 ? -15.311 -9.876 13.777 1.00 95.69 292 ALA A N 1
ATOM 2329 C CA . ALA A 1 292 ? -15.379 -9.367 12.406 1.00 95.69 292 ALA A CA 1
ATOM 2330 C C . ALA A 1 292 ? -16.183 -8.059 12.317 1.00 95.69 292 ALA A C 1
ATOM 2332 O O . ALA A 1 292 ? -15.704 -7.066 11.766 1.00 95.69 292 ALA A O 1
ATOM 2333 N N . GLU A 1 293 ? -17.369 -8.016 12.929 1.00 95.62 293 GLU A N 1
ATOM 2334 C CA . GLU A 1 293 ? -18.200 -6.807 13.003 1.00 95.62 293 GLU A CA 1
ATOM 2335 C C . GLU A 1 293 ? -17.482 -5.660 13.722 1.00 95.62 293 GLU A C 1
ATOM 2337 O O . GLU A 1 293 ? -17.512 -4.512 13.272 1.00 95.62 293 GLU A O 1
ATOM 2342 N N . PHE A 1 294 ? -16.772 -5.972 14.806 1.00 96.31 294 PHE A N 1
ATOM 2343 C CA . PHE A 1 294 ? -15.978 -4.983 15.521 1.00 96.31 294 PHE A CA 1
ATOM 2344 C C . PHE A 1 294 ? -14.783 -4.475 14.712 1.00 96.31 294 PHE A C 1
ATOM 2346 O O . PHE A 1 294 ? -14.565 -3.265 14.660 1.00 96.31 294 PHE A O 1
ATOM 2353 N N . LEU A 1 295 ? -14.015 -5.358 14.065 1.00 96.75 295 LEU A N 1
ATOM 2354 C CA . LEU A 1 295 ? -12.908 -4.944 13.202 1.00 96.75 295 LEU A CA 1
ATOM 2355 C C . LEU A 1 295 ? -13.420 -4.059 12.067 1.00 96.75 295 LEU A C 1
ATOM 2357 O O . LEU A 1 295 ? -12.777 -3.058 11.756 1.00 96.75 295 LEU A O 1
ATOM 2361 N N . MET A 1 296 ? -14.585 -4.370 11.491 1.00 95.62 296 MET A N 1
ATOM 2362 C CA . MET A 1 296 ? -15.215 -3.535 10.468 1.00 95.62 296 MET A CA 1
ATOM 2363 C C . MET A 1 296 ? -15.506 -2.136 11.013 1.00 95.62 296 MET A C 1
ATOM 2365 O O . MET A 1 296 ? -15.087 -1.144 10.417 1.00 95.62 296 MET A O 1
ATOM 2369 N N . GLN A 1 297 ? -16.156 -2.043 12.175 1.00 94.62 297 GLN A N 1
ATOM 2370 C CA . GLN A 1 297 ? -16.461 -0.767 12.821 1.00 94.62 297 GLN A CA 1
ATOM 2371 C C . GLN A 1 297 ? -15.186 0.034 13.128 1.00 94.62 297 GLN A C 1
ATOM 2373 O O . GLN A 1 297 ? -15.060 1.189 12.720 1.00 94.62 297 GLN A O 1
ATOM 2378 N N . ALA A 1 298 ? -14.224 -0.583 13.815 1.00 95.75 298 ALA A N 1
ATOM 2379 C CA . ALA A 1 298 ? -13.006 0.074 14.270 1.00 95.75 298 ALA A CA 1
ATOM 2380 C C . ALA A 1 298 ? -12.122 0.527 13.101 1.00 95.75 298 ALA A C 1
ATOM 2382 O O . ALA A 1 298 ? -11.645 1.659 13.086 1.00 95.75 298 ALA A O 1
ATOM 2383 N N . THR A 1 299 ? -11.921 -0.324 12.091 1.00 96.00 299 THR A N 1
ATOM 2384 C CA . THR A 1 299 ? -11.091 0.031 10.929 1.00 96.00 299 THR A CA 1
ATOM 2385 C C . THR A 1 299 ? -11.751 1.092 10.057 1.00 96.00 299 THR A C 1
ATOM 2387 O O . THR A 1 299 ? -11.049 2.000 9.611 1.00 96.00 299 THR A O 1
ATOM 2390 N N . THR A 1 300 ? -13.079 1.056 9.884 1.00 95.25 300 THR A N 1
ATOM 2391 C CA . THR A 1 300 ? -13.824 2.142 9.221 1.00 95.25 300 THR A CA 1
ATOM 2392 C C . THR A 1 300 ? -13.613 3.457 9.963 1.00 95.25 300 THR A C 1
ATOM 2394 O O . THR A 1 300 ? -13.272 4.459 9.342 1.00 95.25 300 THR A O 1
ATOM 2397 N N . PHE A 1 301 ? -13.737 3.450 11.293 1.00 95.56 301 PHE A N 1
ATOM 2398 C CA . PHE A 1 301 ? -13.539 4.634 12.127 1.00 95.56 301 PHE A CA 1
ATOM 2399 C C . PHE A 1 301 ? -12.105 5.178 12.052 1.00 95.56 301 PHE A C 1
ATOM 2401 O O . PHE A 1 301 ? -11.900 6.372 11.850 1.00 95.56 301 PHE A O 1
ATOM 2408 N N . PHE A 1 302 ? -11.090 4.314 12.122 1.00 96.06 302 PHE A N 1
ATOM 2409 C CA . PHE A 1 302 ? -9.691 4.730 11.989 1.00 96.06 302 PHE A CA 1
ATOM 2410 C C . PHE A 1 302 ? -9.367 5.290 10.599 1.00 96.06 302 PHE A C 1
ATOM 2412 O O . PHE A 1 302 ? -8.606 6.254 10.492 1.00 96.06 302 PHE A O 1
ATOM 2419 N N . ARG A 1 303 ? -9.929 4.711 9.528 1.00 95.88 303 ARG A N 1
ATOM 2420 C CA . ARG A 1 303 ? -9.784 5.260 8.171 1.00 95.88 303 ARG A CA 1
ATOM 2421 C C . ARG A 1 303 ? -10.514 6.588 8.023 1.00 95.88 303 ARG A C 1
ATOM 2423 O O . ARG A 1 303 ? -9.937 7.502 7.451 1.00 95.88 303 ARG A O 1
ATOM 2430 N N . ALA A 1 304 ? -11.715 6.708 8.582 1.00 95.88 304 ALA A N 1
ATOM 2431 C CA . ALA A 1 304 ? -12.480 7.947 8.604 1.00 95.88 304 ALA A CA 1
ATOM 2432 C C . ALA A 1 304 ? -11.720 9.070 9.325 1.00 95.88 304 ALA A C 1
ATOM 2434 O O . ALA A 1 304 ? -11.618 10.164 8.784 1.00 95.88 304 ALA A O 1
ATOM 2435 N N . ILE A 1 305 ? -11.118 8.804 10.490 1.00 95.94 305 ILE A N 1
ATOM 2436 C CA . ILE A 1 305 ? -10.311 9.810 11.200 1.00 95.94 305 ILE A CA 1
ATOM 2437 C C . ILE A 1 305 ? -9.098 10.239 10.366 1.00 95.94 305 ILE A C 1
ATOM 2439 O O . ILE A 1 305 ? -8.879 11.435 10.199 1.00 95.94 305 ILE A O 1
ATOM 2443 N N . ASP A 1 306 ? -8.311 9.294 9.836 1.00 96.25 306 ASP A N 1
ATOM 2444 C CA . ASP A 1 306 ? -7.124 9.629 9.026 1.00 96.25 306 ASP A CA 1
ATOM 2445 C C . ASP A 1 306 ? -7.511 10.426 7.770 1.00 96.25 306 ASP A C 1
ATOM 2447 O O . ASP A 1 306 ? -6.815 11.373 7.415 1.00 96.25 306 ASP A O 1
ATOM 2451 N N . HIS A 1 307 ? -8.644 10.097 7.143 1.00 96.88 307 HIS A N 1
ATOM 2452 C CA . HIS A 1 307 ? -9.173 10.830 5.995 1.00 96.88 307 HIS A CA 1
ATOM 2453 C C . HIS A 1 307 ? -9.641 12.246 6.369 1.00 96.88 307 HIS A C 1
ATOM 2455 O O . HIS A 1 307 ? -9.246 13.218 5.728 1.00 96.88 307 HIS A O 1
ATOM 2461 N N . ALA A 1 308 ? -10.415 12.394 7.449 1.00 96.62 308 ALA A N 1
ATOM 2462 C CA . ALA A 1 308 ? -10.889 13.693 7.929 1.00 96.62 308 ALA A CA 1
ATOM 2463 C C . ALA A 1 308 ? -9.727 14.631 8.280 1.00 96.62 308 ALA A C 1
ATOM 2465 O O . ALA A 1 308 ? -9.734 15.798 7.898 1.00 96.62 308 ALA A O 1
ATOM 2466 N N . ILE A 1 309 ? -8.698 14.111 8.952 1.00 96.44 309 ILE A N 1
ATOM 2467 C CA . ILE A 1 309 ? -7.477 14.864 9.258 1.00 96.44 309 ILE A CA 1
ATOM 2468 C C . ILE A 1 309 ? -6.814 15.367 7.975 1.00 96.44 309 ILE A C 1
ATOM 2470 O O . ILE A 1 309 ? -6.447 16.536 7.905 1.00 96.44 309 ILE A O 1
ATOM 2474 N N . ARG A 1 310 ? -6.690 14.522 6.945 1.00 96.12 310 ARG A N 1
ATOM 2475 C CA . ARG A 1 310 ? -6.092 14.925 5.661 1.00 96.12 310 ARG A CA 1
ATOM 2476 C C . ARG A 1 310 ? -6.879 16.039 4.983 1.00 96.12 310 ARG A C 1
ATOM 2478 O O . ARG A 1 310 ? -6.260 16.951 4.443 1.00 96.12 310 ARG A O 1
ATOM 2485 N N . LEU A 1 311 ? -8.209 15.987 5.027 1.00 95.88 311 LEU A N 1
ATOM 2486 C CA . LEU A 1 311 ? -9.064 17.027 4.450 1.00 95.88 311 LEU A CA 1
ATOM 2487 C C . LEU A 1 311 ? -8.960 18.353 5.211 1.00 95.88 311 LEU A C 1
ATOM 2489 O O . LEU A 1 311 ? -8.848 19.401 4.582 1.00 95.88 311 LEU A O 1
ATOM 2493 N N . VAL A 1 312 ? -8.973 18.311 6.546 1.00 95.56 312 VAL A N 1
ATOM 2494 C CA . VAL A 1 312 ? -8.948 19.520 7.389 1.00 95.56 312 VAL A CA 1
ATOM 2495 C C . VAL A 1 312 ? -7.557 20.157 7.417 1.00 95.56 312 VAL A C 1
ATOM 2497 O O . VAL A 1 312 ? -7.435 21.372 7.301 1.00 95.56 312 VAL A O 1
ATOM 2500 N N . MET A 1 313 ? -6.502 19.348 7.524 1.00 93.12 313 MET A N 1
ATOM 2501 C CA . MET A 1 313 ? -5.123 19.833 7.667 1.00 93.12 313 MET A CA 1
ATOM 2502 C C . MET A 1 313 ? -4.393 19.992 6.325 1.00 93.12 313 MET A C 1
ATOM 2504 O O . MET A 1 313 ? -3.294 20.544 6.281 1.00 93.12 313 MET A O 1
ATOM 2508 N N . GLY A 1 314 ? -4.944 19.446 5.236 1.00 90.06 314 GLY A N 1
ATOM 2509 C CA . GLY A 1 314 ? -4.293 19.386 3.922 1.00 90.06 314 GLY A CA 1
ATOM 2510 C C . GLY A 1 314 ? -3.089 18.436 3.852 1.00 90.06 314 GLY A C 1
ATOM 2511 O O . GLY A 1 314 ? -2.367 18.429 2.855 1.00 90.06 314 GLY A O 1
ATOM 2512 N N . ARG A 1 315 ? -2.834 17.649 4.906 1.00 89.50 315 ARG A N 1
ATOM 2513 C CA . ARG A 1 315 ? -1.701 16.718 5.009 1.00 89.50 315 ARG A CA 1
ATOM 2514 C C . ARG A 1 315 ? -1.984 15.591 5.996 1.00 89.50 315 ARG A C 1
ATOM 2516 O O . ARG A 1 315 ? -2.886 15.682 6.823 1.00 89.50 315 ARG A O 1
ATOM 2523 N N . ALA A 1 316 ? -1.188 14.529 5.918 1.00 89.94 316 ALA A N 1
ATOM 2524 C CA . ALA A 1 316 ? -1.203 13.474 6.922 1.00 89.94 316 ALA A CA 1
ATOM 2525 C C . ALA A 1 316 ? -0.700 14.009 8.271 1.00 89.94 316 ALA A C 1
ATOM 2527 O O . ALA A 1 316 ? 0.340 14.661 8.320 1.00 89.94 316 ALA A O 1
ATOM 2528 N N . GLU A 1 317 ? -1.390 13.666 9.356 1.00 91.75 317 GLU A N 1
ATOM 2529 C CA . GLU A 1 317 ? -0.926 13.912 10.722 1.00 91.75 317 GLU A CA 1
ATOM 2530 C C . GLU A 1 317 ? -1.042 12.633 11.549 1.00 91.75 317 GLU A C 1
ATOM 2532 O O . GLU A 1 317 ? -1.916 11.790 11.333 1.00 91.75 317 GLU A O 1
ATOM 2537 N N . GLU A 1 318 ? -0.150 12.484 12.523 1.00 88.50 318 GLU A N 1
ATOM 2538 C CA . GLU A 1 318 ? -0.143 11.314 13.401 1.00 88.50 318 GLU A CA 1
ATOM 2539 C C . GLU A 1 318 ? -1.123 11.440 14.570 1.00 88.50 318 GLU A C 1
ATOM 2541 O O . GLU A 1 318 ? -1.453 10.437 15.202 1.00 88.50 318 GLU A O 1
ATOM 2546 N N . LYS A 1 319 ? -1.590 12.653 14.878 1.00 91.38 319 LYS A N 1
ATOM 2547 C CA . LYS A 1 319 ? -2.433 12.960 16.038 1.00 91.38 319 LYS A CA 1
ATOM 2548 C C . LYS A 1 319 ? -3.655 13.763 15.620 1.00 91.38 319 LYS A C 1
ATOM 2550 O O . LYS A 1 319 ? -3.656 14.423 14.587 1.00 91.38 319 LYS A O 1
ATOM 2555 N N . LEU A 1 320 ? -4.666 13.753 16.486 1.00 91.50 320 LEU A N 1
ATOM 2556 C CA . LEU A 1 320 ? -5.739 14.737 16.406 1.00 91.50 320 LEU A CA 1
ATOM 2557 C C . LEU A 1 320 ? -5.168 16.150 16.633 1.00 91.50 320 LEU A C 1
ATOM 2559 O O . LEU A 1 320 ? -4.268 16.307 17.471 1.00 91.50 320 LEU A O 1
ATOM 2563 N N . PRO A 1 321 ? -5.687 17.171 15.930 1.00 91.81 321 PRO A N 1
ATOM 2564 C CA . PRO A 1 321 ? -5.261 18.554 16.116 1.00 91.81 321 PRO A CA 1
ATOM 2565 C C . PRO A 1 321 ? -5.519 19.048 17.543 1.00 91.81 321 PRO A C 1
ATOM 2567 O O . PRO A 1 321 ? -6.291 18.458 18.298 1.00 91.81 321 PRO A O 1
ATOM 2570 N N . GLN A 1 322 ? -4.875 20.144 17.947 1.00 90.25 322 GLN A N 1
ATOM 2571 C CA . GLN A 1 322 ? -5.136 20.770 19.251 1.00 90.25 322 GLN A CA 1
ATOM 2572 C C . GLN A 1 322 ? -6.324 21.738 19.215 1.00 90.25 322 GLN A C 1
ATOM 2574 O O . GLN A 1 322 ? -6.958 21.943 20.246 1.00 90.25 322 GLN A O 1
ATOM 2579 N N . SER A 1 323 ? -6.637 22.308 18.049 1.00 94.50 323 SER A N 1
ATOM 2580 C CA . SER A 1 323 ? -7.746 23.247 17.889 1.00 94.50 323 SER A CA 1
ATOM 2581 C C . SER A 1 323 ? -9.092 22.556 18.085 1.00 94.50 323 SER A C 1
ATOM 2583 O O . SER A 1 323 ? -9.393 21.562 17.421 1.00 94.50 323 SER A O 1
ATOM 2585 N N . THR A 1 324 ? -9.934 23.120 18.952 1.00 93.44 324 THR A N 1
ATOM 2586 C CA . THR A 1 324 ? -11.306 22.643 19.166 1.00 93.44 324 THR A CA 1
ATOM 2587 C C . THR A 1 324 ? -12.117 22.675 17.872 1.00 93.44 324 THR A C 1
ATOM 2589 O O . THR A 1 324 ? -12.786 21.701 17.551 1.00 93.44 324 THR A O 1
ATOM 2592 N N . SER A 1 325 ? -11.994 23.747 17.084 1.00 94.00 325 SER A N 1
ATOM 2593 C CA . SER A 1 325 ? -12.746 23.895 15.833 1.00 94.00 325 SER A CA 1
ATOM 2594 C C . SER A 1 325 ? -12.341 22.845 14.791 1.00 94.00 325 SER A C 1
ATOM 2596 O O . SER A 1 325 ? -13.203 22.245 14.154 1.00 94.00 325 SER A O 1
ATOM 2598 N N . GLU A 1 326 ? -11.043 22.543 14.666 1.00 94.88 326 GLU A N 1
ATOM 2599 C CA . GLU A 1 326 ? -10.570 21.487 13.757 1.00 94.88 326 GLU A CA 1
ATOM 2600 C C . GLU A 1 326 ? -11.072 20.106 14.205 1.00 94.88 326 GLU A C 1
ATOM 2602 O O . GLU A 1 326 ? -11.468 19.288 13.374 1.00 94.88 326 GLU A O 1
ATOM 2607 N N . ARG A 1 327 ? -11.117 19.841 15.519 1.00 93.31 327 ARG A N 1
ATOM 2608 C CA . ARG A 1 327 ? -11.672 18.589 16.062 1.00 93.31 327 ARG A CA 1
ATOM 2609 C C . ARG A 1 327 ? -13.164 18.443 15.806 1.00 93.31 327 ARG A C 1
ATOM 2611 O O . ARG A 1 327 ? -13.600 17.344 15.477 1.00 93.31 327 ARG A O 1
ATOM 2618 N N . GLU A 1 328 ? -13.933 19.517 15.949 1.00 92.69 328 GLU A N 1
ATOM 2619 C CA . GLU A 1 328 ? -15.369 19.520 15.655 1.00 92.69 328 GLU A CA 1
ATOM 2620 C C . GLU A 1 328 ? -15.628 19.200 14.178 1.00 92.69 328 GLU A C 1
ATOM 2622 O O . GLU A 1 328 ? -16.454 18.335 13.882 1.00 92.69 328 GLU A O 1
ATOM 2627 N N . MET A 1 329 ? -14.859 19.800 13.259 1.00 94.38 329 MET A N 1
ATOM 2628 C CA . MET A 1 329 ? -14.934 19.479 11.826 1.00 94.38 329 MET A CA 1
ATOM 2629 C C . MET A 1 329 ? -14.576 18.016 11.546 1.00 94.38 329 MET A C 1
ATOM 2631 O O . MET A 1 329 ? -15.287 17.331 10.811 1.00 94.38 329 MET A O 1
ATOM 2635 N N . ILE A 1 330 ? -13.495 17.508 12.152 1.00 95.31 330 ILE A N 1
ATOM 2636 C CA . ILE A 1 330 ? -13.097 16.100 12.014 1.00 95.31 330 ILE A CA 1
ATOM 2637 C C . ILE A 1 330 ? -14.207 15.180 12.523 1.00 95.31 330 ILE A C 1
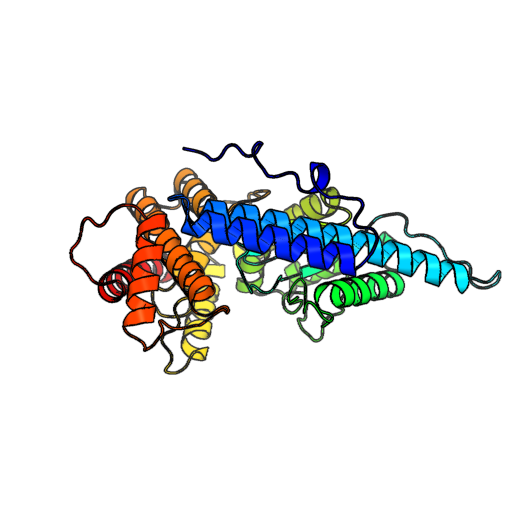ATOM 2639 O O . ILE A 1 330 ? -14.543 14.209 11.849 1.00 95.31 330 ILE A O 1
ATOM 2643 N N . ALA A 1 331 ? -14.790 15.473 13.686 1.00 93.38 331 ALA A N 1
ATOM 2644 C CA . ALA A 1 331 ? -15.868 14.674 14.253 1.00 93.38 331 ALA A CA 1
ATOM 2645 C C . ALA A 1 331 ? -17.097 14.649 13.331 1.00 93.38 331 ALA A C 1
ATOM 2647 O O . ALA A 1 331 ? -17.648 13.575 13.082 1.00 93.38 331 ALA A O 1
ATOM 2648 N N . GLU A 1 332 ? -17.495 15.797 12.771 1.00 91.44 332 GLU A N 1
ATOM 2649 C CA . GLU A 1 332 ? -18.603 15.866 11.812 1.00 91.44 332 GLU A CA 1
ATOM 2650 C C . GLU A 1 332 ? -18.338 14.989 10.579 1.00 91.44 332 GLU A C 1
ATOM 2652 O O . GLU A 1 332 ? -19.189 14.183 10.194 1.00 91.44 332 GLU A O 1
ATOM 2657 N N . LEU A 1 333 ? -17.146 15.101 9.987 1.00 93.88 333 LEU A N 1
ATOM 2658 C CA . LEU A 1 333 ? -16.748 14.313 8.820 1.00 93.88 333 LEU A CA 1
ATOM 2659 C C . LEU A 1 333 ? -16.711 12.811 9.123 1.00 93.88 333 LEU A C 1
ATOM 2661 O O . LEU A 1 333 ? -17.271 12.014 8.372 1.00 93.88 333 LEU A O 1
ATOM 2665 N N . VAL A 1 334 ? -16.120 12.410 10.249 1.00 93.69 334 VAL A N 1
ATOM 2666 C CA . VAL A 1 334 ? -16.052 10.999 10.657 1.00 93.69 334 VAL A CA 1
ATOM 2667 C C . VAL A 1 334 ? -17.453 10.404 10.775 1.00 93.69 334 VAL A C 1
ATOM 2669 O O . VAL A 1 334 ? -17.715 9.344 10.204 1.00 93.69 334 VAL A O 1
ATOM 2672 N N . HIS A 1 335 ? -18.373 11.103 11.443 1.00 88.56 335 HIS A N 1
ATOM 2673 C CA . HIS A 1 335 ? -19.750 10.639 11.623 1.00 88.56 335 HIS A CA 1
ATOM 2674 C C . HIS A 1 335 ? -20.530 10.511 10.307 1.00 88.56 335 HIS A C 1
ATOM 2676 O O . HIS A 1 335 ? -21.459 9.702 10.225 1.00 88.56 335 HIS A O 1
ATOM 2682 N N . ARG A 1 336 ? -20.158 11.261 9.262 1.00 88.81 336 ARG A N 1
ATOM 2683 C CA . ARG A 1 336 ? -20.753 11.109 7.925 1.00 88.81 336 ARG A CA 1
ATOM 2684 C C . ARG A 1 336 ? -20.404 9.768 7.278 1.00 88.81 336 ARG A C 1
ATOM 2686 O O . ARG A 1 336 ? -21.234 9.237 6.544 1.00 88.81 336 ARG A O 1
ATOM 2693 N N . TRP A 1 337 ? -19.231 9.203 7.569 1.00 91.62 337 TRP A N 1
ATOM 2694 C CA . TRP A 1 337 ? -18.727 7.991 6.905 1.00 91.62 337 TRP A CA 1
ATOM 2695 C C . TRP A 1 337 ? -18.861 6.701 7.727 1.00 91.62 337 TRP A C 1
ATOM 2697 O O . TRP A 1 337 ? -18.734 5.609 7.168 1.00 91.62 337 TRP A O 1
ATOM 2707 N N . THR A 1 338 ? -19.096 6.794 9.040 1.00 86.81 338 THR A N 1
ATOM 2708 C CA . THR A 1 338 ? -19.132 5.639 9.962 1.00 86.81 338 THR A CA 1
ATOM 2709 C C . THR A 1 338 ? -20.540 5.215 10.396 1.00 86.81 338 THR A C 1
ATOM 2711 O O . THR A 1 338 ? -20.670 4.214 11.097 1.00 86.81 338 THR A O 1
ATOM 2714 N N . SER A 1 339 ? -21.591 5.890 9.904 1.00 68.81 339 SER A N 1
ATOM 2715 C CA . SER A 1 339 ? -23.015 5.749 10.278 1.00 68.81 339 SER A CA 1
ATOM 2716 C C . SER A 1 339 ? -23.386 6.277 11.684 1.00 68.81 339 SER A C 1
ATOM 2718 O O . SER A 1 339 ? -22.523 6.519 12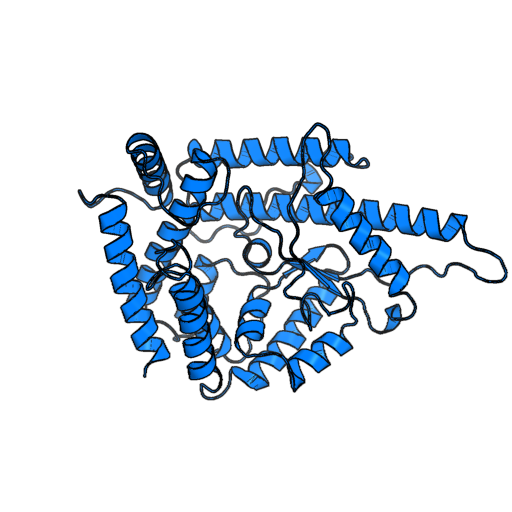.520 1.00 68.81 339 SER A O 1
ATOM 2720 N N . LYS A 1 340 ? -24.683 6.587 11.881 1.00 56.00 340 LYS A N 1
ATOM 2721 C CA . LYS A 1 340 ? -25.232 7.556 12.863 1.00 56.00 340 LYS A CA 1
ATOM 2722 C C . LYS A 1 340 ? -24.728 7.406 14.308 1.00 56.00 340 LYS A C 1
ATOM 2724 O O . LYS A 1 340 ? -24.767 6.314 14.865 1.00 56.00 340 LYS A O 1
ATOM 2729 N N . ARG A 1 341 ? -24.462 8.562 14.943 1.00 53.56 341 ARG A N 1
ATOM 2730 C CA . ARG A 1 341 ? -24.397 8.760 16.404 1.00 53.56 341 ARG A CA 1
ATOM 2731 C C . ARG A 1 341 ? -25.529 7.998 17.100 1.00 53.56 341 ARG A C 1
ATOM 2733 O O . ARG A 1 341 ? -26.675 8.442 17.096 1.00 53.56 341 ARG A O 1
ATOM 2740 N N . THR A 1 342 ? -25.199 6.879 17.726 1.00 50.41 342 THR A N 1
ATOM 2741 C CA . THR A 1 342 ? -26.025 6.267 18.777 1.00 50.41 342 THR A CA 1
ATOM 2742 C C . THR A 1 342 ? -25.596 6.719 20.168 1.00 50.41 342 THR A C 1
ATOM 2744 O O . THR A 1 342 ? -26.288 6.411 21.132 1.00 50.41 342 THR A O 1
ATOM 2747 N N . SER A 1 343 ? -24.475 7.439 20.288 1.00 60.72 343 SER A N 1
ATOM 2748 C CA . SER A 1 343 ? -23.893 7.832 21.569 1.00 60.72 343 SER A CA 1
ATOM 2749 C C . SER A 1 343 ? -23.641 9.342 21.646 1.00 60.72 343 SER A C 1
ATOM 2751 O O . SER A 1 343 ? -23.372 9.990 20.635 1.00 60.72 343 SER A O 1
ATOM 2753 N N . GLU A 1 344 ? -23.733 9.895 22.857 1.00 73.38 344 GLU A N 1
ATOM 2754 C CA . GLU A 1 344 ? -23.308 11.264 23.189 1.00 73.38 344 GLU A CA 1
ATOM 2755 C C . GLU A 1 344 ? -21.779 11.380 23.348 1.00 73.38 344 GLU A C 1
ATOM 2757 O O . GLU A 1 344 ? -21.281 12.429 23.757 1.00 73.38 344 GLU A O 1
ATOM 2762 N N . ALA A 1 345 ? -21.024 10.313 23.059 1.00 81.81 345 ALA A N 1
ATOM 2763 C CA . ALA A 1 345 ? -19.587 10.287 23.268 1.00 81.81 345 ALA A CA 1
ATOM 2764 C C . ALA A 1 345 ? -18.852 11.250 22.325 1.00 81.81 345 ALA A C 1
ATOM 2766 O O . ALA A 1 345 ? -19.250 11.478 21.178 1.00 81.81 345 ALA A O 1
ATOM 2767 N N . THR A 1 346 ? -17.750 11.814 22.816 1.00 88.62 346 THR A N 1
ATOM 2768 C CA . THR A 1 346 ? -16.840 12.607 21.984 1.00 88.62 346 THR A CA 1
ATOM 2769 C C . THR A 1 346 ? -16.030 11.704 21.052 1.00 88.62 346 THR A C 1
ATOM 2771 O O . THR A 1 346 ? -15.883 10.503 21.295 1.00 88.62 346 THR A O 1
ATOM 2774 N N . LEU A 1 347 ? -15.444 12.291 20.004 1.00 90.56 347 LEU A N 1
ATOM 2775 C CA . LEU A 1 347 ? -14.568 11.580 19.066 1.00 90.56 347 LEU A CA 1
ATOM 2776 C C . LEU A 1 347 ? -13.434 10.835 19.794 1.00 90.56 347 LEU A C 1
ATOM 2778 O O . LEU A 1 347 ? -13.115 9.698 19.452 1.00 90.56 347 LEU A O 1
ATOM 2782 N N . GLU A 1 348 ? -12.837 11.462 20.810 1.00 91.19 348 GLU A N 1
ATOM 2783 C CA . GLU A 1 348 ? -11.771 10.878 21.625 1.00 91.19 348 GLU A CA 1
ATOM 2784 C C . GLU A 1 348 ? -12.265 9.706 22.478 1.00 91.19 348 GLU A C 1
ATOM 2786 O O . GLU A 1 348 ? -11.597 8.678 22.539 1.00 91.19 348 GLU A O 1
ATOM 2791 N N . GLN A 1 349 ? -13.448 9.821 23.089 1.00 91.88 349 GLN A N 1
ATOM 2792 C CA . GLN A 1 349 ? -14.036 8.737 23.881 1.00 91.88 349 GLN A CA 1
ATOM 2793 C C . GLN A 1 349 ? -14.345 7.509 23.014 1.00 91.88 349 GLN A C 1
ATOM 2795 O O . GLN A 1 349 ? -14.075 6.375 23.422 1.00 91.88 349 GLN A O 1
ATOM 2800 N N . GLU A 1 350 ? -14.872 7.719 21.805 1.00 92.12 350 GLU A N 1
ATOM 2801 C CA . GLU A 1 350 ? -15.082 6.640 20.836 1.00 92.12 350 GLU A CA 1
ATOM 2802 C C . GLU A 1 350 ? -13.745 6.025 20.391 1.00 92.12 350 GLU A C 1
ATOM 2804 O O . GLU A 1 350 ? -13.596 4.799 20.406 1.00 92.12 350 GLU A O 1
ATOM 2809 N N . LEU A 1 351 ? -12.746 6.856 20.071 1.00 93.25 351 LEU A N 1
ATOM 2810 C CA . LEU A 1 351 ? -11.402 6.413 19.690 1.00 93.25 351 LEU A CA 1
ATOM 2811 C C . LEU A 1 351 ? -10.746 5.552 20.778 1.00 93.25 351 LEU A C 1
ATOM 2813 O O . LEU A 1 351 ? -10.216 4.481 20.473 1.00 93.25 351 LEU A O 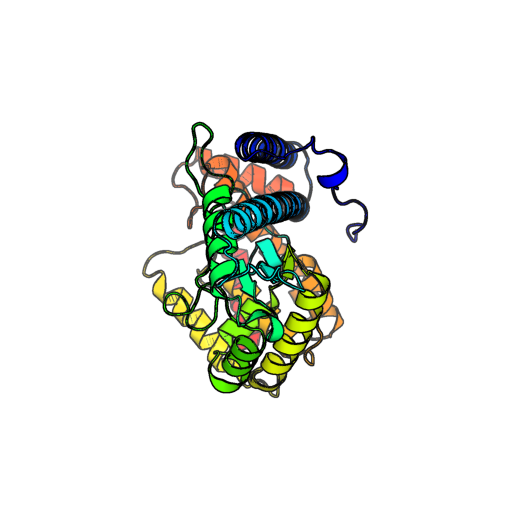1
ATOM 2817 N N . ASP A 1 352 ? -10.792 5.990 22.034 1.00 94.62 352 ASP A N 1
ATOM 2818 C CA . ASP A 1 352 ? -10.183 5.282 23.162 1.00 94.62 352 ASP A CA 1
ATOM 2819 C C . ASP A 1 352 ? -10.905 3.960 23.458 1.00 94.62 352 ASP A C 1
ATOM 2821 O O . ASP A 1 352 ? -10.256 2.932 23.676 1.00 94.62 352 ASP A O 1
ATOM 2825 N N . SER A 1 353 ? -12.239 3.944 23.375 1.00 94.69 353 SER A N 1
ATOM 2826 C CA . SER A 1 353 ? -13.046 2.724 23.512 1.00 94.69 353 SER A CA 1
ATOM 2827 C C . SER A 1 353 ? -12.706 1.686 22.433 1.00 94.69 353 SER A C 1
ATOM 2829 O O . SER A 1 353 ? -12.451 0.510 22.735 1.00 94.69 353 SER A O 1
ATOM 2831 N N . LEU A 1 354 ? -12.623 2.121 21.169 1.00 95.75 354 LEU A N 1
ATOM 2832 C CA . LEU A 1 354 ? -12.247 1.261 20.045 1.00 95.75 354 LEU A CA 1
ATOM 2833 C C . LEU A 1 354 ? -10.813 0.745 20.190 1.00 95.75 354 LEU A C 1
ATOM 2835 O O . LEU A 1 354 ? -10.585 -0.450 19.996 1.00 95.75 354 LEU A O 1
ATOM 2839 N N . ARG A 1 355 ? -9.859 1.594 20.595 1.00 96.81 355 ARG A N 1
ATOM 2840 C CA . ARG A 1 355 ? -8.469 1.185 20.859 1.00 96.81 355 ARG A CA 1
ATOM 2841 C C . ARG A 1 355 ? -8.382 0.140 21.966 1.00 96.81 355 ARG A C 1
ATOM 2843 O O . ARG A 1 355 ? -7.755 -0.901 21.777 1.00 96.81 355 ARG A O 1
ATOM 2850 N N . ALA A 1 356 ? -9.062 0.356 23.090 1.00 97.31 356 ALA A N 1
ATOM 2851 C CA . ALA A 1 356 ? -9.060 -0.587 24.204 1.00 97.31 356 ALA A CA 1
ATOM 2852 C C . ALA A 1 356 ? -9.616 -1.964 23.796 1.00 97.31 356 ALA A C 1
ATOM 2854 O O . ALA A 1 356 ? -9.066 -3.007 24.165 1.00 97.31 356 ALA A O 1
ATOM 2855 N N . ARG A 1 357 ? -10.697 -2.004 23.004 1.00 97.31 357 ARG A N 1
ATOM 2856 C CA . ARG A 1 357 ? -11.224 -3.271 22.474 1.00 97.31 357 ARG A CA 1
ATOM 2857 C C . ARG A 1 357 ? -10.297 -3.889 21.423 1.00 97.31 357 ARG A C 1
ATOM 2859 O O . ARG A 1 357 ? -10.037 -5.085 21.518 1.00 97.31 357 ARG A O 1
ATOM 2866 N N . MET A 1 358 ? -9.743 -3.099 20.504 1.00 97.88 358 MET A N 1
ATOM 2867 C CA . MET A 1 358 ? -8.798 -3.566 19.480 1.00 97.88 358 MET A CA 1
ATOM 2868 C C . MET A 1 358 ? -7.583 -4.233 20.113 1.00 97.88 358 MET A C 1
ATOM 2870 O O . MET A 1 358 ? -7.193 -5.329 19.713 1.00 97.88 358 MET A O 1
ATOM 2874 N N . ARG A 1 359 ? -7.038 -3.624 21.169 1.00 97.12 359 ARG A N 1
ATOM 2875 C CA . ARG A 1 359 ? -5.901 -4.186 21.886 1.00 97.12 359 ARG A CA 1
ATOM 2876 C C . ARG A 1 359 ? -6.219 -5.531 22.532 1.00 97.12 359 ARG A C 1
ATOM 2878 O O . ARG A 1 359 ? -5.405 -6.447 22.465 1.00 97.12 359 ARG A O 1
ATOM 2885 N N . ARG A 1 360 ? -7.407 -5.681 23.127 1.00 96.75 360 ARG A N 1
ATOM 2886 C CA . ARG A 1 360 ? -7.845 -6.969 23.693 1.00 96.75 360 ARG A CA 1
ATOM 2887 C C . ARG A 1 360 ? -7.924 -8.060 22.626 1.00 96.75 360 ARG A C 1
ATOM 2889 O O . ARG A 1 360 ? -7.460 -9.167 22.882 1.00 96.75 360 ARG A O 1
ATOM 2896 N N . VAL A 1 361 ? -8.449 -7.745 21.438 1.00 96.31 361 VAL A N 1
ATOM 2897 C CA . VAL A 1 361 ? -8.484 -8.684 20.300 1.00 96.31 361 VAL A CA 1
ATOM 2898 C C . VAL A 1 361 ? -7.063 -9.036 19.849 1.00 96.31 361 VAL A C 1
ATOM 2900 O O . VAL A 1 361 ? -6.744 -10.212 19.674 1.00 96.31 361 VAL A O 1
ATOM 2903 N N . PHE A 1 362 ? -6.177 -8.041 19.736 1.00 96.94 362 PHE A N 1
ATOM 2904 C CA . PHE A 1 362 ? -4.769 -8.254 19.394 1.00 96.94 362 PHE A CA 1
ATOM 2905 C C . PHE A 1 362 ? -4.082 -9.209 20.376 1.00 96.94 362 PHE A C 1
ATOM 2907 O O . PHE A 1 362 ? -3.487 -10.201 19.957 1.00 96.94 362 PHE A O 1
ATOM 2914 N N . GLU A 1 363 ? -4.199 -8.963 21.681 1.00 96.06 363 GLU A N 1
ATOM 2915 C CA . GLU A 1 363 ? -3.594 -9.819 22.707 1.00 96.06 363 GLU A CA 1
ATOM 2916 C C . GLU A 1 363 ? -4.222 -11.221 22.728 1.00 96.06 363 GLU A C 1
ATOM 2918 O O . GLU A 1 363 ? -3.499 -12.209 22.842 1.00 96.06 363 GLU A O 1
ATOM 2923 N N . ALA A 1 364 ? -5.540 -11.350 22.540 1.00 94.19 364 ALA A N 1
ATOM 2924 C CA . ALA A 1 364 ? -6.196 -12.657 22.455 1.00 94.19 364 ALA A CA 1
ATOM 2925 C C . ALA A 1 364 ? -5.652 -13.508 21.294 1.00 94.19 364 ALA A C 1
ATOM 2927 O O . ALA A 1 364 ? -5.484 -14.722 21.438 1.00 94.19 364 ALA A O 1
ATOM 2928 N N . ILE A 1 365 ? -5.336 -12.871 20.163 1.00 92.62 365 ILE A N 1
ATOM 2929 C CA . ILE A 1 365 ? -4.790 -13.544 18.984 1.00 92.62 365 ILE A CA 1
ATOM 2930 C C . ILE A 1 365 ? -3.301 -13.828 19.145 1.00 92.62 365 ILE A C 1
ATOM 2932 O O . ILE A 1 365 ? -2.891 -14.945 18.838 1.00 92.62 365 ILE A O 1
ATOM 2936 N N . PHE A 1 366 ? -2.497 -12.870 19.613 1.00 92.31 366 PHE A N 1
ATOM 2937 C CA . PHE A 1 366 ? -1.030 -12.946 19.597 1.00 92.31 366 PHE A CA 1
ATOM 2938 C C . PHE A 1 366 ? -0.381 -13.477 20.882 1.00 92.31 366 PHE A C 1
ATOM 2940 O O . PHE A 1 366 ? 0.764 -13.916 20.808 1.00 92.31 366 PHE A O 1
ATOM 2947 N N . SER A 1 367 ? -1.075 -13.479 22.023 1.00 82.44 367 SER A N 1
ATOM 2948 C CA . SER A 1 367 ? -0.502 -13.898 23.318 1.00 82.44 367 SER A CA 1
ATOM 2949 C C . SER A 1 367 ? -0.913 -15.295 23.779 1.00 82.44 367 SER A C 1
ATOM 2951 O O . SER A 1 367 ? -0.389 -15.771 24.782 1.00 82.44 367 SER A O 1
ATOM 2953 N N . ARG A 1 368 ? -1.827 -15.951 23.058 1.00 60.59 368 ARG A N 1
ATOM 2954 C CA . ARG A 1 368 ? -2.189 -17.360 23.283 1.00 60.59 368 ARG A CA 1
ATOM 2955 C C . ARG A 1 368 ? -1.215 -18.353 22.672 1.00 60.59 368 ARG A C 1
ATOM 2957 O O . ARG A 1 368 ? -0.635 -18.020 21.616 1.00 60.59 368 ARG A O 1
#

Secondary structure (DSSP, 8-state):
----TT----HHHH-----SHHHHHHHHHHHHHHHHHHHHHS---HHHHHHHHHHHHHHHHHHHHHHHHHHHHHHHHHT-BTTB-----SSPPEEEE-HHHHTT---TT-EEEEEEEE-GGGGGGHHHHHHHHHHHHHHHH---TT--S-EEE-TTSTTGGGS-SEEEHHHHHHHHHHT--HHHHHHHTT-EEEEESHHHHHHHHHHHHHHHIIIIIGGGTTHHHHHHHHHHHHHTTTT---TTTSTTSHHHHHHHHHHHHHHSTT---S---HHHHHHHHHHTTSS-HHHHHHHHHHHHHHHHHHHHHHHHHSS--SS--S-HHHHHHHHHHHHHHH----S---HHHHHHHHHHHHHHHHHHHH--

Mean predicted aligned error: 5.32 Å

Nearest PDB structures (foldseek):
  1v4a-assembly1_A  TM=8.296E-01  e=9.031E-17  Escherichia coli
  3k7d-assembly3_B  TM=7.759E-01  e=1.804E-14  Escherichia coli
  3k7d-assembly3_A  TM=7.910E-01  e=4.884E-14  Escherichia coli

Sequence (368 aa):
MAADPERRPAFEASAPALNDIDGLRRFFKHEMFCIQAASVCVPESVFQTLDRTSALAEFVIARAYRIAREQAVAHALSHATVAKPFQEPQTEMMVIALGRLGMREFDLGSDADLLFIIPDSEAPRQRFWTRVTEHLIEILTAYAAEGPILSIDTRLRPNGREGMLVQTESKYVEYFSNTAEAWEGIAYMKARAVAGDTERATKFLTELQQVDWRRYGQSGRSKQDLRQMRLRLQREQGNITPLKAAEGGYYDADFILMYLRLRGAGLFFKTLNTPERIDIVEKMGHLERADAEFLMQATTFFRAIDHAIRLVMGRAEEKLPQSTSEREMIAELVHRWTSKRTSEATLEQELDSLRARMRRVFEAIFSR

pLDDT: mean 90.61, std 11.24, range [27.2, 98.69]